Protein AF-0000000084984686 (afdb_homodimer)

InterPro domains:
  IPR001851 ABC transporter, permease [PF02653] (41-309)

Nearest PDB structures (foldseek):
  4dbl-assembly1_B  TM=5.173E-01  e=1.815E-02  Escherichia coli K-12
  7lb8-assembly1_B  TM=5.974E-01  e=1.867E-01  Escherichia coli K-12
  7n6f-assembly1_A  TM=2.061E-01  e=3.830E+00  Homo sapiens
  7ytw-assembly1_A  TM=1.596E-01  e=7.316E+00  Mus musculus
  4dbl-assembly2_F  TM=5.141E-01  e=6.352E-03  Escherichia coli K-12

Sequence (646 aa):
MSQGAKKFWRAWDKFGVFAILIVIAAVFAILNPAIIQFDQILDVLSRSALIGVAAAGMMFAICSGGFDLSVGSILSLTTCVIAVTISKNNMPVWLAIVIALVIGCLCGVINGLLITKLKIQPFVATLATQLAFLGVALVYSDGSRVTISGGAGDAIKALSTSKVGPFQIQIFLLLLVYVIVYLIYKFTPFGVKTRAVGSNEAATRTTGIKVDKTLIIIYVITGLTAACAGVIQTSRLATGSATLGNGFELDAITAVILGGTSLAGGKGNVWGTLIGAIILTFVRSGLNMLGVGEAYQKLAIAIILLFALAISGIKLITQKEGKMSQGAKKFWRAWDKFGVFAILIVIAAVFAILNPAIIQFDQILDVLSRSALIGVAAAGMMFAICSGGFDLSVGSILSLTTCVIAVTISKNNMPVWLAIVIALVIGCLCGVINGLLITKLKIQPFVATLATQLAFLGVALVYSDGSRVTISGGAGDAIKALSTSKVGPFQIQIFLLLLVYVIVYLIYKFTPFGVKTRAVGSNEAATRTTGIKVDKTLIIIYVITGLTAACAGVIQTSRLATGSATLGNGFELDAITAVILGGTSLAGGKGNVWGTLIGAIILTFVRSGLNMLGVGEAYQKLAIAIILLFALAISGIKLITQKEGK

Secondary structure (DSSP, 8-state):
--HHHHHHHHHHHHHHHHHHHHHHHHHHHHH-GGGGSHHHHHHHHHHHHHHHHHHHHHHHHHHTT---TTHHHHHHHHHHHHHHHHHTT---HHHHHHHHHHHHHHHHHHHHHHHHHS---HHHHHHHHHHHHHHHHHHHTTTS-EE--HHHHHHHHHHHH-EETTEEHHHHHHHHHHHHHHHHHHHSHHHHHHHHHHH-HHHHHTTT--HHHHHHHHHHHHHHHHHHHHHHHHHHHSEE-TTTTTTHHHHHHHHHHHTT--TTSS---HHHHHHHHHHHHHHHHHHHHTT--HHHHHHHHHHHHHHHHHHHHHHHHHHHHT-/--HHHHHHHHHHHHHHHHHHHHHHHHHHHHH-GGGGSHHHHHHHHHHHHHHHHHHHHHHHHHHTT---TTHHHHHHHHHHHHHHHHHTT---HHHHHHHHHHHHHHHHHHHHHHHHHS---HHHHHHHHHHHHHHHHHHHTTTS-EE--HHHHHHHHHHHH-EETTEEHHHHHHHHHHHHHHHHHHHSHHHHHHHHHHH-HHHHHTTT--HHHHHHHHHHHHHHHHHHHHHHHHHHHTEE-TTTTTTHHHHHHHHHHHTT--TTSS---HHHHHHHHHHHHHHHHHHHHTT--HHHHHHHHHHHHHHHHHHHHHHHHHHHHT-

Structure (mmCIF, N/CA/C/O backbone):
data_AF-0000000084984686-model_v1
#
loop_
_entity.id
_entity.type
_entity.pdbx_description
1 polymer 'Autoinducer 2 import system permease protein LsrD'
#
loop_
_atom_site.group_PDB
_atom_site.id
_atom_site.type_symbol
_atom_site.label_atom_id
_atom_site.label_alt_id
_atom_site.label_comp_id
_atom_site.label_asym_id
_atom_site.label_entity_id
_atom_site.label_seq_id
_atom_site.pdbx_PDB_ins_code
_atom_site.Cartn_x
_atom_site.Cartn_y
_atom_site.Cartn_z
_atom_site.occupancy
_atom_site.B_iso_or_equiv
_atom_site.auth_seq_id
_atom_site.auth_comp_id
_atom_site.auth_asym_id
_atom_site.auth_atom_id
_atom_site.pdbx_PDB_model_num
ATOM 1 N N . MET A 1 1 ? -25.703 -0.61 24 1 66.88 1 MET A N 1
ATOM 2 C CA . MET A 1 1 ? -24.547 0.071 24.578 1 66.88 1 MET A CA 1
ATOM 3 C C . MET A 1 1 ? -24.922 0.8 25.859 1 66.88 1 MET A C 1
ATOM 5 O O . MET A 1 1 ? -25.938 1.497 25.906 1 66.88 1 MET A O 1
ATOM 9 N N . SER A 1 2 ? -24.219 0.451 26.953 1 76.19 2 SER A N 1
ATOM 10 C CA . SER A 1 2 ? -24.5 1.092 28.234 1 76.19 2 SER A CA 1
ATOM 11 C C . SER A 1 2 ? -24.297 2.6 28.156 1 76.19 2 SER A C 1
ATOM 13 O O . SER A 1 2 ? -23.562 3.088 27.281 1 76.19 2 SER A O 1
ATOM 15 N N . GLN A 1 3 ? -24.984 3.387 28.812 1 78.5 3 GLN A N 1
ATOM 16 C CA . GLN A 1 3 ? -24.859 4.84 28.875 1 78.5 3 GLN A CA 1
ATOM 17 C C . GLN A 1 3 ? -23.406 5.258 29.125 1 78.5 3 GLN A C 1
ATOM 19 O O . GLN A 1 3 ? -22.938 6.238 28.547 1 78.5 3 GLN A O 1
ATOM 24 N N . GLY A 1 4 ? -22.781 4.516 29.938 1 78.38 4 GLY A N 1
ATOM 25 C CA . GLY A 1 4 ? -21.391 4.777 30.234 1 78.38 4 GLY A CA 1
ATOM 26 C C . GLY A 1 4 ? -20.484 4.621 29.016 1 78.38 4 GLY A C 1
ATOM 27 O O . GLY A 1 4 ? -19.594 5.445 28.797 1 78.38 4 GLY A O 1
ATOM 28 N N . ALA A 1 5 ? -20.734 3.609 28.297 1 79.12 5 ALA A N 1
ATOM 29 C CA . ALA A 1 5 ? -19.953 3.373 27.094 1 79.12 5 ALA A CA 1
ATOM 30 C C . ALA A 1 5 ? -20.188 4.488 26.062 1 79.12 5 ALA A C 1
ATOM 32 O O . ALA A 1 5 ? -19.234 4.941 25.422 1 79.12 5 ALA A O 1
ATOM 33 N N . LYS A 1 6 ? -21.422 4.957 26.062 1 82.62 6 LYS A N 1
ATOM 34 C CA . LYS A 1 6 ? -21.766 6.047 25.141 1 82.62 6 LYS A CA 1
ATOM 35 C C . LYS A 1 6 ? -21.031 7.332 25.531 1 82.62 6 LYS A C 1
ATOM 37 O O . LYS A 1 6 ? -20.516 8.047 24.672 1 82.62 6 LYS A O 1
ATOM 42 N N . LYS A 1 7 ? -20.953 7.637 26.797 1 85.56 7 LYS A N 1
ATOM 43 C CA . LYS A 1 7 ? -20.266 8.828 27.297 1 85.56 7 LYS A CA 1
ATOM 44 C C . LYS A 1 7 ? -18.766 8.734 27.047 1 85.56 7 LYS A C 1
ATOM 46 O O . LYS A 1 7 ? -18.141 9.734 26.703 1 85.56 7 LYS A O 1
ATOM 51 N N . PHE A 1 8 ? -18.25 7.602 27.203 1 87.44 8 PHE A N 1
ATOM 52 C CA . PHE A 1 8 ? -16.812 7.383 27 1 87.44 8 PHE A CA 1
ATOM 53 C C . PHE A 1 8 ? -16.422 7.633 25.547 1 87.44 8 PHE A C 1
ATOM 55 O O . PHE A 1 8 ? -15.445 8.336 25.281 1 87.44 8 PHE A O 1
ATOM 62 N N . TRP A 1 9 ? -17.156 7.086 24.656 1 86.94 9 TRP A N 1
ATOM 63 C CA . TRP A 1 9 ? -16.812 7.203 23.25 1 86.94 9 TRP A CA 1
ATOM 64 C C . TRP A 1 9 ? -17.016 8.633 22.75 1 86.94 9 TRP A C 1
ATOM 66 O O . TRP A 1 9 ? -16.281 9.102 21.875 1 86.94 9 TRP A O 1
ATOM 76 N N . ARG A 1 10 ? -17.891 9.32 23.391 1 85.5 10 ARG A N 1
ATOM 77 C CA . ARG A 1 10 ? -18.078 10.727 23.047 1 85.5 10 ARG A CA 1
ATOM 78 C C . ARG A 1 10 ? -16.891 11.562 23.484 1 85.5 10 ARG A C 1
ATOM 80 O O . ARG A 1 10 ? -16.438 12.445 22.75 1 85.5 10 ARG A O 1
ATOM 87 N N . ALA A 1 11 ? -16.469 11.266 24.656 1 88.69 11 ALA A N 1
ATOM 88 C CA . ALA A 1 11 ? -15.305 11.953 25.188 1 88.69 11 ALA A CA 1
ATOM 89 C C . ALA A 1 11 ? -14.055 11.602 24.391 1 88.69 11 ALA A C 1
ATOM 91 O O . ALA A 1 11 ? -13.211 12.461 24.125 1 88.69 11 ALA A O 1
ATOM 92 N N . TRP A 1 12 ? -13.992 10.391 23.969 1 86.69 12 TRP A N 1
ATOM 93 C CA . TRP A 1 12 ? -12.859 9.914 23.172 1 86.69 12 TRP A CA 1
ATOM 94 C C . TRP A 1 12 ? -12.828 10.609 21.812 1 86.69 12 TRP A C 1
ATOM 96 O O . TRP A 1 12 ? -11.766 10.984 21.328 1 86.69 12 TRP A O 1
ATOM 106 N N . ASP A 1 13 ? -13.914 10.773 21.312 1 84.5 13 ASP A N 1
ATOM 107 C CA . ASP A 1 13 ? -14.008 11.406 20 1 84.5 13 ASP A CA 1
ATOM 108 C C . ASP A 1 13 ? -13.586 12.867 20.078 1 84.5 13 ASP A C 1
ATOM 110 O O . ASP A 1 13 ? -12.992 13.391 19.125 1 84.5 13 ASP A O 1
ATOM 114 N N . LYS A 1 14 ? -13.836 13.453 21.25 1 84.38 14 LYS A N 1
ATOM 115 C CA . LYS A 1 14 ? -13.57 14.875 21.391 1 84.38 14 LYS A CA 1
ATOM 116 C C . LYS A 1 14 ? -12.141 15.125 21.859 1 84.38 14 LYS A C 1
ATOM 118 O O . LYS A 1 14 ? -11.477 16.062 21.406 1 84.38 14 LYS A O 1
ATOM 123 N N . PHE A 1 15 ? -11.672 14.148 22.703 1 90.44 15 PHE A N 1
ATOM 124 C CA . PHE A 1 15 ? -10.43 14.5 23.375 1 90.44 15 PHE A CA 1
ATOM 125 C C . PHE A 1 15 ? -9.398 13.391 23.25 1 90.44 15 PHE A C 1
ATOM 127 O O . PHE A 1 15 ? -8.266 13.523 23.703 1 90.44 15 PHE A O 1
ATOM 134 N N . GLY A 1 16 ? -9.75 12.359 22.609 1 91.19 16 GLY A N 1
ATOM 135 C CA . GLY A 1 16 ? -8.875 11.195 22.578 1 91.19 16 GLY A CA 1
ATOM 136 C C . GLY A 1 16 ? -7.504 11.492 22 1 91.19 16 GLY A C 1
ATOM 137 O O . GLY A 1 16 ? -6.488 11.133 22.594 1 91.19 16 GLY A O 1
ATOM 138 N N . VAL A 1 17 ? -7.535 12.172 20.906 1 93.12 17 VAL A N 1
ATOM 139 C CA . VAL A 1 17 ? -6.266 12.414 20.234 1 93.12 17 VAL A CA 1
ATOM 140 C C . VAL A 1 17 ? -5.441 13.43 21.031 1 93.12 17 VAL A C 1
ATOM 142 O O . VAL A 1 17 ? -4.211 13.336 21.062 1 93.12 17 VAL A O 1
ATOM 145 N N . PHE A 1 18 ? -6.031 14.359 21.703 1 94.12 18 PHE A N 1
ATOM 146 C CA . PHE A 1 18 ? -5.34 15.312 22.562 1 94.12 18 PHE A CA 1
ATOM 147 C C . PHE A 1 18 ? -4.73 14.609 23.766 1 94.12 18 PHE A C 1
ATOM 149 O O . PHE A 1 18 ? -3.617 14.938 24.188 1 94.12 18 PHE A O 1
ATOM 156 N N . ALA A 1 19 ? -5.453 13.672 24.266 1 94.25 19 ALA A N 1
ATOM 157 C CA . ALA A 1 19 ? -4.941 12.891 25.391 1 94.25 19 ALA A CA 1
ATOM 158 C C . ALA A 1 19 ? -3.691 12.109 24.984 1 94.25 19 ALA A C 1
ATOM 160 O O . ALA A 1 19 ? -2.723 12.047 25.75 1 94.25 19 ALA A O 1
ATOM 161 N N . ILE A 1 20 ? -3.748 11.57 23.812 1 94.25 20 ILE A N 1
ATOM 162 C CA . ILE A 1 20 ? -2.602 10.82 23.328 1 94.25 20 ILE A CA 1
ATOM 163 C C . ILE A 1 20 ? -1.397 11.742 23.172 1 94.25 20 ILE A C 1
ATOM 165 O O . ILE A 1 20 ? -0.281 11.383 23.562 1 94.25 20 ILE A O 1
ATOM 169 N N . LEU A 1 21 ? -1.657 12.93 22.641 1 95.31 21 LEU A N 1
ATOM 170 C CA . LEU A 1 21 ? -0.587 13.90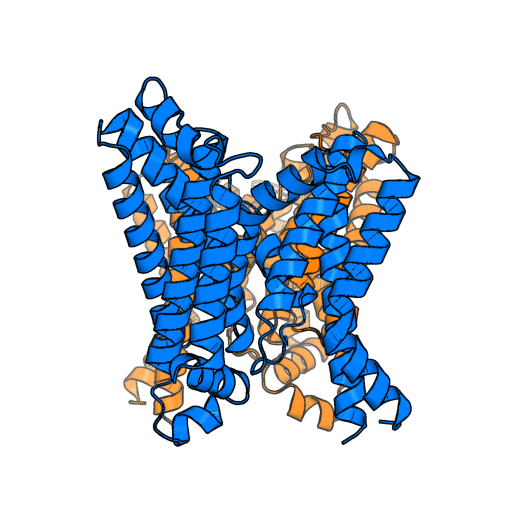6 22.469 1 95.31 21 LEU A CA 1
ATOM 171 C C . LEU A 1 21 ? 0.041 14.25 23.812 1 95.31 21 LEU A C 1
ATOM 173 O O . LEU A 1 21 ? 1.268 14.305 23.938 1 95.31 21 LEU A O 1
ATOM 177 N N . ILE A 1 22 ? -0.754 14.438 24.812 1 95 22 ILE A N 1
ATOM 178 C CA . ILE A 1 22 ? -0.285 14.805 26.141 1 95 22 ILE A CA 1
ATOM 179 C C . ILE A 1 22 ? 0.518 13.656 26.75 1 95 22 ILE A C 1
ATOM 181 O O . ILE A 1 22 ? 1.578 13.875 27.344 1 95 22 ILE A O 1
ATOM 185 N N . VAL A 1 23 ? 0.019 12.477 26.594 1 94.75 23 VAL A N 1
ATOM 186 C CA . VAL A 1 23 ? 0.698 11.305 27.141 1 94.75 23 VAL A CA 1
ATOM 187 C C . VAL A 1 23 ? 2.061 11.141 26.469 1 94.75 23 VAL A C 1
ATOM 189 O O . VAL A 1 23 ? 3.068 10.914 27.141 1 94.75 23 VAL A O 1
ATOM 192 N N . ILE A 1 24 ? 2.076 11.273 25.156 1 94.56 24 ILE A N 1
ATOM 193 C CA . ILE A 1 24 ? 3.32 11.125 24.422 1 94.56 24 ILE A CA 1
ATOM 194 C C . ILE A 1 24 ? 4.297 12.234 24.812 1 94.56 24 ILE A C 1
ATOM 196 O O . ILE A 1 24 ? 5.48 11.977 25.016 1 94.56 24 ILE A O 1
ATOM 200 N N . ALA A 1 25 ? 3.811 13.438 24.922 1 94.75 25 ALA A N 1
ATOM 201 C CA . ALA A 1 25 ? 4.645 14.562 25.344 1 94.75 25 ALA A CA 1
ATOM 202 C C . ALA A 1 25 ? 5.223 14.336 26.734 1 94.75 25 ALA A C 1
ATOM 204 O O . ALA A 1 25 ? 6.395 14.617 26.984 1 94.75 25 ALA A O 1
ATOM 205 N N . ALA A 1 26 ? 4.434 13.805 27.594 1 95.56 26 ALA A N 1
ATOM 206 C CA . ALA A 1 26 ? 4.871 13.531 28.953 1 95.56 26 ALA A CA 1
ATOM 207 C C . ALA A 1 26 ? 5.953 12.461 28.984 1 95.56 26 ALA A C 1
ATOM 209 O O . ALA A 1 26 ? 6.949 12.586 29.703 1 95.56 26 ALA A O 1
ATOM 210 N N . VAL A 1 27 ? 5.734 11.477 28.219 1 94.88 27 VAL A N 1
ATOM 211 C CA . VAL A 1 27 ? 6.703 10.383 28.172 1 94.88 27 VAL A CA 1
ATOM 212 C C . VAL A 1 27 ? 8.039 10.906 27.656 1 94.88 27 VAL A C 1
ATOM 214 O O . VAL A 1 27 ? 9.094 10.633 28.25 1 94.88 27 VAL A O 1
ATOM 217 N N . PHE A 1 28 ? 8.031 11.68 26.641 1 94.94 28 PHE A N 1
ATOM 218 C CA . PHE A 1 28 ? 9.266 12.188 26.062 1 94.94 28 PHE A CA 1
ATOM 219 C C . PHE A 1 28 ? 9.898 13.234 26.969 1 94.94 28 PHE A C 1
ATOM 221 O O . PHE A 1 28 ? 11.125 13.344 27.047 1 94.94 28 PHE A O 1
ATOM 228 N N . ALA A 1 29 ? 9.07 13.984 27.688 1 94.25 29 ALA A N 1
ATOM 229 C CA . ALA A 1 29 ? 9.586 14.953 28.641 1 94.25 29 ALA A CA 1
ATOM 230 C C . ALA A 1 29 ? 10.367 14.266 29.766 1 94.25 29 ALA A C 1
ATOM 232 O O . ALA A 1 29 ? 11.375 14.789 30.234 1 94.25 29 ALA A O 1
ATOM 233 N N . ILE A 1 30 ? 9.898 13.133 30.125 1 95.81 30 ILE A N 1
ATOM 234 C CA . ILE A 1 30 ? 10.539 12.359 31.188 1 95.81 30 ILE A CA 1
ATOM 235 C C . ILE A 1 30 ? 11.844 11.758 30.672 1 95.81 30 ILE A C 1
ATOM 237 O O . ILE A 1 30 ? 12.844 11.727 31.391 1 95.81 30 ILE A O 1
ATOM 241 N N . LEU A 1 31 ? 11.859 11.375 29.469 1 94.81 31 LEU A N 1
ATOM 242 C CA . LEU A 1 31 ? 13.031 10.727 28.891 1 94.81 31 LEU A CA 1
ATOM 243 C C . LEU A 1 31 ? 14.117 11.742 28.578 1 94.81 31 LEU A C 1
ATOM 245 O O . LEU A 1 31 ? 15.305 11.484 28.781 1 94.81 31 LEU A O 1
ATOM 249 N N . ASN A 1 32 ? 13.773 12.914 28.031 1 94.38 32 ASN A N 1
ATOM 250 C CA . ASN A 1 32 ? 14.68 14 27.672 1 94.38 32 ASN A CA 1
ATOM 251 C C . ASN A 1 32 ? 13.953 15.336 27.594 1 94.38 32 ASN A C 1
ATOM 253 O O . ASN A 1 32 ? 13.375 15.672 26.562 1 94.38 32 ASN A O 1
ATOM 257 N N . PRO A 1 33 ? 14.078 16.109 28.562 1 92.62 33 PRO A N 1
ATOM 258 C CA . PRO A 1 33 ? 13.336 17.375 28.625 1 92.62 33 PRO A CA 1
ATOM 259 C C . PRO A 1 33 ? 13.633 18.297 27.438 1 92.62 33 PRO A C 1
ATOM 261 O O . PRO A 1 33 ? 12.844 19.188 27.141 1 92.62 33 PRO A O 1
ATOM 264 N N . ALA A 1 34 ? 14.688 18.125 26.766 1 91.81 34 ALA A N 1
ATOM 265 C CA . ALA A 1 34 ? 15.047 18.938 25.609 1 91.81 34 ALA A CA 1
ATOM 266 C C . ALA A 1 34 ? 14.023 18.797 24.5 1 91.81 34 ALA A C 1
ATOM 268 O O . ALA A 1 34 ? 13.867 19.688 23.656 1 91.81 34 ALA A O 1
ATOM 269 N N . ILE A 1 35 ? 13.328 17.703 24.547 1 91.88 35 ILE A N 1
ATOM 270 C CA . ILE A 1 35 ? 12.383 17.391 23.484 1 91.88 35 ILE A CA 1
ATOM 271 C C . ILE A 1 35 ? 11.172 18.312 23.562 1 91.88 35 ILE A C 1
ATOM 273 O O . ILE A 1 35 ? 10.516 18.594 22.562 1 91.88 35 ILE A O 1
ATOM 277 N N . ILE A 1 36 ? 10.914 18.906 24.75 1 92.31 36 ILE A N 1
ATOM 278 C CA . ILE A 1 36 ? 9.703 19.703 24.906 1 92.31 36 ILE A CA 1
ATOM 279 C C . ILE A 1 36 ? 10.078 21.172 25.047 1 92.31 36 ILE A C 1
ATOM 281 O O . ILE A 1 36 ? 9.258 22 25.484 1 92.31 36 ILE A O 1
ATOM 285 N N . GLN A 1 37 ? 11.297 21.531 24.766 1 94.12 37 GLN A N 1
ATOM 286 C CA . GLN A 1 37 ? 11.695 22.938 24.781 1 94.12 37 GLN A CA 1
ATOM 287 C C . GLN A 1 37 ? 11.031 23.703 23.641 1 94.12 37 GLN A C 1
ATOM 289 O O . GLN A 1 37 ? 10.641 23.109 22.625 1 94.12 37 GLN A O 1
ATOM 294 N N . PHE A 1 38 ? 10.969 24.953 23.812 1 94 38 PHE A N 1
ATOM 295 C CA . PHE A 1 38 ? 10.227 25.812 22.906 1 94 38 PHE A CA 1
ATOM 296 C C . PHE A 1 38 ? 10.742 25.672 21.484 1 94 38 PHE A C 1
ATOM 298 O O . PHE A 1 38 ? 9.953 25.484 20.562 1 94 38 PHE A O 1
ATOM 305 N N . ASP A 1 39 ? 12.039 25.719 21.297 1 93.25 39 ASP A N 1
ATOM 306 C CA . ASP A 1 39 ? 12.641 25.641 19.969 1 93.25 39 ASP A CA 1
ATOM 307 C C . ASP A 1 39 ? 12.352 24.297 19.312 1 93.25 39 ASP A C 1
ATOM 309 O O . ASP A 1 39 ? 12.133 24.234 18.094 1 93.25 39 ASP A O 1
ATOM 313 N N . GLN A 1 40 ? 12.336 23.266 20.141 1 94.56 40 GLN A N 1
ATOM 314 C CA . GLN A 1 40 ? 12.086 21.938 19.609 1 94.56 40 GLN A CA 1
ATOM 315 C C . GLN A 1 40 ? 10.617 21.75 19.25 1 94.56 40 GLN A C 1
ATOM 317 O O . GLN A 1 40 ? 10.289 21.078 18.266 1 94.56 40 GLN A O 1
ATOM 322 N N . ILE A 1 41 ? 9.789 22.297 20 1 95.12 41 ILE A N 1
ATOM 323 C CA . ILE A 1 41 ? 8.359 22.234 19.719 1 95.12 41 ILE A CA 1
ATOM 324 C C . ILE A 1 41 ? 8.07 22.969 18.406 1 95.12 41 ILE A C 1
ATOM 326 O O . ILE A 1 41 ? 7.273 22.5 17.578 1 95.12 41 ILE A O 1
ATOM 330 N N . LEU A 1 42 ? 8.703 24.094 18.219 1 95.25 42 LEU A N 1
ATOM 331 C CA . LEU A 1 42 ? 8.523 24.828 16.969 1 95.25 42 LEU A CA 1
ATOM 332 C C . LEU A 1 42 ? 9.047 24.016 15.781 1 95.25 42 LEU A C 1
ATOM 334 O O . LEU A 1 42 ? 8.469 24.062 14.695 1 95.25 42 LEU A O 1
ATOM 338 N N . ASP A 1 43 ? 10.086 23.312 16.047 1 94.69 43 ASP A N 1
ATOM 339 C CA . ASP A 1 43 ? 10.633 22.453 15 1 94.69 43 ASP A CA 1
ATOM 340 C C . ASP A 1 43 ? 9.664 21.328 14.648 1 94.69 43 ASP A C 1
ATOM 342 O O . ASP A 1 43 ? 9.461 21.016 13.477 1 94.69 43 ASP A O 1
ATOM 346 N N . VAL A 1 44 ? 9.094 20.781 15.633 1 95.81 44 VAL A N 1
ATOM 347 C CA . VAL A 1 44 ? 8.109 19.719 15.438 1 95.81 44 VAL A CA 1
ATOM 348 C C . VAL A 1 44 ? 6.914 20.266 14.648 1 95.81 44 VAL A C 1
ATOM 350 O O . VAL A 1 44 ? 6.426 19.609 13.727 1 95.81 44 VAL A O 1
ATOM 353 N N . LEU A 1 45 ? 6.504 21.422 15.023 1 95.94 45 LEU A N 1
ATOM 354 C CA . LEU A 1 45 ? 5.371 22.031 14.336 1 95.94 45 LEU A CA 1
ATOM 355 C C . LEU A 1 45 ? 5.707 22.297 12.875 1 95.94 45 LEU A C 1
ATOM 357 O O . LEU A 1 45 ? 4.883 22.062 11.984 1 95.94 45 LEU A O 1
ATOM 361 N N . SER A 1 46 ? 6.879 22.797 12.648 1 96.38 46 SER A N 1
ATOM 362 C CA . SER A 1 46 ? 7.316 23.062 11.281 1 96.38 46 SER A CA 1
ATOM 363 C C . SER A 1 46 ? 7.387 21.781 10.469 1 96.38 46 SER A C 1
ATOM 365 O O . SER A 1 46 ? 6.914 21.734 9.328 1 96.38 46 SER A O 1
ATOM 367 N N . ARG A 1 47 ? 7.867 20.719 11.109 1 95.5 47 ARG A N 1
ATOM 368 C CA . ARG A 1 47 ? 8.047 19.453 10.414 1 95.5 47 ARG A CA 1
ATOM 369 C C . ARG A 1 47 ? 6.707 18.75 10.195 1 95.5 47 ARG A C 1
ATOM 371 O O . ARG A 1 47 ? 6.574 17.922 9.297 1 95.5 47 ARG A O 1
ATOM 378 N N . SER A 1 48 ? 5.754 19.078 10.992 1 97.69 48 SER A N 1
ATOM 379 C CA . SER A 1 48 ? 4.441 18.453 10.883 1 97.69 48 SER A CA 1
ATOM 380 C C . SER A 1 48 ? 3.695 18.938 9.641 1 97.69 48 SER A C 1
ATOM 382 O O . SER A 1 48 ? 2.705 18.344 9.227 1 97.69 48 SER A O 1
ATOM 384 N N . ALA A 1 49 ? 4.195 20.031 9.047 1 98.25 49 ALA A N 1
ATOM 385 C CA . ALA A 1 49 ? 3.539 20.578 7.863 1 98.25 49 ALA A CA 1
ATOM 386 C C . ALA A 1 49 ? 3.518 19.562 6.723 1 98.25 49 ALA A C 1
ATOM 388 O O . ALA A 1 49 ? 2.539 19.484 5.977 1 98.25 49 ALA A O 1
ATOM 389 N N . LEU A 1 50 ? 4.578 18.812 6.621 1 97.81 50 LEU A N 1
ATOM 390 C CA . LEU A 1 50 ? 4.684 17.828 5.547 1 97.81 50 LEU A CA 1
ATOM 391 C C . LEU A 1 50 ? 3.545 16.812 5.629 1 97.81 50 LEU A C 1
ATOM 393 O O . LEU A 1 50 ? 2.705 16.75 4.727 1 97.81 50 LEU A O 1
ATOM 397 N N . ILE A 1 51 ? 3.395 16.156 6.727 1 98.06 51 ILE A N 1
ATOM 398 C CA . ILE A 1 51 ? 2.365 15.141 6.906 1 98.06 51 ILE A CA 1
ATOM 399 C C . ILE A 1 51 ? 0.999 15.805 7.051 1 98.06 51 ILE A C 1
ATOM 401 O O . ILE A 1 51 ? -0.003 15.297 6.543 1 98.06 51 ILE A O 1
ATOM 405 N N . GLY A 1 52 ? 1.022 16.891 7.738 1 98.69 52 GLY A N 1
ATOM 406 C CA . GLY A 1 52 ? -0.233 17.578 8.008 1 98.69 52 GLY A CA 1
ATOM 407 C C . GLY A 1 52 ? -0.948 18.031 6.75 1 98.69 52 GLY A C 1
ATOM 408 O O . GLY A 1 52 ? -2.164 17.859 6.625 1 98.69 52 GLY A O 1
ATOM 409 N N . VAL A 1 53 ? -0.231 18.594 5.844 1 98.69 53 VAL A N 1
ATOM 410 C CA . VAL A 1 53 ? -0.841 19.094 4.621 1 98.69 53 VAL A CA 1
ATOM 411 C C . VAL A 1 53 ? -1.418 17.938 3.809 1 98.69 53 VAL A C 1
ATOM 413 O O . VAL A 1 53 ? -2.557 18 3.34 1 98.69 53 VAL A O 1
ATOM 416 N N . ALA A 1 54 ? -0.691 16.891 3.672 1 98.62 54 ALA A N 1
ATOM 417 C CA . ALA A 1 54 ? -1.179 15.727 2.943 1 98.62 54 ALA A CA 1
ATOM 418 C C . ALA A 1 54 ? -2.367 15.086 3.658 1 98.62 54 ALA A C 1
ATOM 420 O O . ALA A 1 54 ? -3.311 14.625 3.016 1 98.62 54 ALA A O 1
ATOM 421 N N . ALA A 1 55 ? -2.297 15.102 4.973 1 98.75 55 ALA A N 1
ATOM 422 C CA . ALA A 1 55 ? -3.359 14.492 5.773 1 98.75 55 ALA A CA 1
ATOM 423 C C . ALA A 1 55 ? -4.668 15.266 5.621 1 98.75 55 ALA A C 1
ATOM 425 O O . ALA A 1 55 ? -5.75 14.68 5.715 1 98.75 55 ALA A O 1
ATOM 426 N N . ALA A 1 56 ? -4.555 16.547 5.371 1 98.75 56 ALA A N 1
ATOM 427 C CA . ALA A 1 56 ? -5.754 17.344 5.172 1 98.75 56 ALA A CA 1
ATOM 428 C C . ALA A 1 56 ? -6.562 16.844 3.982 1 98.75 56 ALA A C 1
ATOM 430 O O . ALA A 1 56 ? -7.789 16.734 4.062 1 98.75 56 ALA A O 1
ATOM 431 N N . GLY A 1 57 ? -5.91 16.578 2.891 1 98.62 57 GLY A N 1
ATOM 432 C CA . GLY A 1 57 ? -6.598 16 1.748 1 98.62 57 GLY A CA 1
ATOM 433 C C . GLY A 1 57 ? -7.102 14.594 2.006 1 98.62 57 GLY A C 1
ATOM 434 O O . GLY A 1 57 ? -8.227 14.25 1.641 1 98.62 57 GLY A O 1
ATOM 435 N N . MET A 1 58 ? -6.309 13.805 2.643 1 98.25 58 MET A N 1
ATOM 436 C CA . MET A 1 58 ? -6.668 12.43 2.969 1 98.25 58 MET A CA 1
ATOM 437 C C . MET A 1 58 ? -7.918 12.383 3.844 1 98.25 58 MET A C 1
ATOM 439 O O . MET A 1 58 ? -8.719 11.453 3.74 1 98.25 58 MET A O 1
ATOM 443 N N . MET A 1 59 ? -8.086 13.391 4.688 1 98.5 59 MET A N 1
ATOM 444 C CA . MET A 1 59 ? -9.258 13.453 5.562 1 98.5 59 MET A CA 1
ATOM 445 C C . MET A 1 59 ? -10.547 13.453 4.746 1 98.5 59 MET A C 1
ATOM 447 O O . MET A 1 59 ? -11.5 12.75 5.09 1 98.5 59 MET A O 1
ATOM 451 N N . PHE A 1 60 ? -10.555 14.148 3.623 1 98.75 60 PHE A N 1
ATOM 452 C CA . PHE A 1 60 ? -11.734 14.172 2.768 1 98.75 60 PHE A CA 1
ATOM 453 C C . PHE A 1 60 ? -11.961 12.812 2.127 1 98.75 60 PHE A C 1
ATOM 455 O O . PHE A 1 60 ? -13.102 12.367 1.998 1 98.75 60 PHE A O 1
ATOM 462 N N . ALA A 1 61 ? -10.859 12.203 1.713 1 98.31 61 ALA A N 1
ATOM 463 C CA . ALA A 1 61 ? -10.984 10.891 1.084 1 98.31 61 ALA A CA 1
ATOM 464 C C . ALA A 1 61 ? -11.555 9.867 2.057 1 98.31 61 ALA A C 1
ATOM 466 O O . ALA A 1 61 ? -12.484 9.133 1.716 1 98.31 61 ALA A O 1
ATOM 467 N N . ILE A 1 62 ? -11.055 9.906 3.264 1 96.62 62 ILE A N 1
ATOM 468 C CA . ILE A 1 62 ? -11.516 8.945 4.262 1 96.62 62 ILE A CA 1
ATOM 469 C C . ILE A 1 62 ? -12.938 9.289 4.695 1 96.62 62 ILE A C 1
ATOM 471 O O . ILE A 1 62 ? -13.781 8.406 4.836 1 96.62 62 ILE A O 1
ATOM 475 N N . CYS A 1 63 ? -13.219 10.516 4.836 1 97.56 63 CYS A N 1
ATOM 476 C CA . CYS A 1 63 ? -14.555 10.969 5.207 1 97.56 63 CYS A CA 1
ATOM 477 C C . CYS A 1 63 ? -15.586 10.531 4.176 1 97.56 63 CYS A C 1
ATOM 479 O O . CYS A 1 63 ? -16.734 10.242 4.523 1 97.56 63 CYS A O 1
ATOM 481 N N . SER A 1 64 ? -15.172 10.445 2.939 1 97.75 64 SER A N 1
ATOM 482 C CA . SER A 1 64 ? -16.094 10.055 1.876 1 97.75 64 SER A CA 1
ATOM 483 C C . SER A 1 64 ? -16.188 8.539 1.744 1 97.75 64 SER A C 1
ATOM 485 O O . SER A 1 64 ? -16.938 8.031 0.914 1 97.75 64 SER A O 1
ATOM 487 N N . GLY A 1 65 ? -15.398 7.895 2.504 1 94.31 65 GLY A N 1
ATOM 488 C CA . GLY A 1 65 ? -15.469 6.441 2.508 1 94.31 65 GLY A CA 1
ATOM 489 C C . GLY A 1 65 ? -14.367 5.781 1.7 1 94.31 65 GLY A C 1
ATOM 490 O O . GLY A 1 65 ? -14.43 4.582 1.426 1 94.31 65 GLY A O 1
ATOM 491 N N . GLY A 1 66 ? -13.336 6.52 1.353 1 94 66 GLY A N 1
ATOM 492 C CA . GLY A 1 66 ? -12.25 5.988 0.549 1 94 66 GLY A CA 1
ATOM 493 C C . GLY A 1 66 ? -10.875 6.293 1.123 1 94 66 GLY A C 1
ATOM 494 O O . GLY A 1 66 ? -10.742 6.551 2.322 1 94 66 GLY A O 1
ATOM 495 N N . PHE A 1 67 ? -9.812 6.039 0.361 1 94.69 67 PHE A N 1
ATOM 496 C CA . PHE A 1 67 ? -8.406 6.324 0.637 1 94.69 67 PHE A CA 1
ATOM 497 C C . PHE A 1 67 ? -7.668 6.695 -0.643 1 94.69 67 PHE A C 1
ATOM 499 O O . PHE A 1 67 ? -8.148 6.422 -1.744 1 94.69 67 PHE A O 1
ATOM 506 N N . ASP A 1 68 ? -6.676 7.344 -0.48 1 97 68 ASP A N 1
ATOM 507 C CA . ASP A 1 68 ? -5.762 7.543 -1.602 1 97 68 ASP A CA 1
ATOM 508 C C . ASP A 1 68 ? -4.363 7.035 -1.266 1 97 68 ASP A C 1
ATOM 510 O O . ASP A 1 68 ? -3.566 7.75 -0.657 1 97 68 ASP A O 1
ATOM 514 N N . LEU A 1 69 ? -4.027 5.91 -1.765 1 94.06 69 LEU A N 1
ATOM 515 C CA . LEU A 1 69 ? -2.744 5.297 -1.445 1 94.06 69 LEU A CA 1
ATOM 516 C C . LEU A 1 69 ? -1.641 5.848 -2.342 1 94.06 69 LEU A C 1
ATOM 518 O O . LEU A 1 69 ? -0.459 5.578 -2.117 1 94.06 69 LEU A O 1
ATOM 522 N N . SER A 1 70 ? -1.995 6.629 -3.275 1 96.94 70 SER A N 1
ATOM 523 C CA . SER A 1 70 ? -1.01 7.125 -4.23 1 96.94 70 SER A CA 1
ATOM 524 C C . SER A 1 70 ? -0.368 8.414 -3.74 1 96.94 70 SER A C 1
ATOM 526 O O . SER A 1 70 ? 0.512 8.969 -4.402 1 96.94 70 SER A O 1
ATOM 528 N N . VAL A 1 71 ? -0.781 8.875 -2.57 1 97.94 71 VAL A N 1
ATOM 529 C CA . VAL A 1 71 ? -0.321 10.156 -2.055 1 97.94 71 VAL A CA 1
ATOM 530 C C . VAL A 1 71 ? 1.203 10.164 -1.958 1 97.94 71 VAL A C 1
ATOM 532 O O . VAL A 1 71 ? 1.851 11.164 -2.273 1 97.94 71 VAL A O 1
ATOM 535 N N . GLY A 1 72 ? 1.774 9.086 -1.561 1 96.81 72 GLY A N 1
ATOM 536 C CA . GLY A 1 72 ? 3.223 9 -1.47 1 96.81 72 GLY A CA 1
ATOM 537 C C . GLY A 1 72 ? 3.912 9.102 -2.818 1 96.81 72 GLY A C 1
ATOM 538 O O . GLY A 1 72 ? 4.922 9.797 -2.955 1 96.81 72 GLY A O 1
ATOM 539 N N . SER A 1 73 ? 3.387 8.398 -3.768 1 96.81 73 SER A N 1
ATOM 540 C CA . SER A 1 73 ? 3.965 8.43 -5.105 1 96.81 73 SER A CA 1
ATOM 541 C C . SER A 1 73 ? 3.758 9.789 -5.766 1 96.81 73 SER A C 1
ATOM 543 O O . SER A 1 73 ? 4.602 10.242 -6.539 1 96.81 73 SER A O 1
ATOM 545 N N . ILE A 1 74 ? 2.645 10.414 -5.445 1 98.62 74 ILE A N 1
ATOM 546 C CA . ILE A 1 74 ? 2.404 11.75 -5.973 1 98.62 74 ILE A CA 1
ATOM 547 C C . ILE A 1 74 ? 3.414 12.734 -5.379 1 98.62 74 ILE A C 1
ATOM 549 O O . ILE A 1 74 ? 3.971 13.57 -6.09 1 98.62 74 ILE A O 1
ATOM 553 N N . LEU A 1 75 ? 3.637 12.594 -4.102 1 98.69 75 LEU A N 1
ATOM 554 C CA . LEU A 1 75 ? 4.66 13.406 -3.459 1 98.69 75 LEU A CA 1
ATOM 555 C C . LEU A 1 75 ? 6.016 13.211 -4.133 1 98.69 75 LEU A C 1
ATOM 557 O O . LEU A 1 75 ? 6.676 14.18 -4.508 1 98.69 75 LEU A O 1
ATOM 561 N N . SER A 1 76 ? 6.383 11.992 -4.355 1 98.25 76 SER A N 1
ATOM 562 C CA . SER A 1 76 ? 7.664 11.672 -4.98 1 98.25 76 SER A CA 1
ATOM 563 C C . SER A 1 76 ? 7.734 12.227 -6.398 1 98.25 76 SER A C 1
ATOM 565 O O . SER A 1 76 ? 8.75 12.797 -6.797 1 98.25 76 SER A O 1
ATOM 567 N N . LEU A 1 77 ? 6.684 12.016 -7.086 1 98.31 77 LEU A N 1
ATOM 568 C CA . LEU A 1 77 ? 6.629 12.516 -8.453 1 98.31 77 LEU A CA 1
ATOM 569 C C . LEU A 1 77 ? 6.797 14.031 -8.484 1 98.31 77 LEU A C 1
ATOM 571 O O . LEU A 1 77 ? 7.523 14.562 -9.328 1 98.31 77 LEU A O 1
ATOM 575 N N . THR A 1 78 ? 6.176 14.648 -7.578 1 98.62 78 THR A N 1
ATOM 576 C CA . THR A 1 78 ? 6.254 16.094 -7.48 1 98.62 78 THR A CA 1
ATOM 577 C C . THR A 1 78 ? 7.68 16.547 -7.18 1 98.62 78 THR A C 1
ATOM 579 O O . THR A 1 78 ? 8.172 17.516 -7.77 1 98.62 78 THR A O 1
ATOM 582 N N . THR A 1 79 ? 8.359 15.836 -6.273 1 98.62 79 THR A N 1
ATOM 583 C CA . THR A 1 79 ? 9.742 16.203 -5.984 1 98.62 79 THR A CA 1
ATOM 584 C C . THR A 1 79 ? 10.617 16.031 -7.227 1 98.62 79 THR A C 1
ATOM 586 O O . THR A 1 79 ? 11.492 16.859 -7.492 1 98.62 79 THR A O 1
ATOM 589 N N . CYS A 1 80 ? 10.375 14.992 -7.977 1 98.25 80 CYS A N 1
ATOM 590 C CA . CYS A 1 80 ? 11.125 14.75 -9.203 1 98.25 80 CYS A CA 1
ATOM 591 C C . CYS A 1 80 ? 10.852 15.844 -10.234 1 98.25 80 CYS A C 1
ATOM 593 O O . CYS A 1 80 ? 11.781 16.344 -10.867 1 98.25 80 CYS A O 1
ATOM 595 N N . VAL A 1 81 ? 9.602 16.188 -10.383 1 98.25 81 VAL A N 1
ATOM 596 C CA . VAL A 1 81 ? 9.219 17.203 -11.359 1 98.25 81 VAL A CA 1
ATOM 597 C C . VAL A 1 81 ? 9.898 18.531 -11.023 1 98.25 81 VAL A C 1
ATOM 599 O O . VAL A 1 81 ? 10.477 19.172 -11.906 1 98.25 81 VAL A O 1
ATOM 602 N N . ILE A 1 82 ? 9.891 18.891 -9.789 1 98.5 82 ILE A N 1
ATOM 603 C CA . ILE A 1 82 ? 10.492 20.156 -9.367 1 98.5 82 ILE A CA 1
ATOM 604 C C . ILE A 1 82 ? 12 20.109 -9.609 1 98.5 82 ILE A C 1
ATOM 606 O O . ILE A 1 82 ? 12.547 21.016 -10.25 1 98.5 82 ILE A O 1
ATOM 610 N N . ALA A 1 83 ? 12.633 19.094 -9.164 1 98.12 83 ALA A N 1
ATOM 611 C CA . ALA A 1 83 ? 14.086 19 -9.242 1 98.12 83 ALA A CA 1
ATOM 612 C C . ALA A 1 83 ? 14.562 18.938 -10.688 1 98.12 83 ALA A C 1
ATOM 614 O O . ALA A 1 83 ? 15.508 19.641 -11.062 1 98.12 83 ALA A O 1
ATOM 615 N N . VAL A 1 84 ? 13.891 18.141 -11.477 1 97 84 VAL A N 1
ATOM 616 C CA . VAL A 1 84 ? 14.297 17.969 -12.867 1 97 84 VAL A CA 1
ATOM 617 C C . VAL A 1 84 ? 14.016 19.25 -13.648 1 97 84 VAL A C 1
ATOM 619 O O . VAL A 1 84 ? 14.844 19.703 -14.445 1 97 84 VAL A O 1
ATOM 622 N N . THR A 1 85 ? 12.836 19.859 -13.43 1 96.44 85 THR A N 1
ATOM 623 C CA . THR A 1 85 ? 12.453 21.078 -14.125 1 96.44 85 THR A CA 1
ATOM 624 C C . THR A 1 85 ? 13.438 22.203 -13.828 1 96.44 85 THR A C 1
ATOM 626 O O . THR A 1 85 ? 13.797 22.984 -14.711 1 96.44 85 THR A O 1
ATOM 629 N N . ILE A 1 86 ? 13.922 22.234 -12.641 1 96.62 86 ILE A N 1
ATOM 630 C CA . ILE A 1 86 ? 14.844 23.297 -12.242 1 96.62 86 ILE A CA 1
ATOM 631 C C . ILE A 1 86 ? 16.25 22.969 -12.727 1 96.62 86 ILE A C 1
ATOM 633 O O . ILE A 1 86 ? 16.891 23.766 -13.398 1 96.62 86 ILE A O 1
ATOM 637 N N . SER A 1 87 ? 16.734 21.797 -12.438 1 95.25 87 SER A N 1
ATOM 638 C CA . SER A 1 87 ? 18.141 21.438 -12.617 1 95.25 87 SER A CA 1
ATOM 639 C C . SER A 1 87 ? 18.438 21.109 -14.07 1 95.25 87 SER A C 1
ATOM 641 O O . SER A 1 87 ? 19.547 21.359 -14.562 1 95.25 87 SER A O 1
ATOM 643 N N . LYS A 1 88 ? 17.516 20.531 -14.734 1 91.38 88 LYS A N 1
ATOM 644 C CA . LYS A 1 88 ? 17.797 20.094 -16.094 1 91.38 88 LYS A CA 1
ATOM 645 C C . LYS A 1 88 ? 17.203 21.062 -17.125 1 91.38 88 LYS A C 1
ATOM 647 O O . LYS A 1 88 ? 17.797 21.312 -18.172 1 91.38 88 LYS A O 1
ATOM 652 N N . ASN A 1 89 ? 16.047 21.672 -16.844 1 91.12 89 ASN A N 1
ATOM 653 C CA . ASN A 1 89 ? 15.383 22.531 -17.812 1 91.12 89 ASN A CA 1
ATOM 654 C C . ASN A 1 89 ? 15.617 24.016 -17.5 1 91.12 89 ASN A C 1
ATOM 656 O O . ASN A 1 89 ? 15.156 24.891 -18.234 1 91.12 89 ASN A O 1
ATOM 660 N N . ASN A 1 90 ? 16.219 24.344 -16.422 1 91.75 90 ASN A N 1
ATOM 661 C CA . ASN A 1 90 ? 16.594 25.688 -16.016 1 91.75 90 ASN A CA 1
ATOM 662 C C . ASN A 1 90 ? 15.375 26.609 -15.875 1 91.75 90 ASN A C 1
ATOM 664 O O . ASN A 1 90 ? 15.414 27.766 -16.297 1 91.75 90 ASN A O 1
ATOM 668 N N . MET A 1 91 ? 14.352 26.062 -15.391 1 94.06 91 MET A N 1
ATOM 669 C CA . MET A 1 91 ? 13.141 26.844 -15.172 1 94.06 91 MET A CA 1
ATOM 670 C C . MET A 1 91 ? 13.156 27.469 -13.781 1 94.06 91 MET A C 1
ATOM 672 O O . MET A 1 91 ? 13.805 26.969 -12.867 1 94.06 91 MET A O 1
ATOM 676 N N . PRO A 1 92 ? 12.516 28.625 -13.727 1 95.94 92 PRO A N 1
ATOM 677 C CA . PRO A 1 92 ? 12.484 29.25 -12.398 1 95.94 92 PRO A CA 1
ATOM 678 C C . PRO A 1 92 ? 11.734 28.406 -11.367 1 95.94 92 PRO A C 1
ATOM 680 O O . PRO A 1 92 ? 10.836 27.641 -11.727 1 95.94 92 PRO A O 1
ATOM 683 N N . VAL A 1 93 ? 12.062 28.609 -10.148 1 96.94 93 VAL A N 1
ATOM 684 C CA . VAL A 1 93 ? 11.562 27.812 -9.023 1 96.94 93 VAL A CA 1
ATOM 685 C C . VAL A 1 93 ? 10.039 27.922 -8.961 1 96.94 93 VAL A C 1
ATOM 687 O O . VAL A 1 93 ? 9.344 26.906 -8.805 1 96.94 93 VAL A O 1
ATOM 690 N N . TRP A 1 94 ? 9.469 29.109 -9.156 1 96.38 94 TRP A N 1
ATOM 691 C CA . TRP A 1 94 ? 8.031 29.297 -9.008 1 96.38 94 TRP A CA 1
ATOM 692 C C . TRP A 1 94 ? 7.266 28.531 -10.086 1 96.38 94 TRP A C 1
ATOM 694 O O . TRP A 1 94 ? 6.188 28 -9.82 1 96.38 94 TRP A O 1
ATOM 704 N N . LEU A 1 95 ? 7.773 28.453 -11.266 1 97.31 95 LEU A N 1
ATOM 705 C CA . LEU A 1 95 ? 7.129 27.734 -12.344 1 97.31 95 LEU A CA 1
ATOM 706 C C . LEU A 1 95 ? 7.168 26.219 -12.094 1 97.31 95 LEU A C 1
ATOM 708 O O . LEU A 1 95 ? 6.199 25.516 -12.375 1 97.31 95 LEU A O 1
ATOM 712 N N . ALA A 1 96 ? 8.344 25.781 -11.578 1 98.12 96 ALA A N 1
ATOM 713 C CA . ALA A 1 96 ? 8.469 24.359 -11.242 1 98.12 96 ALA A CA 1
ATOM 714 C C . ALA A 1 96 ? 7.434 23.953 -10.203 1 98.12 96 ALA A C 1
ATOM 716 O O . ALA A 1 96 ? 6.848 22.875 -10.289 1 98.12 96 ALA A O 1
ATOM 717 N N . ILE A 1 97 ? 7.191 24.812 -9.281 1 98.25 97 ILE A N 1
ATOM 718 C CA . ILE A 1 97 ? 6.223 24.547 -8.219 1 98.25 97 ILE A CA 1
ATOM 719 C C . ILE A 1 97 ? 4.816 24.5 -8.812 1 98.25 97 ILE A C 1
ATOM 721 O O . ILE A 1 97 ? 4.043 23.578 -8.508 1 98.25 97 ILE A O 1
ATOM 725 N N . VAL A 1 98 ? 4.484 25.391 -9.695 1 98.56 98 VAL A N 1
ATOM 726 C CA . VAL A 1 98 ? 3.162 25.438 -10.305 1 98.56 98 VAL A CA 1
ATOM 727 C C . VAL A 1 98 ? 2.932 24.172 -11.141 1 98.56 98 VAL A C 1
ATOM 729 O O . VAL A 1 98 ? 1.866 23.562 -11.062 1 98.56 98 VAL A O 1
ATOM 732 N N . ILE A 1 99 ? 3.9 23.797 -11.898 1 98.44 99 ILE A N 1
ATOM 733 C CA . ILE A 1 99 ? 3.795 22.594 -12.719 1 98.44 99 ILE A CA 1
ATOM 734 C C . ILE A 1 99 ? 3.584 21.375 -11.828 1 98.44 99 ILE A C 1
ATOM 736 O O . ILE A 1 99 ? 2.74 20.516 -12.117 1 98.44 99 ILE A O 1
ATOM 740 N N . ALA A 1 100 ? 4.352 21.328 -10.734 1 98.44 100 ALA A N 1
ATOM 741 C CA . ALA A 1 100 ? 4.246 20.203 -9.805 1 98.44 100 ALA A CA 1
ATOM 742 C C . ALA A 1 100 ? 2.85 20.141 -9.188 1 98.44 100 ALA A C 1
ATOM 744 O O . ALA A 1 100 ? 2.287 19.047 -9.039 1 98.44 100 ALA A O 1
ATOM 745 N N . LEU A 1 101 ? 2.281 21.281 -8.852 1 98.75 101 LEU A N 1
ATOM 746 C CA . LEU A 1 101 ? 0.946 21.312 -8.266 1 98.75 101 LEU A CA 1
ATOM 747 C C . LEU A 1 101 ? -0.108 20.891 -9.281 1 98.75 101 LEU A C 1
ATOM 749 O O . LEU A 1 101 ? -1.054 20.188 -8.945 1 98.75 101 LEU A O 1
ATOM 753 N N . VAL A 1 102 ? 0.041 21.281 -10.523 1 98.81 102 VAL A N 1
ATOM 754 C CA . VAL A 1 102 ? -0.873 20.891 -11.594 1 98.81 102 VAL A CA 1
ATOM 755 C C . VAL A 1 102 ? -0.805 19.375 -11.805 1 98.81 102 VAL A C 1
ATOM 757 O O . VAL A 1 102 ? -1.834 18.734 -12 1 98.81 102 VAL A O 1
ATOM 760 N N . ILE A 1 103 ? 0.398 18.844 -11.719 1 98.69 103 ILE A N 1
ATOM 761 C CA . ILE A 1 103 ? 0.577 17.391 -11.867 1 98.69 103 ILE A CA 1
ATOM 762 C C . ILE A 1 103 ? -0.139 16.672 -10.734 1 98.69 103 ILE A C 1
ATOM 764 O O . ILE A 1 103 ? -0.771 15.633 -10.953 1 98.69 103 ILE A O 1
ATOM 768 N N . GLY A 1 104 ? 0.012 17.219 -9.5 1 98.75 104 GLY A N 1
ATOM 769 C CA . GLY A 1 104 ? -0.732 16.641 -8.391 1 98.75 104 GLY A CA 1
ATOM 770 C C . GLY A 1 104 ? -2.23 16.625 -8.625 1 98.75 104 GLY A C 1
ATOM 771 O O . GLY A 1 104 ? -2.891 15.609 -8.367 1 98.75 104 GLY A O 1
ATOM 772 N N . CYS A 1 105 ? -2.74 17.703 -9.172 1 98.81 105 CYS A N 1
ATOM 773 C CA . CYS A 1 105 ? -4.164 17.781 -9.492 1 98.81 105 CYS A CA 1
ATOM 774 C C . CYS A 1 105 ? -4.539 16.766 -10.562 1 98.81 105 CYS A C 1
ATOM 776 O O . CYS A 1 105 ? -5.574 16.109 -10.461 1 98.81 105 CYS A O 1
ATOM 778 N N . LEU A 1 106 ? -3.738 16.625 -11.547 1 98.81 106 LEU A N 1
ATOM 779 C CA . LEU A 1 106 ? -3.998 15.695 -12.641 1 98.81 106 LEU A CA 1
ATOM 780 C C . LEU A 1 106 ? -4.012 14.258 -12.133 1 98.81 106 LEU A C 1
ATOM 782 O O . LEU A 1 106 ? -4.844 13.453 -12.562 1 98.81 106 LEU A O 1
ATOM 786 N N . CYS A 1 107 ? -3.07 13.961 -11.258 1 98.75 107 CYS A N 1
ATOM 787 C CA . CYS A 1 107 ? -3.072 12.641 -10.641 1 98.75 107 CYS A CA 1
ATOM 788 C C . CYS A 1 107 ? -4.379 12.391 -9.891 1 98.75 107 CYS A C 1
ATOM 790 O O . CYS A 1 107 ? -4.926 11.289 -9.953 1 98.75 107 CYS A O 1
ATOM 792 N N . GLY A 1 108 ? -4.855 13.438 -9.227 1 98.81 108 GLY A N 1
ATOM 793 C CA . GLY A 1 108 ? -6.137 13.328 -8.547 1 98.81 108 GLY A CA 1
ATOM 794 C C . GLY A 1 108 ? -7.297 13.094 -9.492 1 98.81 108 GLY A C 1
ATOM 795 O O . GLY A 1 108 ? -8.203 12.312 -9.195 1 98.81 108 GLY A O 1
ATOM 796 N N . VAL A 1 109 ? -7.266 13.742 -10.625 1 98.75 109 VAL A N 1
ATOM 797 C CA . VAL A 1 109 ? -8.305 13.555 -11.633 1 98.75 109 VAL A CA 1
ATOM 798 C C . VAL A 1 109 ? -8.305 12.109 -12.125 1 98.75 109 VAL A C 1
ATOM 800 O O . VAL A 1 109 ? -9.359 11.5 -12.266 1 98.75 109 VAL A O 1
ATOM 803 N N . ILE A 1 110 ? -7.152 11.578 -12.328 1 98.12 110 ILE A N 1
ATOM 804 C CA . ILE A 1 110 ? -7.023 10.203 -12.797 1 98.12 110 ILE A CA 1
ATOM 805 C C . ILE A 1 110 ? -7.625 9.242 -11.773 1 98.12 110 ILE A C 1
ATOM 807 O O . ILE A 1 110 ? -8.43 8.383 -12.117 1 98.12 110 ILE A O 1
ATOM 811 N N . ASN A 1 111 ? -7.266 9.445 -10.547 1 98.25 111 ASN A N 1
ATOM 812 C CA . ASN A 1 111 ? -7.816 8.609 -9.477 1 98.25 111 ASN A CA 1
ATOM 813 C C . ASN A 1 111 ? -9.336 8.742 -9.398 1 98.25 111 ASN A C 1
ATOM 815 O O . ASN A 1 111 ? -10.047 7.738 -9.336 1 98.25 111 ASN A O 1
ATOM 819 N N . GLY A 1 112 ? -9.773 10.016 -9.422 1 98.44 112 GLY A N 1
ATOM 820 C CA . GLY A 1 112 ? -11.203 10.25 -9.359 1 98.44 112 GLY A CA 1
ATOM 821 C C . GLY A 1 112 ? -11.961 9.594 -10.5 1 98.44 112 GLY A C 1
ATOM 822 O O . GLY A 1 112 ? -13.031 9.016 -10.289 1 98.44 112 GLY A O 1
ATOM 823 N N . LEU A 1 113 ? -11.445 9.602 -11.648 1 97.56 113 LEU A N 1
ATOM 824 C CA . LEU A 1 113 ? -12.102 9.039 -12.82 1 97.56 113 LEU A CA 1
ATOM 825 C C . LEU A 1 113 ? -12.125 7.52 -12.758 1 97.56 113 LEU A C 1
ATOM 827 O O . LEU A 1 113 ? -13.125 6.891 -13.117 1 97.56 113 LEU A O 1
ATOM 831 N N . LEU A 1 114 ? -11.031 6.941 -12.344 1 95.94 114 LEU A N 1
ATOM 832 C CA . LEU A 1 114 ? -10.992 5.488 -12.219 1 95.94 114 LEU A CA 1
ATOM 833 C C . LEU A 1 114 ? -12.039 5 -11.219 1 95.94 114 LEU A C 1
ATOM 835 O O . LEU A 1 114 ? -12.711 3.998 -11.469 1 95.94 114 LEU A O 1
ATOM 839 N N . ILE A 1 115 ? -12.156 5.73 -10.156 1 96.25 115 ILE A N 1
ATOM 840 C CA . ILE A 1 115 ? -13.047 5.34 -9.07 1 96.25 115 ILE A CA 1
ATOM 841 C C . ILE A 1 115 ? -14.5 5.555 -9.484 1 96.25 115 ILE A C 1
ATOM 843 O O . ILE A 1 115 ? -15.359 4.715 -9.211 1 96.25 115 ILE A O 1
ATOM 847 N N . THR A 1 116 ? -14.773 6.625 -10.195 1 96.31 116 THR A N 1
ATOM 848 C CA . THR A 1 116 ? -16.156 7 -10.453 1 96.31 116 THR A CA 1
ATOM 849 C C . THR A 1 116 ? -16.625 6.43 -11.789 1 96.31 116 THR A C 1
ATOM 851 O O . THR A 1 116 ? -17.75 5.902 -11.883 1 96.31 116 THR A O 1
ATOM 854 N N . LYS A 1 117 ? -15.812 6.48 -12.773 1 95.06 117 LYS A N 1
ATOM 855 C CA . LYS A 1 117 ? -16.25 6.082 -14.109 1 95.06 117 LYS A CA 1
ATOM 856 C C . LYS A 1 117 ? -16.062 4.582 -14.328 1 95.06 117 LYS A C 1
ATOM 858 O O . LYS A 1 117 ? -16.859 3.939 -15.008 1 95.06 117 LYS A O 1
ATOM 863 N N . LEU A 1 118 ? -15.047 4.047 -13.695 1 92.88 118 LEU A N 1
ATOM 864 C CA . LEU A 1 118 ? -14.797 2.623 -13.883 1 92.88 118 LEU A CA 1
ATOM 865 C C . LEU A 1 118 ? -15.273 1.825 -12.672 1 92.88 118 LEU A C 1
ATOM 867 O O . LEU A 1 118 ? -15.156 0.598 -12.648 1 92.88 118 LEU A O 1
ATOM 871 N N . LYS A 1 119 ? -15.664 2.576 -11.672 1 91.31 119 LYS A N 1
ATOM 872 C CA . LYS A 1 119 ? -16.266 1.983 -10.484 1 91.31 119 LYS A CA 1
ATOM 873 C C . LYS A 1 119 ? -15.289 1.046 -9.781 1 91.31 119 LYS A C 1
ATOM 875 O O . LYS A 1 119 ? -15.672 -0.037 -9.336 1 91.31 119 LYS A O 1
ATOM 880 N N . ILE A 1 120 ? -14.062 1.458 -9.891 1 89.12 120 ILE A N 1
ATOM 881 C CA . ILE A 1 120 ? -13.047 0.716 -9.156 1 89.12 120 ILE A CA 1
ATOM 882 C C . ILE A 1 120 ? -13.008 1.186 -7.699 1 89.12 120 ILE A C 1
ATOM 884 O O . ILE A 1 120 ? -13.102 2.385 -7.426 1 89.12 120 ILE A O 1
ATOM 888 N N . GLN A 1 121 ? -12.883 0.252 -6.793 1 87.94 121 GLN A N 1
ATOM 889 C CA . GLN A 1 121 ? -12.781 0.616 -5.383 1 87.94 121 GLN A CA 1
ATOM 890 C C . GLN A 1 121 ? -11.594 1.542 -5.141 1 87.94 121 GLN A C 1
ATOM 892 O O . GLN A 1 121 ? -10.516 1.338 -5.699 1 87.94 121 GLN A O 1
ATOM 897 N N . PRO A 1 122 ? -11.766 2.525 -4.371 1 93.06 122 PRO A N 1
ATOM 898 C CA . PRO A 1 122 ? -10.742 3.557 -4.172 1 93.06 122 PRO A CA 1
ATOM 899 C C . PRO A 1 122 ? -9.383 2.975 -3.797 1 93.06 122 PRO A C 1
ATOM 901 O O . PRO A 1 122 ? -8.359 3.385 -4.348 1 93.06 122 PRO A O 1
ATOM 904 N N . PHE A 1 123 ? -9.328 2.055 -2.963 1 87.56 123 PHE A N 1
ATOM 905 C CA .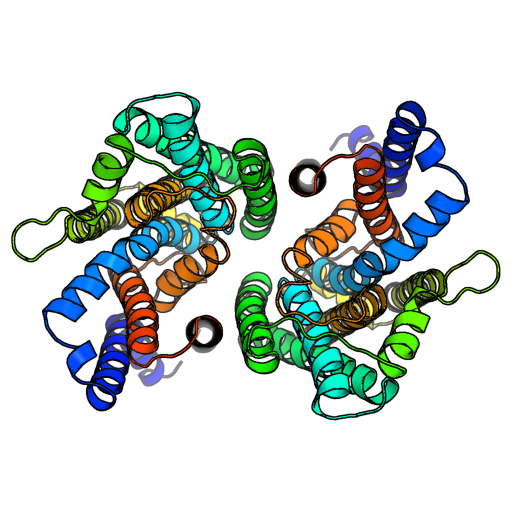 PHE A 1 123 ? -8.062 1.496 -2.49 1 87.56 123 PHE A CA 1
ATOM 906 C C . PHE A 1 123 ? -7.312 0.814 -3.629 1 87.56 123 PHE A C 1
ATOM 908 O O . PHE A 1 123 ? -6.098 0.981 -3.766 1 87.56 123 PHE A O 1
ATOM 915 N N . VAL A 1 124 ? -8.055 0.07 -4.422 1 85.44 124 VAL A N 1
ATOM 916 C CA . VAL A 1 124 ? -7.449 -0.677 -5.52 1 85.44 124 VAL A CA 1
ATOM 917 C C . VAL A 1 124 ? -6.98 0.288 -6.605 1 85.44 124 VAL A C 1
ATOM 919 O O . VAL A 1 124 ? -5.875 0.146 -7.137 1 85.44 124 VAL A O 1
ATOM 922 N N . ALA A 1 125 ? -7.832 1.229 -6.879 1 91.62 125 ALA A N 1
ATOM 923 C CA . ALA A 1 125 ? -7.508 2.211 -7.906 1 91.62 125 ALA A CA 1
ATOM 924 C C . ALA A 1 125 ? -6.25 2.994 -7.543 1 91.62 125 ALA A C 1
ATOM 926 O O . ALA A 1 125 ? -5.363 3.18 -8.383 1 91.62 125 ALA A O 1
ATOM 927 N N . THR A 1 126 ? -6.16 3.328 -6.277 1 94.75 126 THR A N 1
ATOM 928 C CA . THR A 1 126 ? -5.07 4.219 -5.898 1 94.75 126 THR A CA 1
ATOM 929 C C . THR A 1 126 ? -3.797 3.428 -5.609 1 94.75 126 THR A C 1
ATOM 931 O O . THR A 1 126 ? -2.695 3.982 -5.637 1 94.75 126 THR A O 1
ATOM 934 N N . LEU A 1 127 ? -3.939 2.215 -5.32 1 88.06 127 LEU A N 1
ATOM 935 C CA . LEU A 1 127 ? -2.762 1.356 -5.266 1 88.06 127 LEU A CA 1
ATOM 936 C C . LEU A 1 127 ? -2.141 1.198 -6.648 1 88.06 127 LEU A C 1
ATOM 938 O O . LEU A 1 127 ? -0.917 1.236 -6.789 1 88.06 127 LEU A O 1
ATOM 942 N N . ALA A 1 128 ? -2.992 0.957 -7.605 1 89.38 128 ALA A N 1
ATOM 943 C CA . ALA A 1 128 ? -2.525 0.817 -8.984 1 89.38 128 ALA A CA 1
ATOM 944 C C . ALA A 1 128 ? -1.854 2.1 -9.469 1 89.38 128 ALA A C 1
ATOM 946 O O . ALA A 1 128 ? -0.79 2.053 -10.094 1 89.38 128 ALA A O 1
ATOM 947 N N . THR A 1 129 ? -2.473 3.195 -9.148 1 95 129 THR A N 1
ATOM 948 C CA . THR A 1 129 ? -1.887 4.449 -9.609 1 95 129 THR A CA 1
ATOM 949 C C . THR A 1 129 ? -0.647 4.801 -8.797 1 95 129 THR A C 1
ATOM 951 O O . THR A 1 129 ? 0.24 5.508 -9.273 1 95 129 THR A O 1
ATOM 954 N N . GLN A 1 130 ? -0.608 4.324 -7.539 1 93.81 130 GLN A N 1
ATOM 955 C CA . GLN A 1 130 ? 0.621 4.484 -6.77 1 93.81 130 GLN A CA 1
ATOM 956 C C . GLN A 1 130 ? 1.818 3.906 -7.516 1 93.81 130 GLN A C 1
ATOM 958 O O . GLN A 1 130 ? 2.859 4.555 -7.629 1 93.81 130 GLN A O 1
ATOM 963 N N . LEU A 1 131 ? 1.62 2.725 -8.039 1 89.38 131 LEU A N 1
ATOM 964 C CA . LEU A 1 131 ? 2.684 2.076 -8.797 1 89.38 131 LEU A CA 1
ATOM 965 C C . LEU A 1 131 ? 2.965 2.828 -10.094 1 89.38 131 LEU A C 1
ATOM 967 O O . LEU A 1 131 ? 4.121 2.994 -10.484 1 89.38 131 LEU A O 1
ATOM 971 N N . ALA A 1 132 ? 1.922 3.244 -10.727 1 92.88 132 ALA A N 1
ATOM 972 C CA . ALA A 1 132 ? 2.068 3.961 -11.992 1 92.88 132 ALA A CA 1
ATOM 973 C C . ALA A 1 132 ? 2.801 5.285 -11.789 1 92.88 132 ALA A C 1
ATOM 975 O O . ALA A 1 132 ? 3.723 5.613 -12.539 1 92.88 132 ALA A O 1
ATOM 976 N N . PHE A 1 133 ? 2.379 6.039 -10.781 1 96.44 133 PHE A N 1
ATOM 977 C CA . PHE A 1 133 ? 3.008 7.328 -10.508 1 96.44 133 PHE A CA 1
ATOM 978 C C . PHE A 1 133 ? 4.457 7.141 -10.078 1 96.44 133 PHE A C 1
ATOM 980 O O . PHE A 1 133 ? 5.316 7.961 -10.406 1 96.44 133 PHE A O 1
ATOM 987 N N . LEU A 1 134 ? 4.738 6.125 -9.328 1 93.69 134 LEU A N 1
ATOM 988 C CA . LEU A 1 134 ? 6.117 5.777 -9 1 93.69 134 LEU A CA 1
ATOM 989 C C . LEU A 1 134 ? 6.922 5.504 -10.266 1 93.69 134 LEU A C 1
ATOM 991 O O . LEU A 1 134 ? 8.047 5.984 -10.406 1 93.69 134 LEU A O 1
ATOM 995 N N . GLY A 1 135 ? 6.34 4.703 -11.148 1 90.81 135 GLY A N 1
ATOM 996 C CA . GLY A 1 135 ? 7 4.422 -12.414 1 90.81 135 GLY A CA 1
ATOM 997 C C . GLY A 1 135 ? 7.309 5.676 -13.219 1 90.81 135 GLY A C 1
ATOM 998 O O . GLY A 1 135 ? 8.414 5.828 -13.742 1 90.81 135 GLY A O 1
ATOM 999 N N . VAL A 1 136 ? 6.383 6.559 -13.281 1 95.06 136 VAL A N 1
ATOM 1000 C CA . VAL A 1 136 ? 6.57 7.812 -14 1 95.06 136 VAL A CA 1
ATOM 1001 C C . VAL A 1 136 ? 7.684 8.625 -13.344 1 95.06 136 VAL A C 1
ATOM 1003 O O . VAL A 1 136 ? 8.523 9.211 -14.031 1 95.06 136 VAL A O 1
ATOM 1006 N N . ALA A 1 137 ? 7.66 8.656 -12 1 96.38 137 ALA A N 1
ATOM 1007 C CA . ALA A 1 137 ? 8.695 9.383 -11.266 1 96.38 137 ALA A CA 1
ATOM 1008 C C . ALA A 1 137 ? 10.078 8.805 -11.547 1 96.38 137 ALA A C 1
ATOM 1010 O O . ALA A 1 137 ? 11.039 9.555 -11.75 1 96.38 137 ALA A O 1
ATOM 1011 N N . LEU A 1 138 ? 10.18 7.523 -11.578 1 93.12 138 LEU A N 1
ATOM 1012 C CA . LEU A 1 138 ? 11.453 6.848 -11.82 1 93.12 138 LEU A CA 1
ATOM 1013 C C . LEU A 1 138 ? 11.953 7.129 -13.234 1 93.12 138 LEU A C 1
ATOM 1015 O O . LEU A 1 138 ? 13.133 7.422 -13.43 1 93.12 138 LEU A O 1
ATOM 1019 N N . VAL A 1 139 ? 11.047 7.031 -14.188 1 91.62 139 VAL A N 1
ATOM 1020 C CA . VAL A 1 139 ? 11.438 7.266 -15.578 1 91.62 139 VAL A CA 1
ATOM 1021 C C . VAL A 1 139 ? 11.828 8.727 -15.766 1 91.62 139 VAL A C 1
ATOM 1023 O O . VAL A 1 139 ? 12.844 9.031 -16.391 1 91.62 139 VAL A O 1
ATOM 1026 N N . TYR A 1 140 ? 11.039 9.609 -15.141 1 93.12 140 TYR A N 1
ATOM 1027 C CA . TYR A 1 140 ? 11.266 11.039 -15.312 1 93.12 140 TYR A CA 1
ATOM 1028 C C . TYR A 1 140 ? 12.57 11.469 -14.664 1 93.12 140 TYR A C 1
ATOM 1030 O O . TYR A 1 140 ? 13.25 12.375 -15.156 1 93.12 140 TYR A O 1
ATOM 1038 N N . SER A 1 141 ? 12.977 10.891 -13.578 1 93.88 141 SER A N 1
ATOM 1039 C CA . SER A 1 141 ? 14.203 11.227 -12.867 1 93.88 141 SER A CA 1
ATOM 1040 C C . SER A 1 141 ? 15.359 10.328 -13.297 1 93.88 141 SER A C 1
ATOM 1042 O O . SER A 1 141 ? 16.453 10.422 -12.758 1 93.88 141 SER A O 1
ATOM 1044 N N . ASP A 1 142 ? 15.109 9.398 -14.234 1 88.56 142 ASP A N 1
ATOM 1045 C CA . ASP A 1 142 ? 16.078 8.406 -14.672 1 88.56 142 ASP A CA 1
ATOM 1046 C C . ASP A 1 142 ? 16.531 7.531 -13.508 1 88.56 142 ASP A C 1
ATOM 1048 O O . ASP A 1 142 ? 17.719 7.18 -13.406 1 88.56 142 ASP A O 1
ATOM 1052 N N . GLY A 1 143 ? 15.617 7.43 -12.547 1 87.12 143 GLY A N 1
ATOM 1053 C CA . GLY A 1 143 ? 15.859 6.562 -11.398 1 87.12 143 GLY A CA 1
ATOM 1054 C C . GLY A 1 143 ? 16.844 7.145 -10.414 1 87.12 143 GLY A C 1
ATOM 1055 O O . GLY A 1 143 ? 17.281 6.461 -9.484 1 87.12 143 GLY A O 1
ATOM 1056 N N . SER A 1 144 ? 17.203 8.391 -10.617 1 88.88 144 SER A N 1
ATOM 1057 C CA . SER A 1 144 ? 18.25 8.984 -9.797 1 88.88 144 SER A CA 1
ATOM 1058 C C . SER A 1 144 ? 17.703 10.109 -8.922 1 88.88 144 SER A C 1
ATOM 1060 O O . SER A 1 144 ? 16.641 10.664 -9.211 1 88.88 144 SER A O 1
ATOM 1062 N N . ARG A 1 145 ? 18.406 10.336 -7.895 1 93.38 145 ARG A N 1
ATOM 1063 C CA . ARG A 1 145 ? 18.156 11.531 -7.09 1 93.38 145 ARG A CA 1
ATOM 1064 C C . ARG A 1 145 ? 18.688 12.773 -7.789 1 93.38 145 ARG A C 1
ATOM 1066 O O . ARG A 1 145 ? 19.812 12.789 -8.281 1 93.38 145 ARG A O 1
ATOM 1073 N N . VAL A 1 146 ? 17.859 13.789 -7.875 1 96.5 146 VAL A N 1
ATOM 1074 C CA . VAL A 1 146 ? 18.234 15.031 -8.539 1 96.5 146 VAL A CA 1
ATOM 1075 C C . VAL A 1 146 ? 18.359 16.141 -7.504 1 96.5 146 VAL A C 1
ATOM 1077 O O . VAL A 1 146 ? 17.422 16.438 -6.773 1 96.5 146 VAL A O 1
ATOM 1080 N N . THR A 1 147 ? 19.531 16.734 -7.469 1 96.94 147 THR A N 1
ATOM 1081 C CA . THR A 1 147 ? 19.797 17.812 -6.516 1 96.94 147 THR A CA 1
ATOM 1082 C C . THR A 1 147 ? 19.672 19.172 -7.184 1 96.94 147 THR A C 1
ATOM 1084 O O . THR A 1 147 ? 20.094 19.344 -8.328 1 96.94 147 THR A O 1
ATOM 1087 N N . ILE A 1 148 ? 19.047 20 -6.469 1 96.94 148 ILE A N 1
ATOM 1088 C CA . ILE A 1 148 ? 18.953 21.391 -6.914 1 96.94 148 ILE A CA 1
ATOM 1089 C C . ILE A 1 148 ? 20.094 22.203 -6.309 1 96.94 148 ILE A C 1
ATOM 1091 O O . ILE A 1 148 ? 20.188 22.328 -5.086 1 96.94 148 ILE A O 1
ATOM 1095 N N . SER A 1 149 ? 20.875 22.734 -7.141 1 94.56 149 SER A N 1
ATOM 1096 C CA . SER A 1 149 ? 22.062 23.438 -6.645 1 94.56 149 SER A CA 1
ATOM 1097 C C . SER A 1 149 ? 22.016 24.922 -6.996 1 94.56 149 SER A C 1
ATOM 1099 O O . SER A 1 149 ? 21.109 25.359 -7.703 1 94.56 149 SER A O 1
ATOM 1101 N N . GLY A 1 150 ? 22.922 25.609 -6.402 1 93.25 150 GLY A N 1
ATOM 1102 C CA . GLY A 1 150 ? 23.078 27.016 -6.723 1 93.25 150 GLY A CA 1
ATOM 1103 C C . GLY A 1 150 ? 21.969 27.891 -6.184 1 93.25 150 GLY A C 1
ATOM 1104 O O . GLY A 1 150 ? 21.438 27.625 -5.102 1 93.25 150 GLY A O 1
ATOM 1105 N N . GLY A 1 151 ? 21.766 28.953 -6.82 1 92.75 151 GLY A N 1
ATOM 1106 C CA . GLY A 1 151 ? 20.75 29.906 -6.41 1 92.75 151 GLY A CA 1
ATOM 1107 C C . GLY A 1 151 ? 19.359 29.312 -6.328 1 92.75 151 GLY A C 1
ATOM 1108 O O . GLY A 1 151 ? 18.578 29.656 -5.434 1 92.75 151 GLY A O 1
ATOM 1109 N N . ALA A 1 152 ? 19.125 28.438 -7.254 1 94.25 152 ALA A N 1
ATOM 1110 C CA . ALA A 1 152 ? 17.828 27.781 -7.254 1 94.25 152 ALA A CA 1
ATOM 1111 C C . ALA A 1 152 ? 17.656 26.891 -6.023 1 94.25 152 ALA A C 1
ATOM 1113 O O . ALA A 1 152 ? 16.562 26.797 -5.465 1 94.25 152 ALA A O 1
ATOM 1114 N N . GLY A 1 153 ? 18.719 26.234 -5.66 1 95.06 153 GLY A N 1
ATOM 1115 C CA . GLY A 1 153 ? 18.703 25.438 -4.441 1 95.06 153 GLY A CA 1
ATOM 1116 C C . GLY A 1 153 ? 18.406 26.266 -3.201 1 95.06 153 GLY A C 1
ATOM 1117 O O . GLY A 1 153 ? 17.594 25.859 -2.365 1 95.06 153 GLY A O 1
ATOM 1118 N N . ASP A 1 154 ? 19 27.438 -3.154 1 94.38 154 ASP A N 1
ATOM 1119 C CA . ASP A 1 154 ? 18.75 28.344 -2.031 1 94.38 154 ASP A CA 1
ATOM 1120 C C . ASP A 1 154 ? 17.312 28.859 -2.037 1 94.38 154 ASP A C 1
ATOM 1122 O O . ASP A 1 154 ? 16.688 28.969 -0.981 1 94.38 154 ASP A O 1
ATOM 1126 N N . ALA A 1 155 ? 16.906 29.156 -3.188 1 94.69 155 ALA A N 1
ATOM 1127 C CA . ALA A 1 155 ? 15.562 29.688 -3.334 1 94.69 155 ALA A CA 1
ATOM 1128 C C . ALA A 1 155 ? 14.523 28.672 -2.861 1 94.69 155 ALA A C 1
ATOM 1130 O O . ALA A 1 155 ? 13.562 29.031 -2.174 1 94.69 155 ALA A O 1
ATOM 1131 N N . ILE A 1 156 ? 14.68 27.438 -3.246 1 95.75 156 ILE A N 1
ATOM 1132 C CA . ILE A 1 156 ? 13.703 26.422 -2.861 1 95.75 156 ILE A CA 1
ATOM 1133 C C . ILE A 1 156 ? 13.828 26.125 -1.369 1 95.75 156 ILE A C 1
ATOM 1135 O O . ILE A 1 156 ? 12.828 25.859 -0.697 1 95.75 156 ILE A O 1
ATOM 1139 N N . LYS A 1 157 ? 14.992 26.156 -0.873 1 95.62 157 LYS A N 1
ATOM 1140 C CA . LYS A 1 157 ? 15.219 25.906 0.547 1 95.62 157 LYS A CA 1
ATOM 1141 C C . LYS A 1 157 ? 14.617 27.016 1.406 1 95.62 157 LYS A C 1
ATOM 1143 O O . LYS A 1 157 ? 14.227 26.781 2.553 1 95.62 157 LYS A O 1
ATOM 1148 N N . ALA A 1 158 ? 14.539 28.172 0.88 1 93.75 158 ALA A N 1
ATOM 1149 C CA . ALA A 1 158 ? 13.984 29.328 1.601 1 93.75 158 ALA A CA 1
ATOM 1150 C C . ALA A 1 158 ? 12.547 29.062 2.039 1 93.75 158 ALA A C 1
ATOM 1152 O O . ALA A 1 158 ? 12.109 29.578 3.07 1 93.75 158 ALA A O 1
ATOM 1153 N N . LEU A 1 159 ? 11.867 28.203 1.319 1 92.19 159 LEU A N 1
ATOM 1154 C CA . LEU A 1 159 ? 10.492 27.875 1.651 1 92.19 159 LEU A CA 1
ATOM 1155 C C . LEU A 1 159 ? 10.414 27.125 2.977 1 92.19 159 LEU A C 1
ATOM 1157 O O . LEU A 1 159 ? 9.391 27.172 3.666 1 92.19 159 LEU A O 1
ATOM 1161 N N . SER A 1 160 ? 11.422 26.406 3.312 1 91.06 160 SER A N 1
ATOM 1162 C CA . SER A 1 160 ? 11.406 25.625 4.543 1 91.06 160 SER A CA 1
ATOM 1163 C C . SER A 1 160 ? 12.258 26.281 5.625 1 91.06 160 SER A C 1
ATOM 1165 O O . SER A 1 160 ? 12.078 26 6.812 1 91.06 160 SER A O 1
ATOM 1167 N N . THR A 1 161 ? 13.188 27.219 5.238 1 89.94 161 THR A N 1
ATOM 1168 C CA . THR A 1 161 ? 14.133 27.766 6.211 1 89.94 161 THR A CA 1
ATOM 1169 C C . THR A 1 161 ? 13.758 29.188 6.613 1 89.94 161 THR A C 1
ATOM 1171 O O . THR A 1 161 ? 14.211 29.688 7.641 1 89.94 161 THR A O 1
ATOM 1174 N N . SER A 1 162 ? 12.977 29.828 5.805 1 92.94 162 SER A N 1
ATOM 1175 C CA . SER A 1 162 ? 12.602 31.203 6.117 1 92.94 162 SER A CA 1
ATOM 1176 C C . SER A 1 162 ? 11.742 31.266 7.379 1 92.94 162 SER A C 1
ATOM 1178 O O . SER A 1 162 ? 10.953 30.359 7.645 1 92.94 162 SER A O 1
ATOM 1180 N N . LYS A 1 163 ? 11.93 32.344 8.141 1 94.38 163 LYS A N 1
ATOM 1181 C CA . LYS A 1 163 ? 11.234 32.5 9.414 1 94.38 163 LYS A CA 1
ATOM 1182 C C . LYS A 1 163 ? 10.578 33.875 9.547 1 94.38 163 LYS A C 1
ATOM 1184 O O . LYS A 1 163 ? 11.047 34.844 8.938 1 94.38 163 LYS A O 1
ATOM 1189 N N . VAL A 1 164 ? 9.508 33.969 10.172 1 94.25 164 VAL A N 1
ATOM 1190 C CA . VAL A 1 164 ? 8.891 35.188 10.695 1 94.25 164 VAL A CA 1
ATOM 1191 C C . VAL A 1 164 ? 8.922 35.156 12.227 1 94.25 164 VAL A C 1
ATOM 1193 O O . VAL A 1 164 ? 8.117 34.469 12.859 1 94.25 164 VAL A O 1
ATOM 1196 N N . GLY A 1 165 ? 9.898 35.938 12.773 1 93.81 165 GLY A N 1
ATOM 1197 C CA . GLY A 1 165 ? 10.18 35.75 14.188 1 93.81 165 GLY A CA 1
ATOM 1198 C C . GLY A 1 165 ? 10.742 34.375 14.484 1 93.81 165 GLY A C 1
ATOM 1199 O O . GLY A 1 165 ? 11.68 33.906 13.82 1 93.81 165 GLY A O 1
ATOM 1200 N N . PRO A 1 166 ? 10.234 33.719 15.477 1 93.06 166 PRO A N 1
ATOM 1201 C CA . PRO A 1 166 ? 10.695 32.344 15.789 1 93.06 166 PRO A CA 1
ATOM 1202 C C . PRO A 1 166 ? 9.977 31.281 14.977 1 93.06 166 PRO A C 1
ATOM 1204 O O . PRO A 1 166 ? 10.32 30.094 15.062 1 93.06 166 PRO A O 1
ATOM 1207 N N . PHE A 1 167 ? 9.094 31.641 14.125 1 95.19 167 PHE A N 1
ATOM 1208 C CA . PHE A 1 167 ? 8.227 30.688 13.453 1 95.19 167 PHE A CA 1
ATOM 1209 C C . PHE A 1 167 ? 8.664 30.484 12.008 1 95.19 167 PHE A C 1
ATOM 1211 O O . PHE A 1 167 ? 8.773 31.453 11.242 1 95.19 167 PHE A O 1
ATOM 1218 N N . GLN A 1 168 ? 8.906 29.266 11.625 1 95.38 168 GLN A N 1
ATOM 1219 C CA . GLN A 1 168 ? 9.195 28.938 10.234 1 95.38 168 GLN A CA 1
ATOM 1220 C C . GLN A 1 168 ? 7.953 29.109 9.359 1 95.38 168 GLN A C 1
ATOM 1222 O O . GLN A 1 168 ? 6.832 28.875 9.812 1 95.38 168 GLN A O 1
ATOM 1227 N N . ILE A 1 169 ? 8.117 29.453 8.141 1 95.31 169 ILE A N 1
ATOM 1228 C CA . ILE A 1 169 ? 7.035 29.781 7.223 1 95.31 169 ILE A CA 1
ATOM 1229 C C . ILE A 1 169 ? 6.141 28.562 7.023 1 95.31 169 ILE A C 1
ATOM 1231 O O . ILE A 1 169 ? 4.945 28.688 6.746 1 95.31 169 ILE A O 1
ATOM 1235 N N . GLN A 1 170 ? 6.652 27.344 7.137 1 96.19 170 GLN A N 1
ATOM 1236 C CA . GLN A 1 170 ? 5.898 26.109 6.945 1 96.19 170 GLN A CA 1
ATOM 1237 C C . GLN A 1 170 ? 4.766 26 7.965 1 96.19 170 GLN A C 1
ATOM 1239 O O . GLN A 1 170 ? 3.736 25.375 7.691 1 96.19 170 GLN A O 1
ATOM 1244 N N . ILE A 1 171 ? 4.973 26.578 9.148 1 97.12 171 ILE A N 1
ATOM 1245 C CA . ILE A 1 171 ? 3.939 26.562 10.18 1 97.12 171 ILE A CA 1
ATOM 1246 C C . ILE A 1 171 ? 2.715 27.328 9.703 1 97.12 171 ILE A C 1
ATOM 1248 O O . ILE A 1 171 ? 1.58 26.891 9.883 1 97.12 171 ILE A O 1
ATOM 1252 N N . PHE A 1 172 ? 2.957 28.438 9.07 1 96.38 172 PHE A N 1
ATOM 1253 C CA . PHE A 1 172 ? 1.866 29.25 8.562 1 96.38 172 PHE A CA 1
ATOM 1254 C C . PHE A 1 172 ? 1.141 28.547 7.426 1 96.38 172 PHE A C 1
ATOM 1256 O O . PHE A 1 172 ? -0.083 28.641 7.309 1 96.38 172 PHE A O 1
ATOM 1263 N N . LEU A 1 173 ? 1.914 27.844 6.629 1 96.06 173 LEU A N 1
ATOM 1264 C CA . LEU A 1 173 ? 1.301 27.062 5.559 1 96.06 173 LEU A CA 1
ATOM 1265 C C . LEU A 1 173 ? 0.396 25.984 6.133 1 96.06 173 LEU A C 1
ATOM 1267 O O . LEU A 1 173 ? -0.71 25.766 5.633 1 96.06 173 LEU A O 1
ATOM 1271 N N . LEU A 1 174 ? 0.903 25.297 7.125 1 97.75 174 LEU A N 1
ATOM 1272 C CA . LEU A 1 174 ? 0.129 24.266 7.801 1 97.75 174 LEU A CA 1
ATOM 1273 C C . LEU A 1 174 ? -1.181 24.828 8.344 1 97.75 174 LEU A C 1
ATOM 1275 O O . LEU A 1 174 ? -2.254 24.281 8.07 1 97.75 174 LEU A O 1
ATOM 1279 N N . LEU A 1 175 ? -1.1 25.922 9.062 1 97.69 175 LEU A N 1
ATOM 1280 C CA . LEU A 1 175 ? -2.275 26.547 9.672 1 97.69 175 LEU A CA 1
ATOM 1281 C C . LEU A 1 175 ? -3.234 27.062 8.602 1 97.69 175 LEU A C 1
ATOM 1283 O O . LEU A 1 175 ? -4.453 26.922 8.734 1 97.69 175 LEU A O 1
ATOM 1287 N N . LEU A 1 176 ? -2.664 27.625 7.578 1 97.88 176 LEU A N 1
ATOM 1288 C CA . LEU A 1 176 ? -3.484 28.125 6.484 1 97.88 176 LEU A CA 1
ATOM 1289 C C . LEU A 1 176 ? -4.289 27 5.844 1 97.88 176 LEU A C 1
ATOM 1291 O O . LEU A 1 176 ? -5.488 27.141 5.605 1 97.88 176 LEU A O 1
ATOM 1295 N N . VAL A 1 177 ? -3.643 25.891 5.578 1 98.25 177 VAL A N 1
ATOM 1296 C CA . VAL A 1 177 ? -4.305 24.75 4.957 1 98.25 177 VAL A CA 1
ATOM 1297 C C . VAL A 1 177 ? -5.438 24.25 5.852 1 98.25 177 VAL A C 1
ATOM 1299 O O . VAL A 1 177 ? -6.543 23.984 5.375 1 98.25 177 VAL A O 1
ATOM 1302 N N . TYR A 1 178 ? -5.238 24.188 7.105 1 98.62 178 TYR A N 1
ATOM 1303 C CA . TYR A 1 178 ? -6.238 23.625 8 1 98.62 178 TYR A CA 1
ATOM 1304 C C . TYR A 1 178 ? -7.379 24.609 8.234 1 98.62 178 TYR A C 1
ATOM 1306 O O . TYR A 1 178 ? -8.523 24.203 8.461 1 98.62 178 TYR A O 1
ATOM 1314 N N . VAL A 1 179 ? -7.074 25.906 8.18 1 98.38 179 VAL A N 1
ATOM 1315 C CA . VAL A 1 179 ? -8.148 26.891 8.227 1 98.38 179 VAL A CA 1
ATOM 1316 C C . VAL A 1 179 ? -9.023 26.75 6.98 1 98.38 179 VAL A C 1
ATOM 1318 O O . VAL A 1 179 ? -10.258 26.734 7.078 1 98.38 179 VAL A O 1
ATOM 1321 N N . ILE A 1 180 ? -8.406 26.594 5.855 1 98.31 180 ILE A N 1
ATOM 1322 C CA . ILE A 1 180 ? -9.133 26.453 4.602 1 98.31 180 ILE A CA 1
ATOM 1323 C C . ILE A 1 180 ? -9.953 25.172 4.625 1 98.31 180 ILE A C 1
ATOM 1325 O O . ILE A 1 180 ? -11.133 25.172 4.289 1 98.31 180 ILE A O 1
ATOM 1329 N N . VAL A 1 181 ? -9.32 24.109 5.035 1 98.44 181 VAL A N 1
ATOM 1330 C CA . VAL A 1 181 ? -9.977 22.812 5.078 1 98.44 181 VAL A CA 1
ATOM 1331 C C . VAL A 1 181 ? -11.156 22.859 6.051 1 98.44 181 VAL A C 1
ATOM 1333 O O . VAL A 1 181 ? -12.219 22.297 5.777 1 98.44 181 VAL A O 1
ATOM 1336 N N . TYR A 1 182 ? -10.906 23.531 7.184 1 98 182 TYR A N 1
ATOM 1337 C CA . TYR A 1 182 ? -11.969 23.656 8.172 1 98 182 TYR A CA 1
ATOM 1338 C C . TYR A 1 182 ? -13.156 24.422 7.605 1 98 182 TYR A C 1
ATOM 1340 O O . TYR A 1 182 ? -14.305 24.016 7.773 1 98 182 TYR A O 1
ATOM 1348 N N . LEU A 1 183 ? -12.898 25.5 6.906 1 98.31 183 LEU A N 1
ATOM 1349 C CA . LEU A 1 183 ? -13.945 26.328 6.316 1 98.31 183 LEU A CA 1
ATOM 1350 C C . LEU A 1 183 ? -14.703 25.578 5.234 1 98.31 183 LEU A C 1
ATOM 1352 O O . LEU A 1 183 ? -15.93 25.641 5.16 1 98.31 183 LEU A O 1
ATOM 1356 N N . ILE A 1 184 ? -13.984 24.812 4.449 1 98.12 184 ILE A N 1
ATOM 1357 C CA . ILE A 1 184 ? -14.609 24.031 3.381 1 98.12 184 ILE A CA 1
ATOM 1358 C C . ILE A 1 184 ? -15.469 22.922 3.982 1 98.12 184 ILE A C 1
AT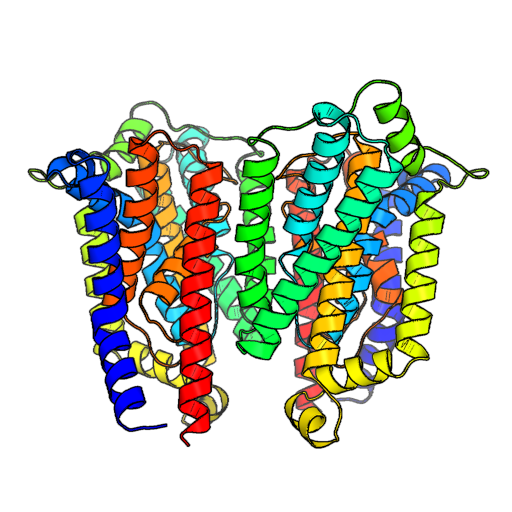OM 1360 O O . ILE A 1 184 ? -16.625 22.734 3.584 1 98.12 184 ILE A O 1
ATOM 1364 N N . TYR A 1 185 ? -14.953 22.266 4.969 1 98 185 TYR A N 1
ATOM 1365 C CA . TYR A 1 185 ? -15.609 21.109 5.559 1 98 185 TYR A CA 1
ATOM 1366 C C . TYR A 1 185 ? -16.859 21.516 6.32 1 98 185 TYR A C 1
ATOM 1368 O O . TYR A 1 185 ? -17.891 20.844 6.246 1 98 185 TYR A O 1
ATOM 1376 N N . LYS A 1 186 ? -16.75 22.688 6.992 1 97.12 186 LYS A N 1
ATOM 1377 C CA . LYS A 1 186 ? -17.828 23.078 7.914 1 97.12 186 LYS A CA 1
ATOM 1378 C C . LYS A 1 186 ? -18.859 23.969 7.219 1 97.12 186 LYS A C 1
ATOM 1380 O O . LYS A 1 186 ? -20.047 23.859 7.488 1 97.12 186 LYS A O 1
ATOM 1385 N N . PHE A 1 187 ? -18.422 24.75 6.207 1 97.81 187 PHE A N 1
ATOM 1386 C CA . PHE A 1 187 ? -19.312 25.844 5.828 1 97.81 187 PHE A CA 1
ATOM 1387 C C . PHE A 1 187 ? -19.672 25.766 4.352 1 97.81 187 PHE A C 1
ATOM 1389 O O . PHE A 1 187 ? -20.422 26.594 3.844 1 97.81 187 PHE A O 1
ATOM 1396 N N . THR A 1 188 ? -19.219 24.797 3.627 1 98.06 188 THR A N 1
ATOM 1397 C CA . THR A 1 188 ? -19.547 24.734 2.205 1 98.06 188 THR A CA 1
ATOM 1398 C C . THR A 1 188 ? -20.375 23.5 1.885 1 98.06 188 THR A C 1
ATOM 1400 O O . THR A 1 188 ? -20.359 22.531 2.641 1 98.06 188 THR A O 1
ATOM 1403 N N . PRO A 1 189 ? -21.109 23.547 0.743 1 97.88 189 PRO A N 1
ATOM 1404 C CA . PRO A 1 189 ? -21.859 22.375 0.298 1 97.88 189 PRO A CA 1
ATOM 1405 C C . PRO A 1 189 ? -20.953 21.172 0.039 1 97.88 189 PRO A C 1
ATOM 1407 O O . PRO A 1 189 ? -21.375 20.016 0.222 1 97.88 189 PRO A O 1
ATOM 1410 N N . PHE A 1 190 ? -19.781 21.484 -0.277 1 98.31 190 PHE A N 1
ATOM 1411 C CA . PHE A 1 190 ? -18.844 20.406 -0.549 1 98.31 190 PHE A CA 1
ATOM 1412 C C . PHE A 1 190 ? -18.625 19.547 0.699 1 98.31 190 PHE A C 1
ATOM 1414 O O . PHE A 1 190 ? -18.562 18.328 0.621 1 98.31 190 PHE A O 1
ATOM 1421 N N . GLY A 1 191 ? -18.422 20.234 1.803 1 98.19 191 GLY A N 1
ATOM 1422 C CA . GLY A 1 191 ? -18.297 19.516 3.057 1 98.19 191 GLY A CA 1
ATOM 1423 C C . GLY A 1 191 ? -19.5 18.641 3.359 1 98.19 191 GLY A C 1
ATOM 1424 O O . GLY A 1 191 ? -19.344 17.5 3.795 1 98.19 191 GLY A O 1
ATOM 1425 N N . VAL A 1 192 ? -20.688 19.141 3.07 1 97.94 192 VAL A N 1
ATOM 1426 C CA . VAL A 1 192 ? -21.922 18.406 3.301 1 97.94 192 VAL A CA 1
ATOM 1427 C C . VAL A 1 192 ? -22 17.203 2.361 1 97.94 192 VAL A C 1
ATOM 1429 O O . VAL A 1 192 ? -22.344 16.094 2.785 1 97.94 192 VAL A O 1
ATOM 1432 N N . LYS A 1 193 ? -21.672 17.5 1.132 1 98.44 193 LYS A N 1
ATOM 1433 C CA . LYS A 1 193 ? -21.719 16.422 0.143 1 98.44 193 LYS A CA 1
ATOM 1434 C C . LYS A 1 193 ? -20.734 15.312 0.492 1 98.44 193 LYS A C 1
ATOM 1436 O O . LYS A 1 193 ? -21.031 14.133 0.316 1 98.44 193 LYS A O 1
ATOM 1441 N N . THR A 1 194 ? -19.547 15.695 0.995 1 98.38 194 THR A N 1
ATOM 1442 C CA . THR A 1 194 ? -18.531 14.727 1.371 1 98.38 194 THR A CA 1
ATOM 1443 C C . THR A 1 194 ? -19.031 13.82 2.494 1 98.38 194 THR A C 1
ATOM 1445 O O . THR A 1 194 ? -18.906 12.602 2.422 1 98.38 194 THR A O 1
ATOM 1448 N N . ARG A 1 195 ? -19.641 14.414 3.496 1 98.12 195 ARG A N 1
ATOM 1449 C CA . ARG A 1 195 ? -20.156 13.656 4.629 1 98.12 195 ARG A CA 1
ATOM 1450 C C . ARG A 1 195 ? -21.312 12.766 4.203 1 98.12 195 ARG A C 1
ATOM 1452 O O . ARG A 1 195 ? -21.438 11.633 4.668 1 98.12 195 ARG A O 1
ATOM 1459 N N . ALA A 1 196 ? -22.125 13.227 3.311 1 98 196 ALA A N 1
ATOM 1460 C CA . ALA A 1 196 ? -23.266 12.453 2.826 1 98 196 ALA A CA 1
ATOM 1461 C C . ALA A 1 196 ? -22.797 11.219 2.053 1 98 196 ALA A C 1
ATOM 1463 O O . ALA A 1 196 ? -23.297 10.117 2.283 1 98 196 ALA A O 1
ATOM 1464 N N . VAL A 1 197 ? -21.828 11.461 1.211 1 97.88 197 VAL A N 1
ATOM 1465 C CA . VAL A 1 197 ? -21.297 10.352 0.428 1 97.88 197 VAL A CA 1
ATOM 1466 C C . VAL A 1 197 ? -20.688 9.312 1.362 1 97.88 197 VAL A C 1
ATOM 1468 O O . VAL A 1 197 ? -20.875 8.109 1.174 1 97.88 197 VAL A O 1
ATOM 1471 N N . GLY A 1 198 ? -19.984 9.797 2.35 1 96.94 198 GLY A N 1
ATOM 1472 C CA . GLY A 1 198 ? -19.328 8.906 3.293 1 96.94 198 GLY A CA 1
ATOM 1473 C C . GLY A 1 198 ? -20.312 8.133 4.16 1 96.94 198 GLY A C 1
ATOM 1474 O O . GLY A 1 198 ? -20.047 7 4.559 1 96.94 198 GLY A O 1
ATOM 1475 N N . SER A 1 199 ? -21.422 8.734 4.441 1 95.88 199 SER A N 1
ATOM 1476 C CA . SER A 1 199 ? -22.422 8.078 5.277 1 95.88 199 SER A CA 1
ATOM 1477 C C . SER A 1 199 ? -23.125 6.961 4.52 1 95.88 199 SER A C 1
ATOM 1479 O O . SER A 1 199 ? -23.297 5.859 5.051 1 95.88 199 SER A O 1
ATOM 1481 N N . ASN A 1 200 ? -23.578 7.32 3.35 1 95.44 200 ASN A N 1
ATOM 1482 C CA . ASN A 1 200 ? -24.25 6.34 2.498 1 95.44 200 ASN A CA 1
ATOM 1483 C C . ASN A 1 200 ? -24.219 6.762 1.031 1 95.44 200 ASN A C 1
ATOM 1485 O O . ASN A 1 200 ? -25.109 7.488 0.575 1 95.44 200 ASN A O 1
ATOM 1489 N N . GLU A 1 201 ? -23.312 6.195 0.352 1 95 201 GLU A N 1
ATOM 1490 C CA . GLU A 1 201 ? -23.125 6.613 -1.033 1 95 201 GLU A CA 1
ATOM 1491 C C . GLU A 1 201 ? -24.359 6.316 -1.877 1 95 201 GLU A C 1
ATOM 1493 O O . GLU A 1 201 ? -24.797 7.156 -2.666 1 95 201 GLU A O 1
ATOM 1498 N N . ALA A 1 202 ? -24.906 5.125 -1.723 1 92.06 202 ALA A N 1
ATOM 1499 C CA . ALA A 1 202 ? -26.062 4.699 -2.508 1 92.06 202 ALA A CA 1
ATOM 1500 C C . ALA A 1 202 ? -27.266 5.613 -2.26 1 92.06 202 ALA A C 1
ATOM 1502 O O . ALA A 1 202 ? -27.922 6.051 -3.203 1 92.06 202 ALA A O 1
ATOM 1503 N N . ALA A 1 203 ? -27.484 5.879 -1.014 1 94.5 203 ALA A N 1
ATOM 1504 C CA . ALA A 1 203 ? -28.578 6.766 -0.656 1 94.5 203 ALA A CA 1
ATOM 1505 C C . ALA A 1 203 ? -28.344 8.18 -1.183 1 94.5 203 ALA A C 1
ATOM 1507 O O . ALA A 1 203 ? -29.281 8.844 -1.631 1 94.5 203 ALA A O 1
ATOM 1508 N N . THR A 1 204 ? -27.141 8.578 -1.154 1 96.56 204 THR A N 1
ATOM 1509 C CA . THR A 1 204 ? -26.797 9.922 -1.593 1 96.56 204 THR A CA 1
ATOM 1510 C C . THR A 1 204 ? -27.047 10.086 -3.09 1 96.56 204 THR A C 1
ATOM 1512 O O . THR A 1 204 ? -27.484 11.148 -3.541 1 96.56 204 THR A O 1
ATOM 1515 N N . ARG A 1 205 ? -26.812 9.07 -3.844 1 94.56 205 ARG A N 1
ATOM 1516 C CA . ARG A 1 205 ? -27 9.125 -5.289 1 94.56 205 ARG A CA 1
ATOM 1517 C C . ARG A 1 205 ? -28.469 9.344 -5.641 1 94.56 205 ARG A C 1
ATOM 1519 O O . ARG A 1 205 ? -28.781 9.875 -6.707 1 94.56 205 ARG A O 1
ATOM 1526 N N . THR A 1 206 ? -29.328 9.039 -4.766 1 94.44 206 THR A N 1
ATOM 1527 C CA . THR A 1 206 ? -30.75 9.156 -5.031 1 94.44 206 THR A CA 1
ATOM 1528 C C . THR A 1 206 ? -31.266 10.547 -4.645 1 94.44 206 THR A C 1
ATOM 1530 O O . THR A 1 206 ? -32.406 10.891 -4.926 1 94.44 206 THR A O 1
ATOM 1533 N N . THR A 1 207 ? -30.5 11.383 -4.027 1 95.31 207 THR A N 1
ATOM 1534 C CA . THR A 1 207 ? -30.953 12.68 -3.521 1 95.31 207 THR A CA 1
ATOM 1535 C C . THR A 1 207 ? -30.609 13.789 -4.512 1 95.31 207 THR A C 1
ATOM 1537 O O . THR A 1 207 ? -30.828 14.969 -4.23 1 95.31 207 THR A O 1
ATOM 1540 N N . GLY A 1 208 ? -30.016 13.477 -5.707 1 92.56 208 GLY A N 1
ATOM 1541 C CA . GLY A 1 208 ? -29.672 14.477 -6.703 1 92.56 208 GLY A CA 1
ATOM 1542 C C . GLY A 1 208 ? -28.234 14.961 -6.609 1 92.56 208 GLY A C 1
ATOM 1543 O O . GLY A 1 208 ? -27.766 15.688 -7.48 1 92.56 208 GLY A O 1
ATOM 1544 N N . ILE A 1 209 ? -27.594 14.672 -5.566 1 95.94 209 ILE A N 1
ATOM 1545 C CA . ILE A 1 209 ? -26.188 15.031 -5.426 1 95.94 209 ILE A CA 1
ATOM 1546 C C . ILE A 1 209 ? -25.359 14.289 -6.473 1 95.94 209 ILE A C 1
ATOM 1548 O O . ILE A 1 209 ? -25.547 13.086 -6.676 1 95.94 209 ILE A O 1
ATOM 1552 N N . LYS A 1 210 ? -24.5 15.062 -7.141 1 97.88 210 LYS A N 1
ATOM 1553 C CA . LYS A 1 210 ? -23.594 14.453 -8.102 1 97.88 210 LYS A CA 1
ATOM 1554 C C . LYS A 1 210 ? -22.406 13.805 -7.391 1 97.88 210 LYS A C 1
ATOM 1556 O O . LYS A 1 210 ? -21.328 14.383 -7.316 1 97.88 210 LYS A O 1
ATOM 1561 N N . VAL A 1 211 ? -22.578 12.648 -7.035 1 98.06 211 VAL A N 1
ATOM 1562 C CA . VAL A 1 211 ? -21.625 11.914 -6.219 1 98.06 211 VAL A CA 1
ATOM 1563 C C . VAL A 1 211 ? -20.297 11.789 -6.969 1 98.06 211 VAL A C 1
ATOM 1565 O O . VAL A 1 211 ? -19.219 11.984 -6.387 1 98.06 211 VAL A O 1
ATOM 1568 N N . ASP A 1 212 ? -20.328 11.523 -8.289 1 97.94 212 ASP A N 1
ATOM 1569 C CA . ASP A 1 212 ? -19.125 11.352 -9.07 1 97.94 212 ASP A CA 1
ATOM 1570 C C . ASP A 1 212 ? -18.266 12.625 -9.062 1 97.94 212 ASP A C 1
ATOM 1572 O O . ASP A 1 212 ? -17.047 12.562 -8.891 1 97.94 212 ASP A O 1
ATOM 1576 N N . LYS A 1 213 ? -18.906 13.703 -9.258 1 98.44 213 LYS A N 1
ATOM 1577 C CA . LYS A 1 213 ? -18.203 14.969 -9.242 1 98.44 213 LYS A CA 1
ATOM 1578 C C . LYS A 1 213 ? -17.562 15.234 -7.879 1 98.44 213 LYS A C 1
ATOM 1580 O O . LYS A 1 213 ? -16.422 15.688 -7.793 1 98.44 213 LYS A O 1
ATOM 1585 N N . THR A 1 214 ? -18.312 14.961 -6.848 1 98.62 214 THR A N 1
ATOM 1586 C CA . THR A 1 214 ? -17.812 15.156 -5.492 1 98.62 214 THR A CA 1
ATOM 1587 C C . THR A 1 214 ? -16.578 14.297 -5.246 1 98.62 214 THR A C 1
ATOM 1589 O O . THR A 1 214 ? -15.578 14.789 -4.719 1 98.62 214 THR A O 1
ATOM 1592 N N . LEU A 1 215 ? -16.625 13.062 -5.668 1 98.62 215 LEU A N 1
ATOM 1593 C CA . LEU A 1 215 ? -15.5 12.148 -5.477 1 98.62 215 LEU A CA 1
ATOM 1594 C C . LEU A 1 215 ? -14.289 12.594 -6.297 1 98.62 215 LEU A C 1
ATOM 1596 O O . LEU A 1 215 ? -13.164 12.57 -5.805 1 98.62 215 LEU A O 1
ATOM 1600 N N . ILE A 1 216 ? -14.57 13 -7.488 1 98.75 216 ILE A N 1
ATOM 1601 C CA . ILE A 1 216 ? -13.469 13.453 -8.32 1 98.75 216 ILE A CA 1
ATOM 1602 C C . ILE A 1 216 ? -12.773 14.648 -7.664 1 98.75 216 ILE A C 1
ATOM 1604 O O . ILE A 1 216 ? -11.547 14.688 -7.578 1 98.75 216 ILE A O 1
ATOM 1608 N N . ILE A 1 217 ? -13.539 15.57 -7.172 1 98.81 217 ILE A N 1
ATOM 1609 C CA . ILE A 1 217 ? -12.984 16.75 -6.523 1 98.81 217 ILE A CA 1
ATOM 1610 C C . ILE A 1 217 ? -12.195 16.344 -5.281 1 98.81 217 ILE A C 1
ATOM 1612 O O . ILE A 1 217 ? -11.125 16.891 -5.004 1 98.81 217 ILE A O 1
ATOM 1616 N N . ILE A 1 218 ? -12.68 15.383 -4.555 1 98.81 218 ILE A N 1
ATOM 1617 C CA . ILE A 1 218 ? -12.008 14.898 -3.354 1 98.81 218 ILE A CA 1
ATOM 1618 C C . ILE A 1 218 ? -10.625 14.367 -3.715 1 98.81 218 ILE A C 1
ATOM 1620 O O . ILE A 1 218 ? -9.633 14.711 -3.064 1 98.81 218 ILE A O 1
ATOM 1624 N N . TYR A 1 219 ? -10.523 13.633 -4.762 1 98.81 219 TYR A N 1
ATOM 1625 C CA . TYR A 1 219 ? -9.242 13.047 -5.129 1 98.81 219 TYR A CA 1
ATOM 1626 C C . TYR A 1 219 ? -8.336 14.078 -5.789 1 98.81 219 TYR A C 1
ATOM 1628 O O . TYR A 1 219 ? -7.109 13.984 -5.703 1 98.81 219 TYR A O 1
ATOM 1636 N N . VAL A 1 220 ? -8.922 15.078 -6.387 1 98.88 220 VAL A N 1
ATOM 1637 C CA . VAL A 1 220 ? -8.125 16.203 -6.852 1 98.88 220 VAL A CA 1
ATOM 1638 C C . VAL A 1 220 ? -7.52 16.938 -5.66 1 98.88 220 VAL A C 1
ATOM 1640 O O . VAL A 1 220 ? -6.34 17.297 -5.68 1 98.88 220 VAL A O 1
ATOM 1643 N N . ILE A 1 221 ? -8.297 17.109 -4.609 1 98.75 221 ILE A N 1
ATOM 1644 C CA . ILE A 1 221 ? -7.828 17.766 -3.395 1 98.75 221 ILE A CA 1
ATOM 1645 C C . ILE A 1 221 ? -6.715 16.938 -2.76 1 98.75 221 ILE A C 1
ATOM 1647 O O . ILE A 1 221 ? -5.695 17.484 -2.334 1 98.75 221 ILE A O 1
ATOM 1651 N N . THR A 1 222 ? -6.879 15.609 -2.754 1 98.75 222 THR A N 1
ATOM 1652 C CA . THR A 1 222 ? -5.852 14.742 -2.195 1 98.75 222 THR A CA 1
ATOM 1653 C C . THR A 1 222 ? -4.566 14.828 -3.014 1 98.75 222 THR A C 1
ATOM 1655 O O . THR A 1 222 ? -3.469 14.859 -2.453 1 98.75 222 THR A O 1
ATOM 1658 N N . GLY A 1 223 ? -4.734 14.883 -4.336 1 98.81 223 GLY A N 1
ATOM 1659 C CA . GLY A 1 223 ? -3.578 15.039 -5.203 1 98.81 223 GLY A CA 1
ATOM 1660 C C . GLY A 1 223 ? -2.867 16.359 -5.02 1 98.81 223 GLY A C 1
ATOM 1661 O O . GLY A 1 223 ? -1.637 16.422 -4.988 1 98.81 223 GLY A O 1
ATOM 1662 N N . LEU A 1 224 ? -3.641 17.391 -4.855 1 98.75 224 LEU A N 1
ATOM 1663 C CA . LEU A 1 224 ? -3.082 18.719 -4.676 1 98.75 224 LEU A CA 1
ATOM 1664 C C . LEU A 1 224 ? -2.322 18.828 -3.357 1 98.75 224 LEU A C 1
ATOM 1666 O O . LEU A 1 224 ? -1.213 19.359 -3.314 1 98.75 224 LEU A O 1
ATOM 1670 N N . THR A 1 225 ? -2.9 18.344 -2.303 1 98.75 225 THR A N 1
ATOM 1671 C CA . THR A 1 225 ? -2.242 18.422 -1.002 1 98.75 225 THR A CA 1
ATOM 1672 C C . THR A 1 225 ? -1.005 17.516 -0.97 1 98.75 225 THR A C 1
ATOM 1674 O O . THR A 1 225 ? -0.013 17.844 -0.315 1 98.75 225 THR A O 1
ATOM 1677 N N . ALA A 1 226 ? -1.056 16.391 -1.655 1 98.81 226 ALA A N 1
ATOM 1678 C CA . ALA A 1 226 ? 0.13 15.547 -1.781 1 98.81 226 ALA A CA 1
ATOM 1679 C C . ALA A 1 226 ? 1.248 16.281 -2.52 1 98.81 226 ALA A C 1
ATOM 1681 O O . ALA A 1 226 ? 2.418 16.172 -2.139 1 98.81 226 ALA A O 1
ATOM 1682 N N . ALA A 1 227 ? 0.836 16.969 -3.545 1 98.81 227 ALA A N 1
ATOM 1683 C CA . ALA A 1 227 ? 1.813 17.75 -4.301 1 98.81 227 ALA A CA 1
ATOM 1684 C C . ALA A 1 227 ? 2.393 18.875 -3.449 1 98.81 227 ALA A C 1
ATOM 1686 O O . ALA A 1 227 ? 3.588 19.172 -3.527 1 98.81 227 ALA A O 1
ATOM 1687 N N . CYS A 1 228 ? 1.554 19.516 -2.65 1 98.5 228 CYS A N 1
ATOM 1688 C CA . CYS A 1 228 ? 2.031 20.531 -1.727 1 98.5 228 CYS A CA 1
ATOM 1689 C C . CYS A 1 228 ? 3.045 19.953 -0.748 1 98.5 228 CYS A C 1
ATOM 1691 O O . CYS A 1 228 ? 4.07 20.578 -0.468 1 98.5 228 CYS A O 1
ATOM 1693 N N . ALA A 1 229 ? 2.744 18.781 -0.274 1 98.5 229 ALA A N 1
ATOM 1694 C CA . ALA A 1 229 ? 3.701 18.094 0.587 1 98.5 229 ALA A CA 1
ATOM 1695 C C . ALA A 1 229 ? 5.008 17.828 -0.151 1 98.5 229 ALA A C 1
ATOM 1697 O O . ALA A 1 229 ? 6.09 17.891 0.441 1 98.5 229 ALA A O 1
ATOM 1698 N N . GLY A 1 230 ? 4.875 17.5 -1.44 1 98.5 230 GLY A N 1
ATOM 1699 C CA . GLY A 1 230 ? 6.066 17.312 -2.256 1 98.5 230 GLY A CA 1
ATOM 1700 C C . GLY A 1 230 ? 6.91 18.578 -2.361 1 98.5 230 GLY A C 1
ATOM 1701 O O . GLY A 1 230 ? 8.141 18.5 -2.334 1 98.5 230 GLY A O 1
ATOM 1702 N N . VAL A 1 231 ? 6.266 19.688 -2.471 1 98.25 231 VAL A N 1
ATOM 1703 C CA . VAL A 1 231 ? 6.973 20.953 -2.51 1 98.25 231 VAL A CA 1
ATOM 1704 C C . VAL A 1 231 ? 7.719 21.172 -1.195 1 98.25 231 VAL A C 1
ATOM 1706 O O . VAL A 1 231 ? 8.891 21.562 -1.196 1 98.25 231 VAL A O 1
ATOM 1709 N N . ILE A 1 232 ? 7.031 20.906 -0.117 1 97.94 232 ILE A N 1
ATOM 1710 C CA . ILE A 1 232 ? 7.637 21.047 1.201 1 97.94 232 ILE A CA 1
ATOM 1711 C C . ILE A 1 232 ? 8.836 20.109 1.327 1 97.94 232 ILE A C 1
ATOM 1713 O O . ILE A 1 232 ? 9.906 20.516 1.774 1 97.94 232 ILE A O 1
ATOM 1717 N N . GLN A 1 233 ? 8.633 18.906 0.896 1 97.62 233 GLN A N 1
ATOM 1718 C CA . GLN A 1 233 ? 9.703 17.922 0.958 1 97.62 233 GLN A CA 1
ATOM 1719 C C . GLN A 1 233 ? 10.906 18.359 0.135 1 97.62 233 GLN A C 1
ATOM 1721 O O . GLN A 1 233 ? 12.055 18.219 0.577 1 97.62 233 GLN A O 1
ATOM 1726 N N . THR A 1 234 ? 10.68 18.844 -1.026 1 98 234 THR A N 1
ATOM 1727 C CA . THR A 1 234 ? 11.758 19.312 -1.891 1 98 234 THR A CA 1
ATOM 1728 C C . THR A 1 234 ? 12.492 20.5 -1.251 1 98 234 THR A C 1
ATOM 1730 O O . THR A 1 234 ? 13.711 20.609 -1.359 1 98 234 THR A O 1
ATOM 1733 N N . SER A 1 235 ? 11.766 21.328 -0.628 1 96.94 235 SER A N 1
ATOM 1734 C CA . SER A 1 235 ? 12.352 22.531 -0.036 1 96.94 235 SER A CA 1
ATOM 1735 C C . SER A 1 235 ? 13.266 22.188 1.132 1 96.94 235 SER A C 1
ATOM 1737 O O . SER A 1 235 ? 14.211 22.922 1.426 1 96.94 235 SER A O 1
ATOM 1739 N N . ARG A 1 236 ? 12.977 21.109 1.746 1 94.75 236 ARG A N 1
ATOM 1740 C CA . ARG A 1 236 ? 13.766 20.719 2.906 1 94.75 236 ARG A CA 1
A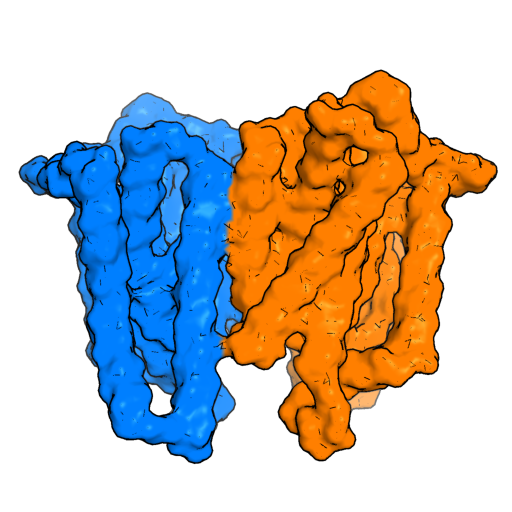TOM 1741 C C . ARG A 1 236 ? 15.125 20.156 2.482 1 94.75 236 ARG A C 1
ATOM 1743 O O . ARG A 1 236 ? 16.141 20.422 3.135 1 94.75 236 ARG A O 1
ATOM 1750 N N . LEU A 1 237 ? 15.172 19.469 1.415 1 93.62 237 LEU A N 1
ATOM 1751 C CA . LEU A 1 237 ? 16.375 18.75 1.038 1 93.62 237 LEU A CA 1
ATOM 1752 C C . LEU A 1 237 ? 16.969 19.297 -0.256 1 93.62 237 LEU A C 1
ATOM 1754 O O . LEU A 1 237 ? 18.094 18.969 -0.628 1 93.62 237 LEU A O 1
ATOM 1758 N N . ALA A 1 238 ? 16.297 20.078 -0.902 1 97.06 238 ALA A N 1
ATOM 1759 C CA . ALA A 1 238 ? 16.656 20.594 -2.223 1 97.06 238 ALA A CA 1
ATOM 1760 C C . ALA A 1 238 ? 16.984 19.438 -3.174 1 97.06 238 ALA A C 1
ATOM 1762 O O . ALA A 1 238 ? 18 19.484 -3.887 1 97.06 238 ALA A O 1
ATOM 1763 N N . THR A 1 239 ? 16.25 18.422 -3.078 1 96.88 239 THR A N 1
ATOM 1764 C CA . THR A 1 239 ? 16.422 17.25 -3.939 1 96.88 239 THR A CA 1
ATOM 1765 C C . THR A 1 239 ? 15.078 16.625 -4.293 1 96.88 239 THR A C 1
ATOM 1767 O O . THR A 1 239 ? 14.078 16.891 -3.627 1 96.88 239 THR A O 1
ATOM 1770 N N . GLY A 1 240 ? 15.047 16.016 -5.422 1 97.5 240 GLY A N 1
ATOM 1771 C CA . GLY A 1 240 ? 13.922 15.195 -5.832 1 97.5 240 GLY A CA 1
ATOM 1772 C C . GLY A 1 240 ? 14.305 13.75 -6.113 1 97.5 240 GLY A C 1
ATOM 1773 O O . GLY A 1 240 ? 15.375 13.484 -6.652 1 97.5 240 GLY A O 1
ATOM 1774 N N . SER A 1 241 ? 13.492 12.891 -5.605 1 96.94 241 SER A N 1
ATOM 1775 C CA . SER A 1 241 ? 13.695 11.469 -5.859 1 96.94 241 SER A CA 1
ATOM 1776 C C . SER A 1 241 ? 12.367 10.719 -5.867 1 96.94 241 SER A C 1
ATOM 1778 O O . SER A 1 241 ? 11.414 11.117 -5.188 1 96.94 241 SER A O 1
ATOM 1780 N N . ALA A 1 242 ? 12.344 9.602 -6.59 1 94.88 242 ALA A N 1
ATOM 1781 C CA . ALA A 1 242 ? 11.125 8.805 -6.742 1 94.88 242 ALA A CA 1
ATOM 1782 C C . ALA A 1 242 ? 10.82 8.023 -5.469 1 94.88 242 ALA A C 1
ATOM 1784 O O . ALA A 1 242 ? 9.758 7.41 -5.352 1 94.88 242 ALA A O 1
ATOM 1785 N N . THR A 1 243 ? 11.68 8.094 -4.438 1 90.12 243 THR A N 1
ATOM 1786 C CA . THR A 1 243 ? 11.5 7.238 -3.27 1 90.12 243 THR A CA 1
ATOM 1787 C C . THR A 1 243 ? 11.25 8.078 -2.016 1 90.12 243 THR A C 1
ATOM 1789 O O . THR A 1 243 ? 11.102 7.531 -0.92 1 90.12 243 THR A O 1
ATOM 1792 N N . LEU A 1 244 ? 11.211 9.359 -2.172 1 93.5 244 LEU A N 1
ATOM 1793 C CA . LEU A 1 244 ? 11.117 10.234 -1.008 1 93.5 244 LEU A CA 1
ATOM 1794 C C . LEU A 1 244 ? 9.766 10.078 -0.316 1 93.5 244 LEU A C 1
ATOM 1796 O O . LEU A 1 244 ? 9.648 10.328 0.886 1 93.5 244 LEU A O 1
ATOM 1800 N N . GLY A 1 245 ? 8.781 9.656 -1.073 1 94.12 245 GLY A N 1
ATOM 1801 C CA . GLY A 1 245 ? 7.441 9.555 -0.516 1 94.12 245 GLY A CA 1
ATOM 1802 C C . GLY A 1 245 ? 7.043 8.125 -0.177 1 94.12 245 GLY A C 1
ATOM 1803 O O . GLY A 1 245 ? 5.863 7.84 0.028 1 94.12 245 GLY A O 1
ATOM 1804 N N . ASN A 1 246 ? 8.023 7.195 -0.107 1 87.44 246 ASN A N 1
ATOM 1805 C CA . ASN A 1 246 ? 7.715 5.801 0.192 1 87.44 246 ASN A CA 1
ATOM 1806 C C . ASN A 1 246 ? 7.133 5.641 1.593 1 87.44 246 ASN A C 1
ATOM 1808 O O . ASN A 1 246 ? 7.781 5.984 2.582 1 87.44 246 ASN A O 1
ATOM 1812 N N . GLY A 1 247 ? 5.941 5.148 1.658 1 84.94 247 GLY A N 1
ATOM 1813 C CA . GLY A 1 247 ? 5.305 4.914 2.943 1 84.94 247 GLY A CA 1
ATOM 1814 C C . GLY A 1 247 ? 4.566 6.129 3.475 1 84.94 247 GLY A C 1
ATOM 1815 O O . GLY A 1 247 ? 3.854 6.043 4.477 1 84.94 247 GLY A O 1
ATOM 1816 N N . PHE A 1 248 ? 4.641 7.207 2.686 1 93.12 248 PHE A N 1
ATOM 1817 C CA . PHE A 1 248 ? 4.086 8.484 3.123 1 93.12 248 PHE A CA 1
ATOM 1818 C C . PHE A 1 248 ? 2.566 8.414 3.211 1 93.12 248 PHE A C 1
ATOM 1820 O O . PHE A 1 248 ? 1.953 9.102 4.031 1 93.12 248 PHE A O 1
ATOM 1827 N N . GLU A 1 249 ? 1.92 7.629 2.377 1 93.38 249 GLU A N 1
ATOM 1828 C CA . GLU A 1 249 ? 0.47 7.469 2.424 1 93.38 249 GLU A CA 1
ATOM 1829 C C . GLU A 1 249 ? 0.018 6.918 3.773 1 93.38 249 GLU A C 1
ATOM 1831 O O . GLU A 1 249 ? -1.049 7.281 4.273 1 93.38 249 GLU A O 1
ATOM 1836 N N . LEU A 1 250 ? 0.833 6.082 4.402 1 90.56 250 LEU A N 1
ATOM 1837 C CA . LEU A 1 250 ? 0.484 5.492 5.691 1 90.56 250 LEU A CA 1
ATOM 1838 C C . LEU A 1 250 ? 0.594 6.523 6.809 1 90.56 250 LEU A C 1
ATOM 1840 O O . LEU A 1 250 ? -0.174 6.484 7.77 1 90.56 250 LEU A O 1
ATOM 1844 N N . ASP A 1 251 ? 1.569 7.406 6.645 1 94.56 251 ASP A N 1
ATOM 1845 C CA . ASP A 1 251 ? 1.672 8.5 7.602 1 94.56 251 ASP A CA 1
ATOM 1846 C C . ASP A 1 251 ? 0.424 9.383 7.566 1 94.56 251 ASP A C 1
ATOM 1848 O O . ASP A 1 251 ? -0.135 9.719 8.609 1 94.56 251 ASP A O 1
ATOM 1852 N N . ALA A 1 252 ? 0.047 9.703 6.352 1 96.81 252 ALA A N 1
ATOM 1853 C CA . ALA A 1 252 ? -1.133 10.555 6.191 1 96.81 252 ALA A CA 1
ATOM 1854 C C . ALA A 1 252 ? -2.383 9.859 6.723 1 96.81 252 ALA A C 1
ATOM 1856 O O . ALA A 1 252 ? -3.191 10.469 7.426 1 96.81 252 ALA A O 1
ATOM 1857 N N . ILE A 1 253 ? -2.531 8.625 6.414 1 94.75 253 ILE A N 1
ATOM 1858 C CA . ILE A 1 253 ? -3.684 7.848 6.859 1 94.75 253 ILE A CA 1
ATOM 1859 C C . ILE A 1 253 ? -3.684 7.746 8.383 1 94.75 253 ILE A C 1
ATOM 1861 O O . ILE A 1 253 ? -4.711 7.965 9.023 1 94.75 253 ILE A O 1
ATOM 1865 N N . THR A 1 254 ? -2.504 7.465 8.93 1 94.75 254 THR A N 1
ATOM 1866 C CA . THR A 1 254 ? -2.383 7.324 10.375 1 94.75 254 THR A CA 1
ATOM 1867 C C . THR A 1 254 ? -2.789 8.609 11.078 1 94.75 254 THR A C 1
ATOM 1869 O O . THR A 1 254 ? -3.514 8.578 12.078 1 94.75 254 THR A O 1
ATOM 1872 N N . ALA A 1 255 ? -2.338 9.719 10.531 1 97.31 255 ALA A N 1
ATOM 1873 C CA . ALA A 1 255 ? -2.676 11.008 11.133 1 97.31 255 ALA A CA 1
ATOM 1874 C C . ALA A 1 255 ? -4.184 11.227 11.141 1 97.31 255 ALA A C 1
ATOM 1876 O O . ALA A 1 255 ? -4.742 11.688 12.141 1 97.31 255 ALA A O 1
ATOM 1877 N N . VAL A 1 256 ? -4.844 10.867 10.086 1 97.31 256 VAL A N 1
ATOM 1878 C CA . VAL A 1 256 ? -6.27 11.125 9.922 1 97.31 256 VAL A CA 1
ATOM 1879 C C . VAL A 1 256 ? -7.07 10.195 10.836 1 97.31 256 VAL A C 1
ATOM 1881 O O . VAL A 1 256 ? -7.984 10.641 11.531 1 97.31 256 VAL A O 1
ATOM 1884 N N . ILE A 1 257 ? -6.688 8.93 10.867 1 94.06 257 ILE A N 1
ATOM 1885 C CA . ILE A 1 257 ? -7.434 7.957 11.656 1 94.06 257 ILE A CA 1
ATOM 1886 C C . ILE A 1 257 ? -7.184 8.195 13.148 1 94.06 257 ILE A C 1
ATOM 1888 O O . ILE A 1 257 ? -8.117 8.172 13.953 1 94.06 257 ILE A O 1
ATOM 1892 N N . LEU A 1 258 ? -5.969 8.438 13.422 1 94.69 258 LEU A N 1
ATOM 1893 C CA . LEU A 1 258 ? -5.637 8.773 14.797 1 94.69 258 LEU A CA 1
ATOM 1894 C C . LEU A 1 258 ? -6.367 10.039 15.234 1 94.69 258 LEU A C 1
ATOM 1896 O O . LEU A 1 258 ? -6.762 10.164 16.406 1 94.69 258 LEU A O 1
ATOM 1900 N N . GLY A 1 259 ? -6.535 10.891 14.32 1 96.12 259 GLY A N 1
ATOM 1901 C CA . GLY A 1 259 ? -7.203 12.156 14.57 1 96.12 259 GLY A CA 1
ATOM 1902 C C . GLY A 1 259 ? -8.695 12.008 14.812 1 96.12 259 GLY A C 1
ATOM 1903 O O . GLY A 1 259 ? -9.359 12.961 15.219 1 96.12 259 GLY A O 1
ATOM 1904 N N . GLY A 1 260 ? -9.234 10.883 14.477 1 93.94 260 GLY A N 1
ATOM 1905 C CA . GLY A 1 260 ? -10.617 10.641 14.859 1 93.94 260 GLY A CA 1
ATOM 1906 C C . GLY A 1 260 ? -11.57 10.617 13.68 1 93.94 260 GLY A C 1
ATOM 1907 O O . GLY A 1 260 ? -12.781 10.484 13.852 1 93.94 260 GLY A O 1
ATOM 1908 N N . THR A 1 261 ? -11.039 10.812 12.5 1 94.44 261 THR A N 1
ATOM 1909 C CA . THR A 1 261 ? -11.898 10.656 11.336 1 94.44 261 THR A CA 1
ATOM 1910 C C . THR A 1 261 ? -12.406 9.219 11.227 1 94.44 261 THR A C 1
ATOM 1912 O O . THR A 1 261 ? -11.656 8.273 11.445 1 94.44 261 THR A O 1
ATOM 1915 N N . SER A 1 262 ? -13.672 9.094 10.93 1 91.38 262 SER A N 1
ATOM 1916 C CA . SER A 1 262 ? -14.312 7.781 10.953 1 91.38 262 SER A CA 1
ATOM 1917 C C . SER A 1 262 ? -13.906 6.938 9.75 1 91.38 262 SER A C 1
ATOM 1919 O O . SER A 1 262 ? -14.039 7.379 8.609 1 91.38 262 SER A O 1
ATOM 1921 N N . LEU A 1 263 ? -13.578 5.785 10.094 1 87.56 263 LEU A N 1
ATOM 1922 C CA . LEU A 1 263 ? -13.234 4.844 9.031 1 87.56 263 LEU A CA 1
ATOM 1923 C C . LEU A 1 263 ? -14.484 4.418 8.266 1 87.56 263 LEU A C 1
ATOM 1925 O O . LEU A 1 263 ? -14.391 3.977 7.113 1 87.56 263 LEU A O 1
ATOM 1929 N N . ALA A 1 264 ? -15.602 4.559 8.875 1 87.25 264 ALA A N 1
ATOM 1930 C CA . ALA A 1 264 ? -16.875 4.184 8.258 1 87.25 264 ALA A CA 1
ATOM 1931 C C . ALA A 1 264 ? -17.359 5.273 7.301 1 87.25 264 ALA A C 1
ATOM 1933 O O . ALA A 1 264 ? -18.312 5.059 6.543 1 87.25 264 ALA A O 1
ATOM 1934 N N . GLY A 1 265 ? -16.656 6.379 7.301 1 91.81 265 GLY A N 1
ATOM 1935 C CA . GLY A 1 265 ? -17.062 7.492 6.461 1 91.81 265 GLY A CA 1
ATOM 1936 C C . GLY A 1 265 ? -18.109 8.383 7.117 1 91.81 265 GLY A C 1
ATOM 1937 O O . GLY A 1 265 ? -18.625 8.047 8.18 1 91.81 265 GLY A O 1
ATOM 1938 N N . GLY A 1 266 ? -18.25 9.516 6.586 1 96 266 GLY A N 1
ATOM 1939 C CA . GLY A 1 266 ? -19.359 10.383 6.953 1 96 266 GLY A CA 1
ATOM 1940 C C . GLY A 1 266 ? -19 11.391 8.031 1 96 266 GLY A C 1
ATOM 1941 O O . GLY A 1 266 ? -19.75 12.344 8.281 1 96 266 GLY A O 1
ATOM 1942 N N . LYS A 1 267 ? -17.906 11.148 8.664 1 95.5 267 LYS A N 1
ATOM 1943 C CA . LYS A 1 267 ? -17.516 12.07 9.727 1 95.5 267 LYS A CA 1
ATOM 1944 C C . LYS A 1 267 ? -16.016 12.352 9.695 1 95.5 267 LYS A C 1
ATOM 1946 O O . LYS A 1 267 ? -15.211 11.461 9.969 1 95.5 267 LYS A O 1
ATOM 1951 N N . GLY A 1 268 ? -15.664 13.516 9.445 1 96.06 268 GLY A N 1
ATOM 1952 C CA . GLY A 1 268 ? -14.273 13.945 9.484 1 96.06 268 GLY A CA 1
ATOM 1953 C C . GLY A 1 268 ? -13.945 14.797 10.688 1 96.06 268 GLY A C 1
ATOM 1954 O O . GLY A 1 268 ? -14.836 15.352 11.328 1 96.06 268 GLY A O 1
ATOM 1955 N N . ASN A 1 269 ? -12.695 14.797 11.07 1 97.12 269 ASN A N 1
ATOM 1956 C CA . ASN A 1 269 ? -12.211 15.641 12.156 1 97.12 269 ASN A CA 1
ATOM 1957 C C . ASN A 1 269 ? -10.992 16.453 11.742 1 97.12 269 ASN A C 1
ATOM 1959 O O . ASN A 1 269 ? -9.859 15.977 11.828 1 97.12 269 ASN A O 1
ATOM 1963 N N . VAL A 1 270 ? -11.258 17.688 11.383 1 97.81 270 VAL A N 1
ATOM 1964 C CA . VAL A 1 270 ? -10.219 18.531 10.812 1 97.81 270 VAL A CA 1
ATOM 1965 C C . VAL A 1 270 ? -9.133 18.797 11.859 1 97.81 270 VAL A C 1
ATOM 1967 O O . VAL A 1 270 ? -7.953 18.516 11.617 1 97.81 270 VAL A O 1
ATOM 1970 N N . TRP A 1 271 ? -9.477 19.141 13.008 1 95.94 271 TRP A N 1
ATOM 1971 C CA . TRP A 1 271 ? -8.508 19.5 14.039 1 95.94 271 TRP A CA 1
ATOM 1972 C C . TRP A 1 271 ? -7.82 18.266 14.594 1 95.94 271 TRP A C 1
ATOM 1974 O O . TRP A 1 271 ? -6.633 18.297 14.93 1 95.94 271 TRP A O 1
ATOM 1984 N N . GLY A 1 272 ? -8.602 17.188 14.711 1 97.19 272 GLY A N 1
ATOM 1985 C CA . GLY A 1 272 ? -7.992 15.93 15.109 1 97.19 272 GLY A CA 1
ATOM 1986 C C . GLY A 1 272 ? -6.906 15.469 14.156 1 97.19 272 GLY A C 1
ATOM 1987 O O . GLY A 1 272 ? -5.875 14.945 14.594 1 97.19 272 GLY A O 1
ATOM 1988 N N . THR A 1 273 ? -7.176 15.664 12.898 1 98 273 THR A N 1
ATOM 1989 C CA . THR A 1 273 ? -6.203 15.297 11.875 1 98 273 THR A CA 1
ATOM 1990 C C . THR A 1 273 ? -4.914 16.094 12.031 1 98 273 THR A C 1
ATOM 1992 O O . THR A 1 273 ? -3.818 15.547 11.922 1 98 273 THR A O 1
ATOM 1995 N N . LEU A 1 274 ? -5.066 17.359 12.305 1 98.19 274 LEU A N 1
ATOM 1996 C CA . LEU A 1 274 ? -3.906 18.219 12.555 1 98.19 274 LEU A CA 1
ATOM 1997 C C . LEU A 1 274 ? -3.107 17.703 13.75 1 98.19 274 LEU A C 1
ATOM 1999 O O . LEU A 1 274 ? -1.885 17.562 13.672 1 98.19 274 LEU A O 1
ATOM 2003 N N . ILE A 1 275 ? -3.771 17.391 14.812 1 97.88 275 ILE A N 1
ATOM 2004 C CA . ILE A 1 275 ? -3.117 16.906 16.016 1 97.88 275 ILE A CA 1
ATOM 2005 C C . ILE A 1 275 ? -2.467 15.555 15.742 1 97.88 275 ILE A C 1
ATOM 2007 O O . ILE A 1 275 ? -1.368 15.273 16.234 1 97.88 275 ILE A O 1
ATOM 2011 N N . GLY A 1 276 ? -3.162 14.719 14.977 1 97.81 276 GLY A N 1
ATOM 2012 C CA . GLY A 1 276 ? -2.576 13.445 14.57 1 97.81 276 GLY A CA 1
ATOM 2013 C C . GLY A 1 276 ? -1.252 13.609 13.852 1 97.81 276 GLY A C 1
ATOM 2014 O O . GLY A 1 276 ? -0.296 12.875 14.125 1 97.81 276 GLY A O 1
ATOM 2015 N N . ALA A 1 277 ? -1.221 14.539 12.938 1 98.25 277 ALA A N 1
ATOM 2016 C CA . ALA A 1 277 ? 0.012 14.805 12.195 1 98.25 277 ALA A CA 1
ATOM 2017 C C . ALA A 1 277 ? 1.123 15.266 13.133 1 98.25 277 ALA A C 1
ATOM 2019 O O . ALA A 1 277 ? 2.277 14.859 12.984 1 98.25 277 ALA A O 1
ATOM 2020 N N . ILE A 1 278 ? 0.782 16.078 14.062 1 97.75 278 ILE A N 1
ATOM 2021 C CA . ILE A 1 278 ? 1.749 16.594 15.023 1 97.75 278 ILE A CA 1
ATOM 2022 C C . ILE A 1 278 ? 2.268 15.461 15.898 1 97.75 278 ILE A C 1
ATOM 2024 O O . ILE A 1 278 ? 3.465 15.391 16.188 1 97.75 278 ILE A O 1
ATOM 2028 N N . ILE A 1 279 ? 1.382 14.539 16.25 1 97.56 279 ILE A N 1
ATOM 2029 C CA . ILE A 1 279 ? 1.765 13.406 17.078 1 97.56 279 ILE A CA 1
ATOM 2030 C C . ILE A 1 279 ? 2.799 12.555 16.359 1 97.56 279 ILE A C 1
ATOM 2032 O O . ILE A 1 279 ? 3.834 12.195 16.922 1 97.56 279 ILE A O 1
ATOM 2036 N N . LEU A 1 280 ? 2.539 12.273 15.148 1 96.94 280 LEU A N 1
ATOM 2037 C CA . LEU A 1 280 ? 3.459 11.438 14.391 1 96.94 280 LEU A CA 1
ATOM 2038 C C . LEU A 1 280 ? 4.824 12.109 14.266 1 96.94 280 LEU A C 1
ATOM 2040 O O . LEU A 1 280 ? 5.855 11.453 14.422 1 96.94 280 LEU A O 1
ATOM 2044 N N . THR A 1 281 ? 4.773 13.383 14 1 96.88 281 THR A N 1
ATOM 2045 C CA . THR A 1 281 ? 6.016 14.125 13.867 1 96.88 281 THR A CA 1
ATOM 2046 C C . THR A 1 281 ? 6.754 14.203 15.195 1 96.88 281 THR A C 1
ATOM 2048 O O . THR A 1 281 ? 7.98 14.094 15.242 1 96.88 281 THR A O 1
ATOM 2051 N N . PHE A 1 282 ? 5.973 14.391 16.188 1 96.94 282 PHE A N 1
ATOM 2052 C CA . PHE A 1 282 ? 6.539 14.461 17.531 1 96.94 282 PHE A CA 1
ATOM 2053 C C . PHE A 1 282 ? 7.234 13.156 17.906 1 96.94 282 PHE A C 1
ATOM 2055 O O . PHE A 1 282 ? 8.336 13.164 18.453 1 96.94 282 PHE A O 1
ATOM 2062 N N . VAL A 1 283 ? 6.641 12.07 17.594 1 96.38 283 VAL A N 1
ATOM 2063 C CA . VAL A 1 283 ? 7.191 10.758 17.906 1 96.38 283 VAL A CA 1
ATOM 2064 C C . VAL A 1 283 ? 8.484 10.539 17.109 1 96.38 283 VAL A C 1
ATOM 2066 O O . VAL A 1 283 ? 9.492 10.109 17.672 1 96.38 283 VAL A O 1
ATOM 2069 N N . ARG A 1 284 ? 8.438 10.859 15.867 1 95.12 284 ARG A N 1
ATOM 2070 C CA . ARG A 1 284 ? 9.633 10.703 15.039 1 95.12 284 ARG A CA 1
ATOM 2071 C C . ARG A 1 284 ? 10.766 11.594 15.539 1 95.12 284 ARG A C 1
ATOM 2073 O O . ARG A 1 284 ? 11.906 11.141 15.664 1 95.12 284 ARG A O 1
ATOM 2080 N N . SER A 1 285 ? 10.445 12.852 15.828 1 94.25 285 SER A N 1
ATOM 2081 C CA . SER A 1 285 ? 11.445 13.805 16.297 1 94.25 285 SER A CA 1
ATOM 2082 C C . SER A 1 285 ? 11.992 13.398 17.656 1 94.25 285 SER A C 1
ATOM 2084 O O . SER A 1 285 ? 13.203 13.484 17.906 1 94.25 285 SER A O 1
ATOM 2086 N N . GLY A 1 286 ? 11.133 13.023 18.516 1 95.06 286 GLY A N 1
ATOM 2087 C CA . GLY A 1 286 ? 11.555 12.586 19.828 1 95.06 286 GLY A CA 1
ATOM 2088 C C . GLY A 1 286 ? 12.461 11.367 19.797 1 95.06 286 GLY A C 1
ATOM 2089 O O . GLY A 1 286 ? 13.492 11.336 20.469 1 95.06 286 GLY A O 1
ATOM 2090 N N . LEU A 1 287 ? 12.102 10.406 19.031 1 95.25 287 LEU A N 1
ATOM 2091 C CA . LEU A 1 287 ? 12.914 9.203 18.906 1 95.25 287 LEU A CA 1
ATOM 2092 C C . LEU A 1 287 ? 14.266 9.523 18.266 1 95.25 287 LEU A C 1
ATOM 2094 O O . LEU A 1 287 ? 15.289 8.961 18.656 1 95.25 287 LEU A O 1
ATOM 2098 N N . ASN A 1 288 ? 14.172 10.414 17.312 1 93.62 288 ASN A N 1
ATOM 2099 C CA . ASN A 1 288 ? 15.414 10.844 16.703 1 93.62 288 ASN A CA 1
ATOM 2100 C C . ASN A 1 288 ? 16.359 11.484 17.719 1 93.62 288 ASN A C 1
ATOM 2102 O O . ASN A 1 288 ? 17.547 11.195 17.734 1 93.62 288 ASN A O 1
ATOM 2106 N N . MET A 1 289 ? 15.867 12.289 18.531 1 93.75 289 MET A N 1
ATOM 2107 C CA . MET A 1 289 ? 16.656 12.969 19.547 1 93.75 289 MET A CA 1
ATOM 2108 C C . MET A 1 289 ? 17.219 11.969 20.562 1 93.75 289 MET A C 1
ATOM 2110 O O . MET A 1 289 ? 18.266 12.211 21.172 1 93.75 289 MET A O 1
ATOM 2114 N N . LEU A 1 290 ? 16.547 10.891 20.703 1 94.94 290 LEU A N 1
ATOM 2115 C CA . LEU A 1 290 ? 16.984 9.852 21.625 1 94.94 290 LEU A CA 1
ATOM 2116 C C . LEU A 1 290 ? 17.984 8.906 20.938 1 94.94 290 LEU A C 1
ATOM 2118 O O . LEU A 1 290 ? 18.422 7.93 21.547 1 94.94 290 LEU A O 1
ATOM 2122 N N . GLY A 1 291 ? 18.25 9.102 19.594 1 93.5 291 GLY A N 1
ATOM 2123 C CA . GLY A 1 291 ? 19.219 8.305 18.859 1 93.5 291 GLY A CA 1
ATOM 2124 C C . GLY A 1 291 ? 18.641 7.016 18.312 1 93.5 291 GLY A C 1
ATOM 2125 O O . GLY A 1 291 ? 19.375 6.082 17.984 1 93.5 291 GLY A O 1
ATOM 2126 N N . VAL A 1 292 ? 17.375 6.988 18.266 1 91.88 292 VAL A N 1
ATOM 2127 C CA . VAL A 1 292 ? 16.703 5.793 17.766 1 91.88 292 VAL A CA 1
ATOM 2128 C C . VAL A 1 292 ? 16.734 5.797 16.234 1 91.88 292 VAL A C 1
ATOM 2130 O O . VAL A 1 292 ? 16.391 6.797 15.602 1 91.88 292 VAL A O 1
ATOM 2133 N N . GLY A 1 293 ? 17.156 4.68 15.609 1 88.56 293 GLY A N 1
ATOM 2134 C CA . GLY A 1 293 ? 17.281 4.57 14.164 1 88.56 293 GLY A CA 1
ATOM 2135 C C . GLY A 1 293 ? 15.953 4.586 13.438 1 88.56 293 GLY A C 1
ATOM 2136 O O . GLY A 1 293 ? 14.898 4.48 14.07 1 88.56 293 GLY A O 1
ATOM 2137 N N . GLU A 1 294 ? 15.977 4.781 12.18 1 83.12 294 GLU A N 1
ATOM 2138 C CA . GLU A 1 294 ? 14.805 4.945 11.32 1 83.12 294 GLU A CA 1
ATOM 2139 C C . GLU A 1 294 ? 13.914 3.705 11.359 1 83.12 294 GLU A C 1
ATOM 2141 O O . GLU A 1 294 ? 12.688 3.812 11.328 1 83.12 294 GLU A O 1
ATOM 2146 N N . ALA A 1 295 ? 14.539 2.549 11.469 1 84.12 295 ALA A N 1
ATOM 2147 C CA . ALA A 1 295 ? 13.789 1.295 11.477 1 84.12 295 ALA A CA 1
ATOM 2148 C C . ALA A 1 295 ? 12.844 1.228 12.672 1 84.12 295 ALA A C 1
ATOM 2150 O O . ALA A 1 295 ? 11.68 0.868 12.523 1 84.12 295 ALA A O 1
ATOM 2151 N N . TYR A 1 296 ? 13.305 1.641 13.758 1 89.56 296 TYR A N 1
ATOM 2152 C CA . TYR A 1 296 ? 12.508 1.613 14.977 1 89.56 296 TYR A CA 1
ATOM 2153 C C . TYR A 1 296 ? 11.422 2.686 14.945 1 89.56 296 TYR A C 1
ATOM 2155 O O . TYR A 1 296 ? 10.352 2.512 15.531 1 89.56 296 TYR A O 1
ATOM 2163 N N . GLN A 1 297 ? 11.719 3.766 14.266 1 90 297 GLN A N 1
ATOM 2164 C CA . GLN A 1 297 ? 10.719 4.816 14.133 1 90 297 GLN A CA 1
ATOM 2165 C C . GLN A 1 297 ? 9.547 4.355 13.266 1 90 297 GLN A C 1
ATOM 2167 O O . GLN A 1 297 ? 8.383 4.598 13.602 1 90 297 GLN A O 1
ATOM 2172 N N . LYS A 1 298 ? 9.875 3.619 12.203 1 86.19 298 LYS A N 1
ATOM 2173 C CA . LYS A 1 298 ? 8.828 3.066 11.352 1 86.19 298 LYS A CA 1
ATOM 2174 C C . LYS A 1 298 ? 7.961 2.07 12.125 1 86.19 298 LYS A C 1
ATOM 2176 O O . LYS A 1 298 ? 6.742 2.043 11.953 1 86.19 298 LYS A O 1
ATOM 2181 N N . LEU A 1 299 ? 8.602 1.316 12.906 1 88.56 299 LEU A N 1
ATOM 2182 C CA . LEU A 1 299 ? 7.863 0.36 13.727 1 88.56 299 LEU A CA 1
ATOM 2183 C C . LEU A 1 299 ? 6.953 1.079 14.711 1 88.56 299 LEU A C 1
ATOM 2185 O O . LEU A 1 299 ? 5.809 0.667 14.922 1 88.56 299 LEU A O 1
ATOM 2189 N N . ALA A 1 300 ? 7.457 2.145 15.312 1 91.94 300 ALA A N 1
ATOM 2190 C CA . ALA A 1 300 ? 6.656 2.912 16.266 1 91.94 300 ALA A CA 1
ATOM 2191 C C . ALA A 1 300 ? 5.41 3.48 15.594 1 91.94 300 ALA A C 1
ATOM 2193 O O . ALA A 1 300 ? 4.309 3.404 16.141 1 91.94 300 ALA A O 1
ATOM 2194 N N . ILE A 1 301 ? 5.547 3.99 14.406 1 90.56 301 ILE A N 1
ATOM 2195 C CA . ILE A 1 301 ? 4.426 4.562 13.672 1 90.56 301 ILE A CA 1
ATOM 2196 C C . ILE A 1 301 ? 3.426 3.467 13.312 1 90.56 301 ILE A C 1
ATOM 2198 O O . ILE A 1 301 ? 2.213 3.678 13.375 1 90.56 301 ILE A O 1
ATOM 2202 N N . ALA A 1 302 ? 3.932 2.346 13 1 89.12 302 ALA A N 1
ATOM 2203 C CA . ALA A 1 302 ? 3.061 1.218 12.68 1 89.12 302 ALA A CA 1
ATOM 2204 C C . ALA A 1 302 ? 2.221 0.817 13.891 1 89.12 302 ALA A C 1
ATOM 2206 O O . ALA A 1 302 ? 1.033 0.51 13.758 1 89.12 302 ALA A O 1
ATOM 2207 N N . ILE A 1 303 ? 2.84 0.826 14.984 1 92.06 303 ILE A N 1
ATOM 2208 C CA . ILE A 1 303 ? 2.137 0.484 16.219 1 92.06 303 ILE A CA 1
ATOM 2209 C C . ILE A 1 303 ? 1.049 1.518 16.5 1 92.06 303 ILE A C 1
ATOM 2211 O O . ILE A 1 303 ? -0.062 1.165 16.906 1 92.06 303 ILE A O 1
ATOM 2215 N N . ILE A 1 304 ? 1.378 2.756 16.25 1 92.56 304 ILE A N 1
ATOM 2216 C CA . ILE A 1 304 ? 0.403 3.824 16.438 1 92.56 304 ILE A CA 1
ATOM 2217 C C . ILE A 1 304 ? -0.768 3.631 15.484 1 92.56 304 ILE A C 1
ATOM 2219 O O . ILE A 1 304 ? -1.93 3.77 15.875 1 92.56 304 ILE A O 1
ATOM 2223 N N . LEU A 1 305 ? -0.463 3.293 14.25 1 91.19 305 LEU A N 1
ATOM 2224 C CA . LEU A 1 305 ? -1.51 3.057 13.258 1 91.19 305 LEU A CA 1
ATOM 2225 C C . LEU A 1 305 ? -2.398 1.89 13.68 1 91.19 305 LEU A C 1
ATOM 2227 O O . LEU A 1 305 ? -3.627 1.987 13.625 1 91.19 305 LEU A O 1
ATOM 2231 N N . LEU A 1 306 ? -1.793 0.812 14.125 1 91.62 306 LEU A N 1
ATOM 2232 C CA . LEU A 1 306 ? -2.549 -0.359 14.555 1 91.62 306 LEU A CA 1
ATOM 2233 C C . LEU A 1 306 ? -3.42 -0.031 15.766 1 91.62 306 LEU A C 1
ATOM 2235 O O . LEU A 1 306 ? -4.555 -0.503 15.859 1 91.62 306 LEU A O 1
ATOM 2239 N N . PHE A 1 307 ? -2.875 0.755 16.625 1 92.81 307 PHE A N 1
ATOM 2240 C CA . PHE A 1 307 ? -3.639 1.205 17.797 1 92.81 307 PHE A CA 1
ATOM 2241 C C . PHE A 1 307 ? -4.848 2.025 17.359 1 92.81 307 PHE A C 1
ATOM 2243 O O . PHE A 1 307 ? -5.965 1.793 17.828 1 92.81 307 PHE A O 1
ATOM 2250 N N . ALA A 1 308 ? -4.59 2.936 16.453 1 91.5 308 ALA A N 1
ATOM 2251 C CA . ALA A 1 308 ? -5.66 3.791 15.961 1 91.5 308 ALA A CA 1
ATOM 2252 C C . ALA A 1 308 ? -6.75 2.965 15.281 1 91.5 308 ALA A C 1
ATOM 2254 O O . ALA A 1 308 ? -7.941 3.215 15.484 1 91.5 308 ALA A O 1
ATOM 2255 N N . LEU A 1 309 ? -6.359 2.033 14.562 1 89.75 309 LEU A N 1
ATOM 2256 C CA . LEU A 1 309 ? -7.301 1.172 13.859 1 89.75 309 LEU A CA 1
ATOM 2257 C C . LEU A 1 309 ? -8.07 0.288 14.836 1 89.75 309 LEU A C 1
ATOM 2259 O O . LEU A 1 309 ? -9.266 0.062 14.664 1 89.75 309 LEU A O 1
ATOM 2263 N N . ALA A 1 310 ? -7.391 -0.211 15.812 1 90.94 310 ALA A N 1
ATOM 2264 C CA . ALA A 1 310 ? -8.016 -1.073 16.812 1 90.94 310 ALA A CA 1
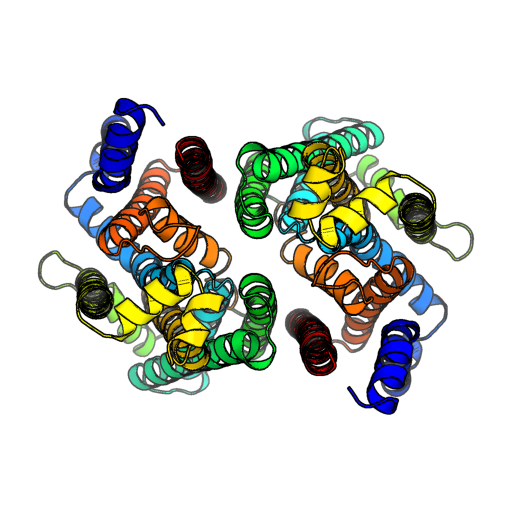ATOM 2265 C C . ALA A 1 310 ? -9.102 -0.323 17.578 1 90.94 310 ALA A C 1
ATOM 2267 O O . ALA A 1 310 ? -10.195 -0.851 17.797 1 90.94 310 ALA A O 1
ATOM 2268 N N . ILE A 1 311 ? -8.805 0.856 17.922 1 90.31 311 ILE A N 1
ATOM 2269 C CA . ILE A 1 311 ? -9.781 1.655 18.656 1 90.31 311 ILE A CA 1
ATOM 2270 C C . ILE A 1 311 ? -10.992 1.933 17.781 1 90.31 311 ILE A C 1
ATOM 2272 O O . ILE A 1 311 ? -12.133 1.884 18.234 1 90.31 311 ILE A O 1
ATOM 2276 N N . SER A 1 312 ? -10.703 2.248 16.547 1 86.44 312 SER A N 1
ATOM 2277 C CA . SER A 1 312 ? -11.781 2.498 15.602 1 86.44 312 SER A CA 1
ATOM 2278 C C . SER A 1 312 ? -12.672 1.27 15.438 1 86.44 312 SER A C 1
ATOM 2280 O O . SER A 1 312 ? -13.898 1.388 15.367 1 86.44 312 SER A O 1
ATOM 2282 N N . GLY A 1 313 ? -12.055 0.145 15.398 1 86.38 313 GLY A N 1
ATOM 2283 C CA . GLY A 1 313 ? -12.805 -1.095 15.266 1 86.38 313 GLY A CA 1
ATOM 2284 C C . GLY A 1 313 ? -13.641 -1.415 16.484 1 86.38 313 GLY A C 1
ATOM 2285 O O . GLY A 1 313 ? -14.805 -1.802 16.359 1 86.38 313 GLY A O 1
ATOM 2286 N N . ILE A 1 314 ? -13.109 -1.242 17.625 1 89.94 314 ILE A N 1
ATOM 2287 C CA . ILE A 1 314 ? -13.805 -1.523 18.875 1 89.94 314 ILE A CA 1
ATOM 2288 C C . ILE A 1 314 ? -15.008 -0.587 19.016 1 89.94 314 ILE A C 1
ATOM 2290 O O . ILE A 1 314 ? -16.078 -1.009 19.453 1 89.94 314 ILE A O 1
ATOM 2294 N N . LYS A 1 315 ? -14.742 0.584 18.625 1 87.31 315 LYS A N 1
ATOM 2295 C CA . LYS A 1 315 ? -15.82 1.563 18.703 1 87.31 315 LYS A CA 1
ATOM 2296 C C . LYS A 1 315 ? -16.984 1.165 17.797 1 87.31 315 LYS A C 1
ATOM 2298 O O . LYS A 1 315 ? -18.141 1.27 18.188 1 87.31 315 LYS A O 1
ATOM 2303 N N . LEU A 1 316 ? -16.719 0.726 16.656 1 82.94 316 LEU A N 1
ATOM 2304 C CA . LEU A 1 316 ? -17.75 0.334 15.688 1 82.94 316 LEU A CA 1
ATOM 2305 C C . LEU A 1 316 ? -18.547 -0.859 16.203 1 82.94 316 LEU A C 1
ATOM 2307 O O . LEU A 1 316 ? -19.766 -0.914 16.031 1 82.94 316 LEU A O 1
ATOM 2311 N N . ILE A 1 317 ? -17.891 -1.771 16.844 1 86.25 317 ILE A N 1
ATOM 2312 C CA . ILE A 1 317 ? -18.531 -2.982 17.344 1 86.25 317 ILE A CA 1
ATOM 2313 C C . ILE A 1 317 ? -19.438 -2.639 18.531 1 86.25 317 ILE A C 1
ATOM 2315 O O . ILE A 1 317 ? -20.547 -3.146 18.625 1 86.25 317 ILE A O 1
ATOM 2319 N N . THR A 1 318 ? -18.906 -1.807 19.391 1 84.69 318 THR A N 1
ATOM 2320 C CA . THR A 1 318 ? -19.641 -1.487 20.594 1 84.69 318 THR A CA 1
ATOM 2321 C C . THR A 1 318 ? -20.859 -0.618 20.281 1 84.69 318 THR A C 1
ATOM 2323 O O . THR A 1 318 ? -21.875 -0.694 20.969 1 84.69 318 THR A O 1
ATOM 2326 N N . GLN A 1 319 ? -20.766 0.148 19.234 1 80.75 319 GLN A N 1
ATOM 2327 C CA . GLN A 1 319 ? -21.891 1.013 18.875 1 80.75 319 GLN A CA 1
ATOM 2328 C C . GLN A 1 319 ? -22.953 0.237 18.109 1 80.75 319 GLN A C 1
ATOM 2330 O O . GLN A 1 319 ? -24.141 0.594 18.141 1 80.75 319 GLN A O 1
ATOM 2335 N N . LYS A 1 320 ? -22.609 -0.681 17.328 1 71.75 320 LYS A N 1
ATOM 2336 C CA . LYS A 1 320 ? -23.578 -1.503 16.609 1 71.75 320 LYS A CA 1
ATOM 2337 C C . LYS A 1 320 ? -24.344 -2.412 17.562 1 71.75 320 LYS A C 1
ATOM 2339 O O . LYS A 1 320 ? -25.531 -2.693 17.344 1 71.75 320 LYS A O 1
ATOM 2344 N N . GLU A 1 321 ? -23.688 -2.949 18.516 1 61.25 321 GLU A N 1
ATOM 2345 C CA . GLU A 1 321 ? -24.359 -3.809 19.484 1 61.25 321 GLU A CA 1
ATOM 2346 C C . GLU A 1 321 ? -25.359 -3.021 20.312 1 61.25 321 GLU A C 1
ATOM 2348 O O . GLU A 1 321 ? -26.344 -3.584 20.812 1 61.25 321 GLU A O 1
ATOM 2353 N N . GLY A 1 322 ? -25.188 -1.818 20.391 1 51.03 322 GLY A N 1
ATOM 2354 C CA . GLY A 1 322 ? -26.094 -1.005 21.203 1 51.03 322 GLY A CA 1
ATOM 2355 C C . GLY A 1 322 ? -27.312 -0.541 20.438 1 51.03 322 GLY A C 1
ATOM 2356 O O . GLY A 1 322 ? -28.234 0.038 21.031 1 51.03 322 GLY A O 1
ATOM 2357 N N . LYS A 1 323 ? -27.359 -0.804 19.172 1 46.72 323 LYS A N 1
ATOM 2358 C CA . LYS A 1 323 ? -28.609 -0.554 18.469 1 46.72 323 LYS A CA 1
ATOM 2359 C C . LYS A 1 3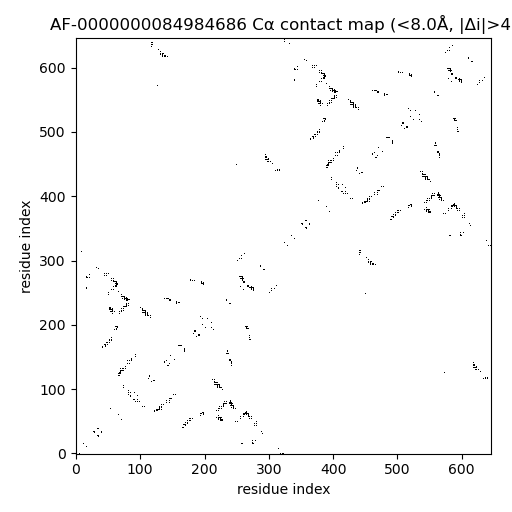23 ? -29.453 -1.823 18.375 1 46.72 323 LYS A C 1
ATOM 2361 O O . LYS A 1 323 ? -28.938 -2.893 18.031 1 46.72 323 LYS A O 1
ATOM 2366 N N . MET B 1 1 ? -27.75 -6 -21.172 1 66.75 1 MET B N 1
ATOM 2367 C CA . MET B 1 1 ? -26.531 -6.41 -21.891 1 66.75 1 MET B CA 1
ATOM 2368 C C . MET B 1 1 ? -26.891 -7.223 -23.125 1 66.75 1 MET B C 1
ATOM 2370 O O . MET B 1 1 ? -27.703 -8.133 -23.062 1 66.75 1 MET B O 1
ATOM 2374 N N . SER B 1 2 ? -26.422 -6.738 -24.297 1 75.94 2 SER B N 1
ATOM 2375 C CA . SER B 1 2 ? -26.703 -7.445 -25.531 1 75.94 2 SER B CA 1
ATOM 2376 C C . SER B 1 2 ? -26.125 -8.859 -25.516 1 75.94 2 SER B C 1
ATOM 2378 O O . SER B 1 2 ? -25.219 -9.148 -24.734 1 75.94 2 SER B O 1
ATOM 2380 N N . GLN B 1 3 ? -26.672 -9.805 -26.109 1 78.25 3 GLN B N 1
ATOM 2381 C CA . GLN B 1 3 ? -26.219 -11.188 -26.203 1 78.25 3 GLN B CA 1
ATOM 2382 C C . GLN B 1 3 ? -24.75 -11.258 -26.625 1 78.25 3 GLN B C 1
ATOM 2384 O O . GLN B 1 3 ? -24 -12.086 -26.125 1 78.25 3 GLN B O 1
ATOM 2389 N N . GLY B 1 4 ? -24.406 -10.398 -27.5 1 78.19 4 GLY B N 1
ATOM 2390 C CA . GLY B 1 4 ? -23.031 -10.32 -27.953 1 78.19 4 GLY B CA 1
ATOM 2391 C C . GLY B 1 4 ? -22.062 -9.945 -26.844 1 78.19 4 GLY B C 1
ATOM 2392 O O . GLY B 1 4 ? -20.984 -10.531 -26.734 1 78.19 4 GLY B O 1
ATOM 2393 N N . ALA B 1 5 ? -22.453 -8.992 -26.109 1 78.5 5 ALA B N 1
ATOM 2394 C CA . ALA B 1 5 ? -21.609 -8.555 -24.984 1 78.5 5 ALA B CA 1
ATOM 2395 C C . ALA B 1 5 ? -21.453 -9.68 -23.969 1 78.5 5 ALA B C 1
ATOM 2397 O O . ALA B 1 5 ? -20.359 -9.883 -23.438 1 78.5 5 ALA B O 1
ATOM 2398 N N . LYS B 1 6 ? -22.547 -10.445 -23.812 1 82.19 6 LYS B N 1
ATOM 2399 C CA . LYS B 1 6 ? -22.5 -11.57 -22.875 1 82.19 6 LYS B CA 1
ATOM 2400 C C . LYS B 1 6 ? -21.547 -12.648 -23.375 1 82.19 6 LYS B C 1
ATOM 2402 O O . LYS B 1 6 ? -20.781 -13.211 -22.578 1 82.19 6 LYS B O 1
ATOM 2407 N N . LYS B 1 7 ? -21.547 -12.945 -24.641 1 85.38 7 LYS B N 1
ATOM 2408 C CA . LYS B 1 7 ? -20.672 -13.945 -25.234 1 85.38 7 LYS B CA 1
ATOM 2409 C C . LYS B 1 7 ? -19.203 -13.5 -25.172 1 85.38 7 LYS B C 1
ATOM 2411 O O . LYS B 1 7 ? -18.312 -14.312 -24.906 1 85.38 7 LYS B O 1
ATOM 2416 N N . PHE B 1 8 ? -18.984 -12.273 -25.344 1 87.38 8 PHE B N 1
ATOM 2417 C CA . PHE B 1 8 ? -17.641 -11.719 -25.312 1 87.38 8 PHE B CA 1
ATOM 2418 C C . PHE B 1 8 ? -17.031 -11.852 -23.922 1 87.38 8 PHE B C 1
ATOM 2420 O O . PHE B 1 8 ? -15.891 -12.305 -23.781 1 87.38 8 PHE B O 1
ATOM 2427 N N . TRP B 1 9 ? -17.766 -11.484 -22.953 1 86.69 9 TRP B N 1
ATOM 2428 C CA . TRP B 1 9 ? -17.234 -11.492 -21.594 1 86.69 9 TRP B CA 1
ATOM 2429 C C . TRP B 1 9 ? -17.031 -12.922 -21.094 1 86.69 9 TRP B C 1
ATOM 2431 O O . TRP B 1 9 ? -16.109 -13.188 -20.312 1 86.69 9 TRP B O 1
ATOM 2441 N N . ARG B 1 10 ? -17.797 -13.812 -21.625 1 85.31 10 ARG B N 1
ATOM 2442 C CA . ARG B 1 10 ? -17.609 -15.219 -21.281 1 85.31 10 ARG B CA 1
ATOM 2443 C C . ARG B 1 10 ? -16.312 -15.758 -21.875 1 85.31 10 ARG B C 1
ATOM 2445 O O . ARG B 1 10 ? -15.57 -16.484 -21.219 1 85.31 10 ARG B O 1
ATOM 2452 N N . ALA B 1 11 ? -16.125 -15.367 -23.094 1 88.56 11 ALA B N 1
ATOM 2453 C CA . ALA B 1 11 ? -14.883 -15.766 -23.766 1 88.56 11 ALA B CA 1
ATOM 2454 C C . ALA B 1 11 ? -13.672 -15.109 -23.109 1 88.56 11 ALA B C 1
ATOM 2456 O O . ALA B 1 11 ? -12.617 -15.75 -22.953 1 88.56 11 ALA B O 1
ATOM 2457 N N . TRP B 1 12 ? -13.852 -13.914 -22.672 1 86.56 12 TRP B N 1
ATOM 2458 C CA . TRP B 1 12 ? -12.781 -13.172 -22.016 1 86.56 12 TRP B CA 1
ATOM 2459 C C . TRP B 1 12 ? -12.43 -13.82 -20.672 1 86.56 12 TRP B C 1
ATOM 2461 O O . TRP B 1 12 ? -11.25 -13.922 -20.312 1 86.56 12 TRP B O 1
ATOM 2471 N N . ASP B 1 13 ? -13.375 -14.227 -20.062 1 84.38 13 ASP B N 1
ATOM 2472 C CA . ASP B 1 13 ? -13.164 -14.852 -18.75 1 84.38 13 ASP B CA 1
ATOM 2473 C C . ASP B 1 13 ? -12.406 -16.172 -18.891 1 84.38 13 ASP B C 1
ATOM 2475 O O . ASP B 1 13 ? -11.594 -16.516 -18.031 1 84.38 13 ASP B O 1
ATOM 2479 N N . LYS B 1 14 ? -12.664 -16.812 -20.047 1 84.06 14 LYS B N 1
ATOM 2480 C CA . LYS B 1 14 ? -12.078 -18.141 -20.234 1 84.06 14 LYS B CA 1
ATOM 2481 C C . LYS B 1 14 ? -10.695 -18.047 -20.859 1 84.06 14 LYS B C 1
ATOM 2483 O O . LYS B 1 14 ? -9.781 -18.781 -20.5 1 84.06 14 LYS B O 1
ATOM 2488 N N . PHE B 1 15 ? -10.562 -16.984 -21.734 1 90.25 15 PHE B N 1
ATOM 2489 C CA . PHE B 1 15 ? -9.359 -17.047 -22.562 1 90.25 15 PHE B CA 1
ATOM 2490 C C . PHE B 1 15 ? -8.617 -15.719 -22.531 1 90.25 15 PHE B C 1
ATOM 2492 O O . PHE B 1 15 ? -7.543 -15.594 -23.125 1 90.25 15 PHE B O 1
ATOM 2499 N N . GLY B 1 16 ? -9.125 -14.797 -21.844 1 91.06 16 GLY B N 1
ATOM 2500 C CA . GLY B 1 16 ? -8.57 -13.453 -21.906 1 91.06 16 GLY B CA 1
ATOM 2501 C C . GLY B 1 16 ? -7.105 -13.398 -21.5 1 91.06 16 GLY B C 1
ATOM 2502 O O . GLY B 1 16 ? -6.281 -12.812 -22.219 1 91.06 16 GLY B O 1
ATOM 2503 N N . VAL B 1 17 ? -6.836 -14.055 -20.422 1 93.12 17 VAL B N 1
ATOM 2504 C CA . VAL B 1 17 ? -5.477 -13.969 -19.906 1 93.12 17 VAL B CA 1
ATOM 2505 C C . VAL B 1 17 ? -4.531 -14.773 -20.797 1 93.12 17 VAL B C 1
ATOM 2507 O O . VAL B 1 17 ? -3.377 -14.391 -20.984 1 93.12 17 VAL B O 1
ATOM 2510 N N . PHE B 1 18 ? -4.965 -15.836 -21.406 1 94.06 18 PHE B N 1
ATOM 2511 C CA . PHE B 1 18 ? -4.172 -16.609 -22.344 1 94.06 18 PHE B CA 1
ATOM 2512 C C . PHE B 1 18 ? -3.891 -15.805 -23.609 1 94.06 18 PHE B C 1
ATOM 2514 O O . PHE B 1 18 ? -2.789 -15.867 -24.156 1 94.06 18 PHE B O 1
ATOM 2521 N N . ALA B 1 19 ? -4.879 -15.078 -24.016 1 94.12 19 ALA B N 1
ATOM 2522 C CA . ALA B 1 19 ? -4.707 -14.219 -25.172 1 94.12 19 ALA B CA 1
ATOM 2523 C C . ALA B 1 19 ? -3.637 -13.156 -24.922 1 94.12 19 ALA B C 1
ATOM 2525 O O . ALA B 1 19 ? -2.809 -12.883 -25.797 1 94.12 19 ALA B O 1
ATOM 2526 N N . ILE B 1 20 ? -3.678 -12.617 -23.75 1 94.12 20 ILE B N 1
ATOM 2527 C CA . ILE B 1 20 ? -2.695 -11.609 -23.391 1 94.12 20 ILE B CA 1
ATOM 2528 C C . ILE B 1 20 ? -1.296 -12.219 -23.406 1 94.12 20 ILE B C 1
ATOM 2530 O O . ILE B 1 20 ? -0.35 -11.609 -23.906 1 94.12 20 ILE B O 1
ATOM 2534 N N . LEU B 1 21 ? -1.196 -13.422 -22.844 1 95.25 21 LEU B N 1
ATOM 2535 C CA . LEU B 1 21 ? 0.088 -14.117 -22.812 1 95.25 21 LEU B CA 1
ATOM 2536 C C . LEU B 1 21 ? 0.619 -14.328 -24.234 1 95.25 21 LEU B C 1
ATOM 2538 O O . LEU B 1 21 ? 1.799 -14.094 -24.5 1 95.25 21 LEU B O 1
ATOM 2542 N N . ILE B 1 22 ? -0.219 -14.711 -25.141 1 94.94 22 ILE B N 1
ATOM 2543 C CA . ILE B 1 22 ? 0.166 -14.984 -26.516 1 94.94 22 ILE B CA 1
ATOM 2544 C C . ILE B 1 22 ? 0.594 -13.688 -27.203 1 94.94 22 ILE B C 1
ATOM 2546 O O . ILE B 1 22 ? 1.599 -13.656 -27.906 1 94.94 22 ILE B O 1
ATOM 2550 N N . VAL B 1 23 ? -0.147 -12.656 -26.953 1 94.75 23 VAL B N 1
ATOM 2551 C CA . VAL B 1 23 ? 0.165 -11.367 -27.562 1 94.75 23 VAL B CA 1
ATOM 2552 C C . VAL B 1 23 ? 1.517 -10.875 -27.062 1 94.75 23 VAL B C 1
ATOM 2554 O O . VAL B 1 23 ? 2.355 -10.422 -27.844 1 94.75 23 VAL B O 1
ATOM 2557 N N . ILE B 1 24 ? 1.719 -10.969 -25.766 1 94.5 24 ILE B N 1
ATOM 2558 C CA . ILE B 1 24 ? 2.971 -10.516 -25.172 1 94.5 24 ILE B CA 1
ATOM 2559 C C . ILE B 1 24 ? 4.129 -11.367 -25.703 1 94.5 24 ILE B C 1
ATOM 2561 O O . ILE B 1 24 ? 5.184 -10.836 -26.047 1 94.5 24 ILE B O 1
ATOM 2565 N N . ALA B 1 25 ? 3.938 -12.656 -25.766 1 94.75 25 ALA B N 1
ATOM 2566 C CA . ALA B 1 25 ? 4.961 -13.555 -26.297 1 94.75 25 ALA B CA 1
ATOM 2567 C C . ALA B 1 25 ? 5.297 -13.211 -27.75 1 94.75 25 ALA B C 1
ATOM 2569 O O . ALA B 1 25 ? 6.469 -13.211 -28.125 1 94.75 25 ALA B O 1
ATOM 2570 N N . ALA B 1 26 ? 4.305 -12.898 -28.5 1 95.5 26 ALA B N 1
ATOM 2571 C CA . ALA B 1 26 ? 4.5 -12.555 -29.906 1 95.5 26 ALA B CA 1
ATOM 2572 C C . ALA B 1 26 ? 5.285 -11.25 -30.047 1 95.5 26 ALA B C 1
ATOM 2574 O O . ALA B 1 26 ? 6.188 -11.148 -30.875 1 95.5 26 ALA B O 1
ATOM 2575 N N . VAL B 1 27 ? 4.934 -10.336 -29.25 1 94.88 27 VAL B N 1
ATOM 2576 C CA . VAL B 1 27 ? 5.613 -9.047 -29.297 1 94.88 27 VAL B CA 1
ATOM 2577 C C . VAL B 1 27 ? 7.09 -9.227 -28.953 1 94.88 27 VAL B C 1
ATOM 2579 O O . VAL B 1 27 ? 7.965 -8.719 -29.656 1 94.88 27 VAL B O 1
ATOM 2582 N N . PHE B 1 28 ? 7.383 -9.969 -27.969 1 94.94 28 PHE B N 1
ATOM 2583 C CA . PHE B 1 28 ? 8.766 -10.164 -27.547 1 94.94 28 PHE B CA 1
ATOM 2584 C C . PHE B 1 28 ? 9.516 -11.039 -28.531 1 94.94 28 PHE B C 1
ATOM 2586 O O . PHE B 1 28 ? 10.719 -10.852 -28.75 1 94.94 28 PHE B O 1
ATOM 2593 N N . ALA B 1 29 ? 8.812 -11.969 -29.156 1 94.25 29 ALA B N 1
ATOM 2594 C CA . ALA B 1 29 ? 9.43 -12.797 -30.188 1 94.25 29 ALA B CA 1
ATOM 2595 C C . ALA B 1 29 ? 9.883 -11.953 -31.375 1 94.25 29 ALA B C 1
ATOM 2597 O O . ALA B 1 29 ? 10.922 -12.227 -31.984 1 94.25 29 ALA B O 1
ATOM 2598 N N . ILE B 1 30 ? 9.117 -10.969 -31.656 1 95.81 30 ILE B N 1
ATOM 2599 C CA . ILE B 1 30 ? 9.422 -10.078 -32.781 1 95.81 30 ILE B CA 1
ATOM 2600 C C . ILE B 1 30 ? 10.594 -9.172 -32.406 1 95.81 30 ILE B C 1
ATOM 2602 O O . ILE B 1 30 ? 11.469 -8.914 -33.219 1 95.81 30 ILE B O 1
ATOM 2606 N N . LEU B 1 31 ? 10.656 -8.781 -31.203 1 94.81 31 LEU B N 1
ATOM 2607 C CA . LEU B 1 31 ? 11.695 -7.859 -30.766 1 94.81 31 LEU B CA 1
ATOM 2608 C C . LEU B 1 31 ? 13.023 -8.586 -30.594 1 94.81 31 LEU B C 1
ATOM 2610 O O . LEU B 1 31 ? 14.078 -8.047 -30.922 1 94.81 31 LEU B O 1
ATOM 2614 N N . ASN B 1 32 ? 13.031 -9.789 -30.016 1 94.25 32 ASN B N 1
ATOM 2615 C CA . ASN B 1 32 ? 14.211 -10.617 -29.781 1 94.25 32 ASN B CA 1
ATOM 2616 C C . ASN B 1 32 ? 13.844 -12.094 -29.641 1 94.25 32 ASN B C 1
ATOM 2618 O O . ASN B 1 32 ? 13.484 -12.539 -28.547 1 94.25 32 ASN B O 1
ATOM 2622 N N . PRO B 1 33 ? 14.047 -12.828 -30.609 1 92.62 33 PRO B N 1
ATOM 2623 C CA . PRO B 1 33 ? 13.625 -14.234 -30.594 1 92.62 33 PRO B CA 1
ATOM 2624 C C . PRO B 1 33 ? 14.273 -15.039 -29.469 1 92.62 33 PRO B C 1
ATOM 2626 O O . PRO B 1 33 ? 13.766 -16.094 -29.094 1 92.62 33 PRO B O 1
ATOM 2629 N N . ALA B 1 34 ? 15.328 -14.609 -28.938 1 91.88 34 ALA B N 1
ATOM 2630 C CA . ALA B 1 34 ? 16 -15.297 -27.844 1 91.88 34 ALA B CA 1
ATOM 2631 C C . ALA B 1 34 ? 15.109 -15.375 -26.609 1 91.88 34 ALA B C 1
ATOM 2633 O O . ALA B 1 34 ? 15.266 -16.266 -25.766 1 91.88 34 ALA B O 1
ATOM 2634 N N . ILE B 1 35 ? 14.172 -14.492 -26.562 1 91.94 35 ILE B N 1
ATOM 2635 C CA . ILE B 1 35 ? 13.312 -14.383 -25.391 1 91.94 35 ILE B CA 1
ATOM 2636 C C . ILE B 1 35 ? 12.359 -15.578 -25.344 1 91.94 35 ILE B C 1
ATOM 2638 O O . ILE B 1 35 ? 11.906 -15.977 -24.266 1 91.94 35 ILE B O 1
ATOM 2642 N N . ILE B 1 36 ? 12.109 -16.219 -26.5 1 92.31 36 ILE B N 1
ATOM 2643 C CA . ILE B 1 36 ? 11.117 -17.297 -26.516 1 92.31 36 ILE B CA 1
ATOM 2644 C C . ILE B 1 36 ? 11.812 -18.641 -26.719 1 92.31 36 ILE B C 1
ATOM 2646 O O . ILE B 1 36 ? 11.164 -19.625 -27.062 1 92.31 36 ILE B O 1
ATOM 2650 N N . GLN B 1 37 ? 13.109 -18.688 -26.594 1 94.12 37 GLN B N 1
ATOM 2651 C CA . GLN B 1 37 ? 13.82 -19.953 -26.672 1 94.12 37 GLN B CA 1
ATOM 2652 C C . GLN B 1 37 ? 13.492 -20.844 -25.469 1 94.12 37 GLN B C 1
ATOM 2654 O O . GLN B 1 37 ? 13.094 -20.344 -24.422 1 94.12 37 GLN B O 1
ATOM 2659 N N . PHE B 1 38 ? 13.711 -22.078 -25.656 1 94 38 PHE B N 1
ATOM 2660 C CA . PHE B 1 38 ? 13.305 -23.078 -24.688 1 94 38 PHE B CA 1
ATOM 2661 C C . PHE B 1 38 ? 13.93 -22.797 -23.328 1 94 38 PHE B C 1
ATOM 2663 O O . PHE B 1 38 ? 13.234 -22.781 -22.312 1 94 38 PHE B O 1
ATOM 2670 N N . ASP B 1 39 ? 15.211 -22.531 -23.297 1 93.25 39 ASP B N 1
ATOM 2671 C CA . ASP B 1 39 ? 15.93 -22.297 -22.047 1 93.25 39 ASP B CA 1
ATOM 2672 C C . ASP B 1 39 ? 15.398 -21.047 -21.344 1 93.25 39 ASP B C 1
ATOM 2674 O O . ASP B 1 39 ? 15.312 -21.016 -20.109 1 93.25 39 ASP B O 1
ATOM 2678 N N . GLN B 1 40 ? 15.047 -20.062 -22.141 1 94.56 40 GLN B N 1
ATOM 2679 C CA . GLN B 1 40 ? 14.547 -18.812 -21.578 1 94.56 40 GLN B CA 1
ATOM 2680 C C . GLN B 1 40 ? 13.133 -19 -21.031 1 94.56 40 GLN B C 1
ATOM 2682 O O . GLN B 1 40 ? 12.773 -18.406 -20.016 1 94.56 40 GLN B O 1
ATOM 2687 N N . ILE B 1 41 ? 12.367 -19.734 -21.703 1 95.12 41 ILE B N 1
ATOM 2688 C CA . ILE B 1 41 ? 11.016 -20.016 -21.25 1 95.12 41 ILE B CA 1
ATOM 2689 C C . ILE B 1 41 ? 11.062 -20.766 -19.922 1 95.12 41 ILE B C 1
ATOM 2691 O O . ILE B 1 41 ? 10.281 -20.484 -19 1 95.12 41 ILE B O 1
ATOM 2695 N N . LEU B 1 42 ? 11.969 -21.703 -19.828 1 95.25 42 LEU B N 1
ATOM 2696 C CA . LEU B 1 42 ? 12.117 -22.438 -18.578 1 95.25 42 LEU B CA 1
ATOM 2697 C C . LEU B 1 42 ? 12.562 -21.516 -17.453 1 95.25 42 LEU B C 1
ATOM 2699 O O . LEU B 1 42 ? 12.141 -21.672 -16.297 1 95.25 42 LEU B O 1
ATOM 2703 N N . ASP B 1 43 ? 13.375 -20.594 -17.812 1 94.69 43 ASP B N 1
ATOM 2704 C CA . ASP B 1 43 ? 13.82 -19.609 -16.828 1 94.69 43 ASP B CA 1
ATOM 2705 C C . ASP B 1 43 ? 12.656 -18.75 -16.359 1 94.69 43 ASP B C 1
ATOM 2707 O O . ASP B 1 43 ? 12.531 -18.469 -15.164 1 94.69 43 ASP B O 1
ATOM 2711 N N . VAL B 1 44 ? 11.852 -18.359 -17.266 1 95.81 44 VAL B N 1
ATOM 2712 C CA . VAL B 1 44 ? 10.672 -17.562 -16.938 1 95.81 44 VAL B CA 1
ATOM 2713 C C . VAL B 1 44 ? 9.742 -18.359 -16.031 1 95.81 44 VAL B C 1
ATOM 2715 O O . VAL B 1 44 ? 9.227 -17.828 -15.039 1 95.81 44 VAL B O 1
ATOM 2718 N N . LEU B 1 45 ? 9.586 -19.594 -16.359 1 96 45 LEU B N 1
ATOM 2719 C CA . LEU B 1 45 ? 8.727 -20.453 -15.555 1 96 45 LEU B CA 1
ATOM 2720 C C . LEU B 1 45 ? 9.281 -20.609 -14.148 1 96 45 LEU B C 1
ATOM 2722 O O . LEU B 1 45 ? 8.539 -20.547 -13.164 1 96 45 LEU B O 1
ATOM 2726 N N . SER B 1 46 ? 10.555 -20.797 -14.07 1 96.44 46 SER B N 1
ATOM 2727 C CA . SER B 1 46 ? 11.195 -20.938 -12.766 1 96.44 46 SER B CA 1
ATOM 2728 C C . SER B 1 46 ? 11.055 -19.656 -11.945 1 96.44 46 SER B C 1
ATOM 2730 O O . SER B 1 46 ? 10.719 -19.703 -10.758 1 96.44 46 SER B O 1
ATOM 2732 N N . ARG B 1 47 ? 11.195 -18.531 -12.617 1 95.5 47 ARG B N 1
ATOM 2733 C CA . ARG B 1 47 ? 11.141 -17.234 -11.93 1 95.5 47 ARG B CA 1
ATOM 2734 C C . ARG B 1 47 ? 9.711 -16.875 -11.547 1 95.5 47 ARG B C 1
ATOM 2736 O O . ARG B 1 47 ? 9.484 -16.094 -10.625 1 95.5 47 ARG B O 1
ATOM 2743 N N . SER B 1 48 ? 8.781 -17.438 -12.234 1 97.75 48 SER B N 1
ATOM 2744 C CA . SER B 1 48 ? 7.375 -17.156 -11.961 1 97.75 48 SER B CA 1
ATOM 2745 C C . SER B 1 48 ? 6.922 -17.781 -10.648 1 97.75 48 SER B C 1
ATOM 2747 O O . SER B 1 48 ? 5.871 -17.438 -10.117 1 97.75 48 SER B O 1
ATOM 2749 N N . ALA B 1 49 ? 7.738 -18.719 -10.125 1 98.25 49 ALA B N 1
ATOM 2750 C CA . ALA B 1 49 ? 7.379 -19.391 -8.883 1 98.25 49 ALA B CA 1
ATOM 2751 C C . ALA B 1 49 ? 7.25 -18.391 -7.738 1 98.25 49 ALA B C 1
ATOM 2753 O O . ALA B 1 49 ? 6.375 -18.531 -6.879 1 98.25 49 ALA B O 1
ATOM 2754 N N . LEU B 1 50 ? 8.102 -17.391 -7.75 1 97.81 50 LEU B N 1
ATOM 2755 C CA . LEU B 1 50 ? 8.094 -16.406 -6.684 1 97.81 50 LEU B CA 1
ATOM 2756 C C . LEU B 1 50 ? 6.746 -15.688 -6.617 1 97.81 50 LEU B C 1
ATOM 2758 O O . LEU B 1 50 ? 6.02 -15.812 -5.629 1 97.81 50 LEU B O 1
ATOM 2762 N N . ILE B 1 51 ? 6.316 -15.102 -7.684 1 98.06 51 ILE B N 1
ATOM 2763 C CA . ILE B 1 51 ? 5.062 -14.359 -7.73 1 98.06 51 ILE B CA 1
ATOM 2764 C C . ILE B 1 51 ? 3.885 -15.336 -7.719 1 98.06 51 ILE B C 1
ATOM 2766 O O . ILE B 1 51 ? 2.857 -15.07 -7.09 1 98.06 51 ILE B O 1
ATOM 2770 N N . GLY B 1 52 ? 4.09 -16.406 -8.414 1 98.75 52 GLY B N 1
ATOM 2771 C CA . GLY B 1 52 ? 3.014 -17.375 -8.547 1 98.75 52 GLY B CA 1
ATOM 2772 C C . GLY B 1 52 ? 2.578 -17.953 -7.219 1 98.75 52 GLY B C 1
ATOM 2773 O O . GLY B 1 52 ? 1.382 -18.078 -6.945 1 98.75 52 GLY B O 1
ATOM 2774 N N . VAL B 1 53 ? 3.51 -18.312 -6.406 1 98.69 53 VAL B N 1
ATOM 2775 C CA . VAL B 1 53 ? 3.186 -18.938 -5.125 1 98.69 53 VAL B CA 1
ATOM 2776 C C . VAL B 1 53 ? 2.449 -17.938 -4.234 1 98.69 53 VAL B C 1
ATOM 2778 O O . VAL B 1 53 ? 1.424 -18.266 -3.637 1 98.69 53 VAL B O 1
ATOM 2781 N N . ALA B 1 54 ? 2.92 -16.75 -4.18 1 98.62 54 ALA B N 1
ATOM 2782 C CA . ALA B 1 54 ? 2.258 -15.719 -3.381 1 98.62 54 ALA B CA 1
ATOM 2783 C C . ALA B 1 54 ? 0.876 -15.398 -3.941 1 98.62 54 ALA B C 1
ATOM 2785 O O . ALA B 1 54 ? -0.068 -15.164 -3.184 1 98.62 54 ALA B O 1
ATOM 2786 N N . ALA B 1 55 ? 0.786 -15.406 -5.254 1 98.75 55 ALA B N 1
ATOM 2787 C CA . ALA B 1 55 ? -0.478 -15.086 -5.91 1 98.75 55 ALA B CA 1
ATOM 2788 C C . ALA B 1 55 ? -1.536 -16.141 -5.613 1 98.75 55 ALA B C 1
ATOM 2790 O O . ALA B 1 55 ? -2.73 -15.836 -5.57 1 98.75 55 ALA B O 1
ATOM 2791 N N . ALA B 1 56 ? -1.087 -17.359 -5.402 1 98.75 56 ALA B N 1
ATOM 2792 C CA . ALA B 1 56 ? -2.025 -18.422 -5.074 1 98.75 56 ALA B CA 1
ATOM 2793 C C . ALA B 1 56 ? -2.785 -18.109 -3.789 1 98.75 56 ALA B C 1
ATOM 2795 O O . ALA B 1 56 ? -4.004 -18.297 -3.719 1 98.75 56 ALA B O 1
ATOM 2796 N N . GLY B 1 57 ? -2.092 -17.672 -2.777 1 98.62 57 GLY B N 1
ATOM 2797 C CA . GLY B 1 57 ? -2.758 -17.266 -1.551 1 98.62 57 GLY B CA 1
ATOM 2798 C C . GLY B 1 57 ? -3.607 -16.016 -1.725 1 98.62 57 GLY B C 1
ATOM 2799 O O . GLY B 1 57 ? -4.73 -15.953 -1.222 1 98.62 57 GLY B O 1
ATOM 2800 N N . MET B 1 58 ? -3.105 -15.07 -2.439 1 98.25 58 MET B N 1
ATOM 2801 C CA . MET B 1 58 ? -3.816 -13.828 -2.701 1 98.25 58 MET B CA 1
ATOM 2802 C C . MET B 1 58 ? -5.137 -14.094 -3.418 1 98.25 58 MET B C 1
ATOM 2804 O O . MET B 1 58 ? -6.117 -13.375 -3.205 1 98.25 58 MET B O 1
ATOM 2808 N N . MET B 1 59 ? -5.168 -15.125 -4.246 1 98.5 59 MET B N 1
ATOM 2809 C CA . MET B 1 59 ? -6.383 -15.477 -4.977 1 98.5 59 MET B CA 1
ATOM 2810 C C . MET B 1 59 ? -7.531 -15.773 -4.02 1 98.5 59 MET B C 1
ATOM 2812 O O . MET B 1 59 ? -8.656 -15.32 -4.238 1 98.5 59 MET B O 1
ATOM 2816 N N . PHE B 1 60 ? -7.234 -16.438 -2.912 1 98.75 60 PHE B N 1
ATOM 2817 C CA . PHE B 1 60 ? -8.266 -16.719 -1.923 1 98.75 60 PHE B CA 1
ATOM 2818 C C . PHE B 1 60 ? -8.734 -15.445 -1.239 1 98.75 60 PHE B C 1
ATOM 2820 O O . PHE B 1 60 ? -9.93 -15.289 -0.97 1 98.75 60 PHE B O 1
ATOM 2827 N N . ALA B 1 61 ? -7.773 -14.586 -0.949 1 98.31 61 ALA B N 1
ATOM 2828 C CA . ALA B 1 61 ? -8.125 -13.336 -0.292 1 98.31 61 ALA B CA 1
ATOM 2829 C C . ALA B 1 61 ? -9.047 -12.492 -1.174 1 98.31 61 ALA B C 1
ATOM 2831 O O . ALA B 1 61 ? -10.078 -12 -0.715 1 98.31 61 ALA B O 1
ATOM 2832 N N . ILE B 1 62 ? -8.688 -12.422 -2.436 1 96.62 62 ILE B N 1
ATOM 2833 C CA . ILE B 1 62 ? -9.484 -11.617 -3.357 1 96.62 62 ILE B CA 1
ATOM 2834 C C . ILE B 1 62 ? -10.82 -12.305 -3.621 1 96.62 62 ILE B C 1
ATOM 2836 O O . ILE B 1 62 ? -11.867 -11.648 -3.65 1 96.62 62 ILE B O 1
ATOM 2840 N N . CYS B 1 63 ? -10.812 -13.555 -3.754 1 97.56 63 CYS B N 1
ATOM 2841 C CA . CYS B 1 63 ? -12.031 -14.32 -3.969 1 97.56 63 CYS B CA 1
ATOM 2842 C C . CYS B 1 63 ? -13.008 -14.133 -2.816 1 97.56 63 CYS B C 1
ATOM 2844 O O . CYS B 1 63 ? -14.227 -14.133 -3.02 1 97.56 63 CYS B O 1
ATOM 2846 N N . SER B 1 64 ? -12.492 -13.93 -1.634 1 97.75 64 SER B N 1
ATOM 2847 C CA . SER B 1 64 ? -13.344 -13.766 -0.462 1 97.75 64 SER B CA 1
ATOM 2848 C C . SER B 1 64 ? -13.781 -12.312 -0.296 1 97.75 64 SER B C 1
ATOM 2850 O O . SER B 1 64 ? -14.531 -11.984 0.626 1 97.75 64 SER B O 1
ATOM 2852 N N . GLY B 1 65 ? -13.266 -11.508 -1.133 1 94.38 65 GLY B N 1
ATOM 2853 C CA . GLY B 1 65 ? -13.688 -10.117 -1.105 1 94.38 65 GLY B CA 1
ATOM 2854 C C . GLY B 1 65 ? -12.688 -9.203 -0.423 1 94.38 65 GLY B C 1
ATOM 2855 O O . GLY B 1 65 ? -13 -8.047 -0.124 1 94.38 65 GLY B O 1
ATOM 2856 N N . GLY B 1 66 ? -11.477 -9.656 -0.207 1 94.06 66 GLY B N 1
ATOM 2857 C CA . GLY B 1 66 ? -10.453 -8.867 0.47 1 94.06 66 GLY B CA 1
ATOM 2858 C C . GLY B 1 66 ? -9.133 -8.844 -0.268 1 94.06 66 GLY B C 1
ATOM 2859 O O . GLY B 1 66 ? -9.078 -9.094 -1.475 1 94.06 66 GLY B O 1
ATOM 2860 N N . PHE B 1 67 ? -8.078 -8.328 0.356 1 94.62 67 PHE B N 1
ATOM 2861 C CA . PHE B 1 67 ? -6.691 -8.273 -0.088 1 94.62 67 PHE B CA 1
ATOM 2862 C C . PHE B 1 67 ? -5.738 -8.438 1.09 1 94.62 67 PHE B C 1
ATOM 2864 O O . PHE B 1 67 ? -6.133 -8.266 2.244 1 94.62 67 PHE B O 1
ATOM 2871 N N . ASP B 1 68 ? -4.648 -8.844 0.805 1 97.06 68 ASP B N 1
ATOM 2872 C CA . ASP B 1 68 ? -3.584 -8.805 1.806 1 97.06 68 ASP B CA 1
ATOM 2873 C C . ASP B 1 68 ? -2.396 -7.977 1.315 1 97.06 68 ASP B C 1
ATOM 2875 O O . ASP B 1 68 ? -1.527 -8.492 0.609 1 97.06 68 ASP B O 1
ATOM 2879 N N . LEU B 1 69 ? -2.285 -6.801 1.784 1 94.06 69 LEU B N 1
ATOM 2880 C CA . LEU B 1 69 ? -1.233 -5.898 1.324 1 94.06 69 LEU B CA 1
ATOM 2881 C C . LEU B 1 69 ? 0.069 -6.156 2.072 1 94.06 69 LEU B C 1
ATOM 2883 O O . LEU B 1 69 ? 1.117 -5.621 1.709 1 94.06 69 LEU B O 1
ATOM 2887 N N . SER B 1 70 ? 0.024 -6.984 3.029 1 96.94 70 SER B N 1
ATOM 2888 C CA . SER B 1 70 ? 1.208 -7.215 3.852 1 96.94 70 SER B CA 1
ATOM 2889 C C . SER B 1 70 ? 2.076 -8.328 3.27 1 96.94 70 SER B C 1
ATOM 2891 O O . SER B 1 70 ? 3.135 -8.648 3.816 1 96.94 70 SER B O 1
ATOM 2893 N N . VAL B 1 71 ? 1.65 -8.883 2.15 1 97.94 71 VAL B N 1
ATOM 2894 C CA . VAL B 1 71 ? 2.342 -10.031 1.568 1 97.94 71 VAL B CA 1
ATOM 2895 C C . VAL B 1 71 ? 3.799 -9.672 1.291 1 97.94 71 VAL B C 1
ATOM 2897 O O . VAL B 1 71 ? 4.699 -10.484 1.514 1 97.94 71 VAL B O 1
ATOM 2900 N N . GLY B 1 72 ? 4.043 -8.492 0.84 1 96.81 72 GLY B N 1
ATOM 2901 C CA . GLY B 1 72 ? 5.41 -8.07 0.581 1 96.81 72 GLY B CA 1
ATOM 2902 C C . GLY B 1 72 ? 6.258 -7.98 1.836 1 96.81 72 GLY B C 1
ATOM 2903 O O . GLY B 1 72 ? 7.41 -8.414 1.842 1 96.81 72 GLY B O 1
ATOM 2904 N N . SER B 1 73 ? 5.695 -7.398 2.852 1 96.88 73 SER B N 1
ATOM 2905 C CA . SER B 1 73 ? 6.422 -7.277 4.109 1 96.88 73 SER B CA 1
ATOM 2906 C C . SER B 1 73 ? 6.625 -8.641 4.77 1 96.88 73 SER B C 1
ATOM 2908 O O . SER B 1 73 ? 7.641 -8.867 5.43 1 96.88 73 SER B O 1
ATOM 2910 N N . ILE B 1 74 ? 5.66 -9.523 4.574 1 98.69 74 ILE B N 1
ATOM 2911 C CA . ILE B 1 74 ? 5.809 -10.875 5.105 1 98.69 74 ILE B CA 1
ATOM 2912 C C . ILE B 1 74 ? 6.945 -11.594 4.383 1 98.69 74 ILE B C 1
ATOM 2914 O O . ILE B 1 74 ? 7.766 -12.266 5.012 1 98.69 74 ILE B O 1
ATOM 2918 N N . LEU B 1 75 ? 6.98 -11.422 3.09 1 98.69 75 LEU B N 1
ATOM 2919 C CA . LEU B 1 75 ? 8.086 -11.977 2.316 1 98.69 75 LEU B CA 1
ATOM 2920 C C . LEU B 1 75 ? 9.422 -11.453 2.832 1 98.69 75 LEU B C 1
ATOM 2922 O O . LEU B 1 75 ? 10.336 -12.234 3.111 1 98.69 75 LEU B O 1
ATOM 2926 N N . SER B 1 76 ? 9.508 -10.164 3.025 1 98.31 76 SER B N 1
ATOM 2927 C CA . SER B 1 76 ? 10.742 -9.547 3.502 1 98.31 76 SER B CA 1
ATOM 2928 C C . SER B 1 76 ? 11.109 -10.047 4.895 1 98.31 76 SER B C 1
ATOM 2930 O O . SER B 1 76 ? 12.281 -10.352 5.16 1 98.31 76 SER B O 1
ATOM 2932 N N . LEU B 1 77 ? 10.133 -10.086 5.699 1 98.31 77 LEU B N 1
ATOM 2933 C CA . LEU B 1 77 ? 10.359 -10.57 7.055 1 98.31 77 LEU B CA 1
ATOM 2934 C C . LEU B 1 77 ? 10.883 -12 7.047 1 98.31 77 LEU B C 1
ATOM 2936 O O . LEU B 1 77 ? 11.812 -12.328 7.793 1 98.31 77 LEU B O 1
ATOM 2940 N N . THR B 1 78 ? 10.32 -12.758 6.211 1 98.69 78 THR B N 1
ATOM 2941 C CA . THR B 1 78 ? 10.734 -14.156 6.078 1 98.69 78 THR B CA 1
ATOM 2942 C C . THR B 1 78 ? 12.18 -14.25 5.609 1 98.69 78 THR B C 1
ATOM 2944 O O . THR B 1 78 ? 12.953 -15.055 6.129 1 98.69 78 THR B O 1
ATOM 2947 N N . THR B 1 79 ? 12.562 -13.414 4.637 1 98.62 79 THR B N 1
ATOM 2948 C CA . THR B 1 79 ? 13.945 -13.438 4.184 1 98.62 79 THR B CA 1
ATOM 2949 C C . THR B 1 79 ? 14.891 -13.055 5.316 1 98.62 79 THR B C 1
ATOM 2951 O O . THR B 1 79 ? 15.969 -13.641 5.465 1 98.62 79 THR B O 1
ATOM 2954 N N . CYS B 1 80 ? 14.5 -12.078 6.109 1 98.31 80 CYS B N 1
ATOM 2955 C CA . CYS B 1 80 ? 15.312 -11.648 7.242 1 98.31 80 CYS B CA 1
ATOM 2956 C C . CYS B 1 80 ? 15.43 -12.758 8.281 1 98.31 80 CYS B C 1
ATOM 2958 O O . CYS B 1 80 ? 16.516 -13.016 8.797 1 98.31 80 CYS B O 1
ATOM 2960 N N . VAL B 1 81 ? 14.32 -13.391 8.578 1 98.31 81 VAL B N 1
ATOM 2961 C CA . VAL B 1 81 ? 14.305 -14.453 9.57 1 98.31 81 VAL B CA 1
ATOM 2962 C C . VAL B 1 81 ? 15.234 -15.586 9.141 1 98.31 81 VAL B C 1
ATOM 2964 O O . VAL B 1 81 ? 16.047 -16.062 9.93 1 98.31 81 VAL B O 1
ATOM 2967 N N . ILE B 1 82 ? 15.18 -15.945 7.906 1 98.5 82 ILE B N 1
ATOM 2968 C CA . ILE B 1 82 ? 16 -17.047 7.406 1 98.5 82 ILE B CA 1
ATOM 2969 C C . ILE B 1 82 ? 17.484 -16.641 7.469 1 98.5 82 ILE B C 1
ATOM 2971 O O . ILE B 1 82 ? 18.297 -17.375 8.023 1 98.5 82 ILE B O 1
ATOM 2975 N N . ALA B 1 83 ? 17.797 -15.5 6.953 1 98.19 83 ALA B N 1
ATOM 2976 C CA . ALA B 1 83 ? 19.188 -15.062 6.855 1 98.19 83 ALA B CA 1
ATOM 2977 C C . ALA B 1 83 ? 19.797 -14.875 8.242 1 98.19 83 ALA B C 1
ATOM 2979 O O . ALA B 1 83 ? 20.922 -15.32 8.492 1 98.19 83 ALA B O 1
ATOM 2980 N N . VAL B 1 84 ? 19.047 -14.25 9.109 1 97.06 84 VAL B N 1
ATOM 2981 C CA . VAL B 1 84 ? 19.578 -13.969 10.445 1 97.06 84 VAL B CA 1
ATOM 2982 C C . VAL B 1 84 ? 19.703 -15.273 11.234 1 97.06 84 VAL B C 1
ATOM 2984 O O . VAL B 1 84 ? 20.703 -15.5 11.922 1 97.06 84 VAL B O 1
ATOM 2987 N N . THR B 1 85 ? 18.688 -16.141 11.156 1 96.44 85 THR B N 1
ATOM 2988 C CA . THR B 1 85 ? 18.688 -17.406 11.875 1 96.44 85 THR B CA 1
ATOM 2989 C C . THR B 1 85 ? 19.859 -18.281 11.445 1 96.44 85 THR B C 1
ATOM 2991 O O . THR B 1 85 ? 20.5 -18.922 12.273 1 96.44 85 THR B O 1
ATOM 2994 N N . ILE B 1 86 ? 20.203 -18.203 10.203 1 96.69 86 ILE B N 1
ATOM 2995 C CA . ILE B 1 86 ? 21.297 -19.016 9.688 1 96.69 86 ILE B CA 1
ATOM 2996 C C . ILE B 1 86 ? 22.641 -18.344 10.008 1 96.69 86 ILE B C 1
ATOM 2998 O O . ILE B 1 86 ? 23.531 -18.969 10.586 1 96.69 86 ILE B O 1
ATOM 3002 N N . SER B 1 87 ? 22.781 -17.094 9.672 1 95.31 87 SER B N 1
ATOM 3003 C CA . SER B 1 87 ? 24.062 -16.422 9.688 1 95.31 87 SER B CA 1
ATOM 3004 C C . SER B 1 87 ? 24.453 -15.992 11.102 1 95.31 87 SER B C 1
ATOM 3006 O O . SER B 1 87 ? 25.641 -15.977 11.453 1 95.31 87 SER B O 1
ATOM 3008 N N . LYS B 1 88 ? 23.5 -15.648 11.883 1 91.38 88 LYS B N 1
ATOM 3009 C CA . LYS B 1 88 ? 23.828 -15.141 13.211 1 91.38 88 LYS B CA 1
ATOM 3010 C C . LYS B 1 88 ? 23.625 -16.219 14.273 1 91.38 88 LYS B C 1
ATOM 3012 O O . LYS B 1 88 ? 24.375 -16.297 15.234 1 91.38 88 LYS B O 1
ATOM 3017 N N . ASN B 1 89 ? 22.625 -17.078 14.125 1 91.06 89 ASN B N 1
ATOM 3018 C CA . ASN B 1 89 ? 22.297 -18.062 15.148 1 91.06 89 ASN B CA 1
ATOM 3019 C C . ASN B 1 89 ? 22.844 -19.453 14.789 1 91.06 89 ASN B C 1
ATOM 3021 O O . ASN B 1 89 ? 22.703 -20.406 15.562 1 91.06 89 ASN B O 1
ATOM 3025 N N . ASN B 1 90 ? 23.359 -19.656 13.656 1 91.81 90 ASN B N 1
ATOM 3026 C CA . ASN B 1 90 ? 24 -20.875 13.18 1 91.81 90 ASN B CA 1
ATOM 3027 C C . ASN B 1 90 ? 23.031 -22.047 13.18 1 91.81 90 ASN B C 1
ATOM 3029 O O . ASN B 1 90 ? 23.406 -23.156 13.586 1 91.81 90 ASN B O 1
ATOM 3033 N N . MET B 1 91 ? 21.859 -21.766 12.836 1 94 91 MET B N 1
ATOM 3034 C CA . MET B 1 91 ? 20.859 -22.828 12.742 1 94 91 MET B CA 1
ATOM 3035 C C . MET B 1 91 ? 20.844 -23.453 11.352 1 94 91 MET B C 1
ATOM 3037 O O . MET B 1 91 ? 21.25 -22.812 10.375 1 94 91 MET B O 1
ATOM 3041 N N . PRO B 1 92 ? 20.5 -24.734 11.359 1 95.94 92 PRO B N 1
ATOM 3042 C CA . PRO B 1 92 ? 20.469 -25.359 10.039 1 95.94 92 PRO B CA 1
ATOM 3043 C C . PRO B 1 92 ? 19.422 -24.734 9.117 1 95.94 92 PRO B C 1
ATOM 3045 O O . PRO B 1 92 ? 18.406 -24.203 9.594 1 95.94 92 PRO B O 1
ATOM 3048 N N . VAL B 1 93 ? 19.641 -24.875 7.859 1 96.94 93 VAL B N 1
ATOM 3049 C CA . VAL B 1 93 ? 18.828 -24.234 6.816 1 96.94 93 VAL B CA 1
ATOM 3050 C C . VAL B 1 93 ? 17.391 -24.703 6.926 1 96.94 93 VAL B C 1
ATOM 3052 O O . VAL B 1 93 ? 16.453 -23.891 6.871 1 96.94 93 VAL B O 1
ATOM 3055 N N . TRP B 1 94 ? 17.141 -25.984 7.168 1 96.44 94 TRP B N 1
ATOM 3056 C CA . TRP B 1 94 ? 15.781 -26.516 7.191 1 96.44 94 TRP B CA 1
ATOM 3057 C C . TRP B 1 94 ? 14.992 -25.938 8.359 1 96.44 94 TRP B C 1
ATOM 3059 O O . TRP B 1 94 ? 13.789 -25.672 8.234 1 96.44 94 TRP B O 1
ATOM 3069 N N . LEU B 1 95 ? 15.602 -25.734 9.469 1 97.31 95 LEU B N 1
ATOM 3070 C CA . LEU B 1 95 ? 14.93 -25.172 10.633 1 97.31 95 LEU B CA 1
ATOM 3071 C C . LEU B 1 95 ? 14.586 -23.703 10.398 1 97.31 95 LEU B C 1
ATOM 3073 O O . LEU B 1 95 ? 13.516 -23.25 10.805 1 97.31 95 LEU B O 1
ATOM 3077 N N . ALA B 1 96 ? 15.547 -22.984 9.766 1 98.06 96 ALA B N 1
ATOM 3078 C CA . ALA B 1 96 ? 15.289 -21.594 9.438 1 98.06 96 ALA B CA 1
ATOM 3079 C C . ALA B 1 96 ? 14.07 -21.453 8.531 1 98.06 96 ALA B C 1
ATOM 3081 O O . ALA B 1 96 ? 13.266 -20.531 8.703 1 98.06 96 ALA B O 1
ATOM 3082 N N . ILE B 1 97 ? 13.938 -22.359 7.637 1 98.31 97 ILE B N 1
ATOM 3083 C CA . ILE B 1 97 ? 12.812 -22.344 6.703 1 98.31 97 ILE B CA 1
ATOM 3084 C C . ILE B 1 97 ? 11.516 -22.625 7.457 1 98.31 97 ILE B C 1
ATOM 3086 O O . ILE B 1 97 ? 10.516 -21.922 7.262 1 98.31 97 ILE B O 1
ATOM 3090 N N . VAL B 1 98 ? 11.523 -23.562 8.359 1 98.56 98 VAL B N 1
ATOM 3091 C CA . VAL B 1 98 ? 10.328 -23.906 9.125 1 98.56 98 VAL B CA 1
ATOM 3092 C C . VAL B 1 98 ? 9.906 -22.734 10 1 98.56 98 VAL B C 1
ATOM 3094 O O . VAL B 1 98 ? 8.719 -22.391 10.055 1 98.56 98 VAL B O 1
ATOM 3097 N N . ILE B 1 99 ? 10.836 -22.125 10.641 1 98.44 99 ILE B N 1
ATOM 3098 C CA . ILE B 1 99 ? 10.547 -20.969 11.492 1 98.44 99 ILE B CA 1
ATOM 3099 C C . ILE B 1 99 ? 9.938 -19.859 10.648 1 98.44 99 ILE B C 1
ATOM 3101 O O . ILE B 1 99 ? 8.953 -19.234 11.047 1 98.44 99 ILE B O 1
ATOM 3105 N N . ALA B 1 100 ? 10.547 -19.641 9.469 1 98.5 100 ALA B N 1
ATOM 3106 C CA . ALA B 1 100 ? 10.062 -18.578 8.57 1 98.5 100 ALA B CA 1
ATOM 3107 C C . ALA B 1 100 ? 8.625 -18.859 8.125 1 98.5 100 ALA B C 1
ATOM 3109 O O . ALA B 1 100 ? 7.805 -17.938 8.062 1 98.5 100 ALA B O 1
ATOM 3110 N N . LEU B 1 101 ? 8.32 -20.109 7.852 1 98.75 101 LEU B N 1
ATOM 3111 C CA . LEU B 1 101 ? 6.973 -20.469 7.422 1 98.75 101 LEU B CA 1
ATOM 3112 C C . LEU B 1 101 ? 5.973 -20.297 8.562 1 98.75 101 LEU B C 1
ATOM 3114 O O . LEU B 1 101 ? 4.852 -19.844 8.344 1 98.75 101 LEU B O 1
ATOM 3118 N N . VAL B 1 102 ? 6.352 -20.625 9.766 1 98.81 102 VAL B N 1
ATOM 3119 C CA . VAL B 1 102 ? 5.504 -20.453 10.938 1 98.81 102 VAL B CA 1
ATOM 3120 C C . VAL B 1 102 ? 5.23 -18.969 11.164 1 98.81 102 VAL B C 1
ATOM 3122 O O . VAL B 1 102 ? 4.109 -18.578 11.484 1 98.81 102 VAL B O 1
ATOM 3125 N N . ILE B 1 103 ? 6.25 -18.156 10.953 1 98.69 103 ILE B N 1
ATOM 3126 C CA . ILE B 1 103 ? 6.098 -16.703 11.102 1 98.69 103 ILE B CA 1
ATOM 3127 C C . ILE B 1 103 ? 5.102 -16.188 10.07 1 98.69 103 ILE B C 1
ATOM 3129 O O . ILE B 1 103 ? 4.27 -15.328 10.375 1 98.69 103 ILE B O 1
ATOM 3133 N N . GLY B 1 104 ? 5.238 -16.703 8.812 1 98.75 104 GLY B N 1
ATOM 3134 C CA . GLY B 1 104 ? 4.254 -16.344 7.805 1 98.75 104 GLY B CA 1
ATOM 3135 C C . GLY B 1 104 ? 2.832 -16.672 8.211 1 98.75 104 GLY B C 1
ATOM 3136 O O . GLY B 1 104 ? 1.925 -15.852 8.047 1 98.75 104 GLY B O 1
ATOM 3137 N N . CYS B 1 105 ? 2.662 -17.828 8.805 1 98.81 105 CYS B N 1
ATOM 3138 C CA . CYS B 1 105 ? 1.348 -18.234 9.281 1 98.81 105 CYS B CA 1
ATOM 3139 C C . CYS B 1 105 ? 0.868 -17.328 10.406 1 98.81 105 CYS B C 1
ATOM 3141 O O . CYS B 1 105 ? -0.3 -16.938 10.438 1 98.81 105 CYS B O 1
ATOM 3143 N N . LEU B 1 106 ? 1.724 -17 11.289 1 98.81 106 LEU B N 1
ATOM 3144 C CA . LEU B 1 106 ? 1.38 -16.141 12.422 1 98.81 106 LEU B CA 1
ATOM 3145 C C . LEU B 1 106 ? 0.962 -14.75 11.938 1 98.81 106 LEU B C 1
ATOM 3147 O O . LEU B 1 106 ? 0.024 -14.164 12.477 1 98.81 106 LEU B O 1
ATOM 3151 N N . CYS B 1 107 ? 1.697 -14.25 10.961 1 98.75 107 CYS B N 1
ATOM 3152 C CA . CYS B 1 107 ? 1.306 -12.977 10.367 1 98.75 107 CYS B CA 1
ATOM 3153 C C . CYS B 1 107 ? -0.102 -13.055 9.789 1 98.75 107 CYS B C 1
ATOM 3155 O O . CYS B 1 107 ? -0.888 -12.117 9.93 1 98.75 107 CYS B O 1
ATOM 3157 N N . GLY B 1 108 ? -0.383 -14.203 9.172 1 98.81 108 GLY B N 1
ATOM 3158 C CA . GLY B 1 108 ? -1.724 -14.414 8.648 1 98.81 108 GLY B CA 1
ATOM 3159 C C . GLY B 1 108 ? -2.785 -14.453 9.734 1 98.81 108 GLY B C 1
ATOM 3160 O O . GLY B 1 108 ? -3.881 -13.914 9.555 1 98.81 108 GLY B O 1
ATOM 3161 N N . VAL B 1 109 ? -2.471 -15.055 10.836 1 98.75 109 VAL B N 1
ATOM 3162 C CA . VAL B 1 109 ? -3.393 -15.109 11.969 1 98.75 109 VAL B CA 1
ATOM 3163 C C . VAL B 1 109 ? -3.678 -13.703 12.477 1 98.75 109 VAL B C 1
ATOM 3165 O O . VAL B 1 109 ? -4.828 -13.359 12.758 1 98.75 109 VAL B O 1
ATOM 3168 N N . ILE B 1 110 ? -2.672 -12.906 12.555 1 98.19 110 ILE B N 1
ATOM 3169 C CA . ILE B 1 110 ? -2.82 -11.531 13.031 1 98.19 110 ILE B CA 1
ATOM 3170 C C . ILE B 1 110 ? -3.752 -10.766 12.094 1 98.19 110 ILE B C 1
ATOM 3172 O O . ILE B 1 110 ? -4.695 -10.117 12.547 1 98.19 110 ILE B O 1
ATOM 3176 N N . ASN B 1 111 ? -3.508 -10.883 10.828 1 98.25 111 ASN B N 1
ATOM 3177 C CA . ASN B 1 111 ? -4.363 -10.219 9.852 1 98.25 111 ASN B CA 1
ATOM 3178 C C . ASN B 1 111 ? -5.805 -10.711 9.945 1 98.25 111 ASN B C 1
ATOM 3180 O O . ASN B 1 111 ? -6.738 -9.914 9.984 1 98.25 111 ASN B O 1
ATOM 3184 N N . GLY B 1 112 ? -5.914 -12.055 10 1 98.44 112 GLY B N 1
ATOM 3185 C CA . GLY B 1 112 ? -7.246 -12.625 10.109 1 98.44 112 GLY B CA 1
ATOM 3186 C C . GLY B 1 112 ? -8 -12.156 11.336 1 98.44 112 GLY B C 1
ATOM 3187 O O . GLY B 1 112 ? -9.195 -11.852 11.258 1 98.44 112 GLY B O 1
ATOM 3188 N N . LEU B 1 113 ? -7.359 -12.023 12.422 1 97.56 113 LEU B N 1
ATOM 3189 C CA . LEU B 1 113 ? -7.996 -11.625 13.672 1 97.56 113 LEU B CA 1
ATOM 3190 C C . LEU B 1 113 ? -8.383 -10.148 13.633 1 97.56 113 LEU B C 1
ATOM 3192 O O . LEU B 1 113 ? -9.453 -9.773 14.117 1 97.56 113 LEU B O 1
ATOM 3196 N N . LEU B 1 114 ? -7.523 -9.336 13.102 1 96 114 LEU B N 1
ATOM 3197 C CA . LEU B 1 114 ? -7.848 -7.922 12.992 1 96 114 LEU B CA 1
ATOM 3198 C C . LEU B 1 114 ? -9.094 -7.707 12.133 1 96 114 LEU B C 1
ATOM 3200 O O . LEU B 1 114 ? -9.953 -6.895 12.469 1 96 114 LEU B O 1
ATOM 3204 N N . ILE B 1 115 ? -9.156 -8.453 11.086 1 96.31 115 ILE B N 1
ATOM 3205 C CA . ILE B 1 115 ? -10.234 -8.305 10.109 1 96.31 115 ILE B CA 1
ATOM 3206 C C . ILE B 1 115 ? -11.531 -8.852 10.695 1 96.31 115 ILE B C 1
ATOM 3208 O O . ILE B 1 115 ? -12.602 -8.25 10.531 1 96.31 115 ILE B O 1
ATOM 3212 N N . THR B 1 116 ? -11.445 -9.953 11.422 1 96.38 116 THR B N 1
ATOM 3213 C CA . THR B 1 116 ? -12.664 -10.648 11.836 1 96.38 116 THR B CA 1
ATOM 3214 C C . THR B 1 116 ? -13.102 -10.18 13.227 1 96.38 116 THR B C 1
ATOM 3216 O O . THR B 1 116 ? -14.289 -9.938 13.453 1 96.38 116 THR B O 1
ATOM 3219 N N . LYS B 1 117 ? -12.188 -10.016 14.109 1 95.12 117 LYS B N 1
ATOM 3220 C CA . LYS B 1 117 ? -12.555 -9.719 15.484 1 95.12 117 LYS B CA 1
ATOM 3221 C C . LYS B 1 117 ? -12.695 -8.211 15.703 1 95.12 117 LYS B C 1
ATOM 3223 O O . LYS B 1 117 ? -13.547 -7.77 16.484 1 95.12 117 LYS B O 1
ATOM 3228 N N . LEU B 1 118 ? -11.93 -7.461 14.961 1 93 118 LEU B N 1
ATOM 3229 C CA . LEU B 1 118 ? -12.008 -6.012 15.133 1 93 118 LEU B CA 1
ATOM 3230 C C . LEU B 1 118 ? -12.797 -5.371 13.992 1 93 118 LEU B C 1
ATOM 3232 O O . LEU B 1 118 ? -12.977 -4.152 13.961 1 93 118 LEU B O 1
ATOM 3236 N N . LYS B 1 119 ? -13.117 -6.207 13.039 1 91.38 119 LYS B N 1
ATOM 3237 C CA . LYS B 1 119 ? -13.977 -5.797 11.93 1 91.38 119 LYS B CA 1
ATOM 3238 C C . LYS B 1 119 ? -13.344 -4.664 11.133 1 91.38 119 LYS B C 1
ATOM 3240 O O . LYS B 1 119 ? -14.023 -3.715 10.734 1 91.38 119 LYS B O 1
ATOM 3245 N N . ILE B 1 120 ? -12.039 -4.762 11.102 1 89.25 120 ILE B N 1
ATOM 3246 C CA . ILE B 1 120 ? -11.32 -3.807 10.258 1 89.25 120 ILE B CA 1
ATOM 3247 C C . ILE B 1 120 ? -11.352 -4.273 8.805 1 89.25 120 ILE B C 1
ATOM 3249 O O . ILE B 1 120 ? -11.18 -5.461 8.531 1 89.25 120 ILE B O 1
ATOM 3253 N N . GLN B 1 121 ? -11.562 -3.35 7.906 1 88.12 121 GLN B N 1
ATOM 3254 C CA . GLN B 1 121 ? -11.539 -3.695 6.488 1 88.12 121 GLN B CA 1
ATOM 3255 C C . GLN B 1 121 ? -10.203 -4.316 6.094 1 88.12 121 GLN B C 1
ATOM 3257 O O . GLN B 1 121 ? -9.148 -3.855 6.527 1 88.12 121 GLN B O 1
ATOM 3262 N N . PRO B 1 122 ? -10.234 -5.324 5.332 1 93.06 122 PRO B N 1
ATOM 3263 C CA . PRO B 1 122 ? -9.031 -6.082 4.992 1 93.06 122 PRO B CA 1
ATOM 3264 C C . PRO B 1 122 ? -7.898 -5.199 4.469 1 93.06 122 PRO B C 1
ATOM 3266 O O . PRO B 1 122 ? -6.75 -5.348 4.887 1 93.06 122 PRO B O 1
ATOM 3269 N N . PHE B 1 123 ? -8.164 -4.312 3.664 1 87.56 123 PHE B N 1
ATOM 3270 C CA . PHE B 1 123 ? -7.137 -3.475 3.051 1 87.56 123 PHE B CA 1
ATOM 3271 C C . PHE B 1 123 ? -6.438 -2.617 4.102 1 87.56 123 PHE B C 1
ATOM 3273 O O . PHE B 1 123 ? -5.215 -2.486 4.086 1 87.56 123 PHE B O 1
ATOM 3280 N N . VAL B 1 124 ? -7.238 -2.057 4.992 1 85.69 124 VAL B N 1
ATOM 3281 C CA . VAL B 1 124 ? -6.703 -1.17 6.02 1 85.69 124 VAL B CA 1
ATOM 3282 C C . VAL B 1 124 ? -5.891 -1.978 7.027 1 85.69 124 VAL B C 1
ATOM 3284 O O . VAL B 1 124 ? -4.797 -1.569 7.422 1 85.69 124 VAL B O 1
ATOM 3287 N N . ALA B 1 125 ? -6.453 -3.088 7.375 1 91.81 125 ALA B N 1
ATOM 3288 C CA . ALA B 1 125 ? -5.785 -3.947 8.344 1 91.81 125 ALA B CA 1
ATOM 3289 C C . ALA B 1 125 ? -4.426 -4.41 7.824 1 91.81 125 ALA B C 1
ATOM 3291 O O . ALA B 1 125 ? -3.43 -4.371 8.547 1 91.81 125 ALA B O 1
ATOM 3292 N N . THR B 1 126 ? -4.41 -4.734 6.559 1 94.88 126 THR B N 1
ATOM 3293 C CA . THR B 1 126 ? -3.191 -5.348 6.039 1 94.88 126 THR B CA 1
ATOM 3294 C C . THR B 1 126 ? -2.189 -4.277 5.613 1 94.88 126 THR B C 1
ATOM 3296 O O . THR B 1 126 ? -0.992 -4.555 5.5 1 94.88 126 THR B O 1
ATOM 3299 N N . LEU B 1 127 ? -2.652 -3.139 5.348 1 88.19 127 LEU B N 1
ATOM 3300 C CA . LEU B 1 127 ? -1.729 -2.023 5.164 1 88.19 127 LEU B CA 1
ATOM 3301 C C . LEU B 1 127 ? -1.004 -1.7 6.469 1 88.19 127 LEU B C 1
ATOM 3303 O O . LEU B 1 127 ? 0.202 -1.442 6.461 1 88.19 127 LEU B O 1
ATOM 3307 N N . ALA B 1 128 ? -1.771 -1.656 7.531 1 89.56 128 ALA B N 1
ATOM 3308 C CA . ALA B 1 128 ? -1.19 -1.388 8.844 1 89.56 128 ALA B CA 1
ATOM 3309 C C . ALA B 1 128 ? -0.18 -2.465 9.227 1 89.56 128 ALA B C 1
ATOM 3311 O O . ALA B 1 128 ? 0.909 -2.156 9.719 1 89.56 128 ALA B O 1
ATOM 3312 N N . THR B 1 129 ? -0.552 -3.68 8.961 1 95.06 129 THR B N 1
ATOM 3313 C CA . THR B 1 129 ? 0.369 -4.75 9.336 1 95.06 129 THR B CA 1
ATOM 3314 C C . THR B 1 129 ? 1.551 -4.805 8.375 1 95.06 129 THR B C 1
ATOM 3316 O O . THR B 1 129 ? 2.635 -5.27 8.734 1 95.06 129 THR B O 1
ATOM 3319 N N . GLN B 1 130 ? 1.323 -4.363 7.125 1 93.94 130 GLN B N 1
ATOM 3320 C CA . GLN B 1 130 ? 2.455 -4.238 6.215 1 93.94 130 GLN B CA 1
ATOM 3321 C C . GLN B 1 130 ? 3.559 -3.375 6.82 1 93.94 130 GLN B C 1
ATOM 3323 O O . GLN B 1 130 ? 4.73 -3.754 6.801 1 93.94 130 GLN B O 1
ATOM 3328 N N . LEU B 1 131 ? 3.15 -2.258 7.375 1 89.62 131 LEU B N 1
ATOM 3329 C CA . LEU B 1 131 ? 4.109 -1.361 8.008 1 89.62 131 LEU B CA 1
ATOM 3330 C C . LEU B 1 131 ? 4.715 -2.004 9.258 1 89.62 131 LEU B C 1
ATOM 3332 O O . LEU B 1 131 ? 5.918 -1.882 9.5 1 89.62 131 LEU B O 1
ATOM 3336 N N . ALA B 1 132 ? 3.883 -2.652 10.008 1 92.94 132 ALA B N 1
ATOM 3337 C CA . ALA B 1 132 ? 4.348 -3.293 11.234 1 92.94 132 ALA B CA 1
ATOM 3338 C C . ALA B 1 132 ? 5.344 -4.406 10.93 1 92.94 132 ALA B C 1
ATOM 3340 O O . ALA B 1 132 ? 6.402 -4.492 11.562 1 92.94 132 ALA B O 1
ATOM 3341 N N . PHE B 1 133 ? 5 -5.254 9.969 1 96.5 133 PHE B N 1
ATOM 3342 C CA . PHE B 1 133 ? 5.883 -6.359 9.609 1 96.5 133 PHE B CA 1
ATOM 3343 C C . PHE B 1 133 ? 7.184 -5.84 9.008 1 96.5 133 PHE B C 1
ATOM 3345 O O . PHE B 1 133 ? 8.25 -6.426 9.219 1 96.5 133 PHE B O 1
ATOM 3352 N N . LEU B 1 134 ? 7.121 -4.797 8.234 1 93.81 134 LEU B N 1
ATOM 3353 C CA . LEU B 1 134 ? 8.328 -4.133 7.754 1 93.81 134 LEU B CA 1
ATOM 3354 C C . LEU B 1 134 ? 9.188 -3.658 8.914 1 93.81 134 LEU B C 1
ATOM 3356 O O . LEU B 1 134 ? 10.406 -3.855 8.914 1 93.81 134 LEU B O 1
ATOM 3360 N N . GLY B 1 135 ? 8.531 -3.002 9.875 1 90.94 135 GLY B N 1
ATOM 3361 C CA . GLY B 1 135 ? 9.258 -2.555 11.055 1 90.94 135 GLY B CA 1
ATOM 3362 C C . GLY B 1 135 ? 9.945 -3.686 11.797 1 90.94 135 GLY B C 1
ATOM 3363 O O . GLY B 1 135 ? 11.109 -3.562 12.18 1 90.94 135 GLY B O 1
ATOM 3364 N N . VAL B 1 136 ? 9.273 -4.766 11.961 1 95.12 136 VAL B N 1
ATOM 3365 C CA . VAL B 1 136 ? 9.836 -5.93 12.641 1 95.12 136 VAL B CA 1
ATOM 3366 C C . VAL B 1 136 ? 11.023 -6.461 11.844 1 95.12 136 VAL B C 1
ATOM 3368 O O . VAL B 1 136 ? 12.055 -6.82 12.414 1 95.12 136 VAL B O 1
ATOM 3371 N N . ALA B 1 137 ? 10.859 -6.516 10.5 1 96.5 137 ALA B N 1
ATOM 3372 C CA . ALA B 1 137 ? 11.945 -6.988 9.641 1 96.5 137 ALA B CA 1
ATOM 3373 C C . ALA B 1 137 ? 13.172 -6.094 9.766 1 96.5 137 ALA B C 1
ATOM 3375 O O . ALA B 1 137 ? 14.305 -6.586 9.844 1 96.5 137 ALA B O 1
ATOM 3376 N N . LEU B 1 138 ? 12.961 -4.812 9.805 1 93.25 138 LEU B N 1
ATOM 3377 C CA . LEU B 1 138 ? 14.055 -3.852 9.906 1 93.25 138 LEU B CA 1
ATOM 3378 C C . LEU B 1 138 ? 14.773 -3.984 11.242 1 93.25 138 LEU B C 1
ATOM 3380 O O . LEU B 1 138 ? 16 -3.986 11.289 1 93.25 138 LEU B O 1
ATOM 3384 N N . VAL B 1 139 ? 13.992 -4.094 12.297 1 91.75 139 VAL B N 1
ATOM 3385 C CA . VAL B 1 139 ? 14.586 -4.207 13.625 1 91.75 139 VAL B CA 1
ATOM 3386 C C . VAL B 1 139 ? 15.336 -5.531 13.75 1 91.75 139 VAL B C 1
ATOM 3388 O O . VAL B 1 139 ? 16.453 -5.574 14.25 1 91.75 139 VAL B O 1
ATOM 3391 N N . TYR B 1 140 ? 14.703 -6.59 13.211 1 93.25 140 TYR B N 1
ATOM 3392 C CA . TYR B 1 140 ? 15.281 -7.922 13.336 1 93.25 140 TYR B CA 1
ATOM 3393 C C . TYR B 1 140 ? 16.562 -8.039 12.531 1 93.25 140 TYR B C 1
ATOM 3395 O O . TYR B 1 140 ? 17.5 -8.742 12.938 1 93.25 140 TYR B O 1
ATOM 3403 N N . SER B 1 141 ? 16.688 -7.406 11.414 1 93.88 141 SER B N 1
ATOM 3404 C CA . SER B 1 141 ? 17.875 -7.453 10.555 1 93.88 141 SER B CA 1
ATOM 3405 C C . SER B 1 141 ? 18.828 -6.301 10.867 1 93.88 141 SER B C 1
ATOM 3407 O O . SER B 1 141 ? 19.844 -6.137 10.195 1 93.88 141 SER B O 1
ATOM 3409 N N . ASP B 1 142 ? 18.469 -5.445 11.836 1 88.69 142 ASP B N 1
ATOM 3410 C CA . ASP B 1 142 ? 19.219 -4.242 12.164 1 88.69 142 ASP B CA 1
ATOM 3411 C C . ASP B 1 142 ? 19.312 -3.301 10.969 1 88.69 142 ASP B C 1
ATOM 3413 O O . ASP B 1 142 ? 20.359 -2.684 10.734 1 88.69 142 ASP B O 1
ATOM 3417 N N . GLY B 1 143 ? 18.281 -3.434 10.125 1 87.06 143 GLY B N 1
ATOM 3418 C CA . GLY B 1 143 ? 18.172 -2.549 8.977 1 87.06 143 GLY B CA 1
ATOM 3419 C C . GLY B 1 143 ? 19.156 -2.887 7.871 1 87.06 143 GLY B C 1
ATOM 3420 O O . GLY B 1 143 ? 19.297 -2.131 6.906 1 87.06 143 GLY B O 1
ATOM 3421 N N . SER B 1 144 ? 19.812 -4.004 8.016 1 88.81 144 SER B N 1
ATOM 3422 C CA . SER B 1 144 ? 20.875 -4.336 7.059 1 88.81 144 SER B CA 1
ATOM 3423 C C . SER B 1 144 ? 20.5 -5.574 6.246 1 88.81 144 SER B C 1
ATOM 3425 O O . SER B 1 144 ? 19.656 -6.367 6.656 1 88.81 144 SER B O 1
ATOM 3427 N N . ARG B 1 145 ? 21.109 -5.645 5.129 1 93.38 145 ARG B N 1
ATOM 3428 C CA . ARG B 1 145 ? 21.062 -6.875 4.344 1 93.38 145 ARG B CA 1
ATOM 3429 C C . ARG B 1 145 ? 21.953 -7.945 4.961 1 93.38 145 ARG B C 1
ATOM 3431 O O . ARG B 1 145 ? 23.109 -7.676 5.316 1 93.38 145 ARG B O 1
ATOM 3438 N N . VAL B 1 146 ? 21.406 -9.125 5.137 1 96.5 146 VAL B N 1
ATOM 3439 C CA . VAL B 1 146 ? 22.156 -10.234 5.73 1 96.5 146 VAL B CA 1
ATOM 3440 C C . VAL B 1 146 ? 22.422 -11.305 4.676 1 96.5 146 VAL B C 1
ATOM 3442 O O . VAL B 1 146 ? 21.484 -11.82 4.059 1 96.5 146 VAL B O 1
ATOM 3445 N N . THR B 1 147 ? 23.688 -11.594 4.5 1 96.94 147 THR B N 1
ATOM 3446 C CA . THR B 1 147 ? 24.078 -12.586 3.504 1 96.94 147 THR B CA 1
ATOM 3447 C C . THR B 1 147 ? 24.359 -13.93 4.164 1 96.94 147 THR B C 1
ATOM 3449 O O . THR B 1 147 ? 24.938 -13.984 5.25 1 96.94 147 THR B O 1
ATOM 3452 N N . ILE B 1 148 ? 23.875 -14.898 3.508 1 97 148 ILE B N 1
ATOM 3453 C CA . ILE B 1 148 ? 24.172 -16.266 3.939 1 97 148 ILE B CA 1
ATOM 3454 C C . ILE B 1 148 ? 25.391 -16.797 3.191 1 97 148 ILE B C 1
ATOM 3456 O O . ILE B 1 148 ? 25.375 -16.891 1.963 1 97 148 ILE B O 1
ATOM 3460 N N . SER B 1 149 ? 26.375 -17.109 3.922 1 94.62 149 SER B N 1
ATOM 3461 C CA . SER B 1 149 ? 27.625 -17.516 3.281 1 94.62 149 SER B CA 1
ATOM 3462 C C . SER B 1 149 ? 27.969 -18.953 3.617 1 94.62 149 SER B C 1
ATOM 3464 O O . SER B 1 149 ? 27.297 -19.594 4.418 1 94.62 149 SER B O 1
ATOM 3466 N N . GLY B 1 150 ? 28.938 -19.422 2.906 1 93.31 150 GLY B N 1
ATOM 3467 C CA . GLY B 1 150 ? 29.484 -20.734 3.186 1 93.31 150 GLY B CA 1
ATOM 3468 C C . GLY B 1 150 ? 28.547 -21.859 2.771 1 93.31 150 GLY B C 1
ATOM 3469 O O . GLY B 1 150 ? 27.844 -21.75 1.762 1 93.31 150 GLY B O 1
ATOM 3470 N N . GLY B 1 151 ? 28.672 -22.906 3.414 1 92.81 151 GLY B N 1
ATOM 3471 C CA . GLY B 1 151 ? 27.891 -24.094 3.109 1 92.81 151 GLY B CA 1
ATOM 3472 C C . GLY B 1 151 ? 26.391 -23.859 3.201 1 92.81 151 GLY B C 1
ATOM 3473 O O . GLY B 1 151 ? 25.625 -24.391 2.402 1 92.81 151 GLY B O 1
ATOM 3474 N N . ALA B 1 152 ? 26.062 -23.062 4.16 1 94.44 152 ALA B N 1
ATOM 3475 C CA . ALA B 1 152 ? 24.656 -22.734 4.324 1 94.44 152 ALA B CA 1
ATOM 3476 C C . ALA B 1 152 ? 24.125 -21.922 3.135 1 94.44 152 ALA B C 1
ATOM 3478 O O . ALA B 1 152 ? 22.984 -22.109 2.713 1 94.44 152 ALA B O 1
ATOM 3479 N N . GLY B 1 153 ? 24.969 -21.047 2.652 1 95.12 153 GLY B N 1
ATOM 3480 C CA . GLY B 1 153 ? 24.609 -20.297 1.455 1 95.12 153 GLY B CA 1
ATOM 3481 C C . GLY B 1 153 ? 24.375 -21.188 0.248 1 95.12 153 GLY B C 1
ATOM 3482 O O . GLY B 1 153 ? 23.391 -21 -0.478 1 95.12 153 GLY B O 1
ATOM 3483 N N . ASP B 1 154 ? 25.219 -22.188 0.123 1 94.44 154 ASP B N 1
ATOM 3484 C CA . ASP B 1 154 ? 25.062 -23.125 -0.978 1 94.44 154 ASP B CA 1
ATOM 3485 C C . ASP B 1 154 ? 23.812 -23.969 -0.811 1 94.44 154 ASP B C 1
ATOM 3487 O O . ASP B 1 154 ? 23.109 -24.25 -1.786 1 94.44 154 ASP B O 1
ATOM 3491 N N . ALA B 1 155 ? 23.625 -24.328 0.377 1 94.81 155 ALA B N 1
ATOM 3492 C CA . ALA B 1 155 ? 22.469 -25.172 0.674 1 94.81 155 ALA B CA 1
ATOM 3493 C C . ALA B 1 155 ? 21.172 -24.453 0.341 1 94.81 155 ALA B C 1
ATOM 3495 O O . ALA B 1 155 ? 20.25 -25.047 -0.234 1 94.81 155 ALA B O 1
ATOM 3496 N N . ILE B 1 156 ? 21.078 -23.219 0.72 1 95.81 156 ILE B N 1
ATOM 3497 C CA . ILE B 1 156 ? 19.844 -22.469 0.467 1 95.81 156 ILE B CA 1
ATOM 3498 C C . ILE B 1 156 ? 19.719 -22.172 -1.025 1 95.81 156 ILE B C 1
ATOM 3500 O O . ILE B 1 156 ? 18.609 -22.172 -1.571 1 95.81 156 ILE B O 1
ATOM 3504 N N . LYS B 1 157 ? 20.797 -21.938 -1.659 1 95.69 157 LYS B N 1
ATOM 3505 C CA . LYS B 1 157 ? 20.781 -21.656 -3.092 1 95.69 157 LYS B CA 1
ATOM 3506 C C . LYS B 1 157 ? 20.359 -22.891 -3.891 1 95.69 157 LYS B C 1
ATOM 3508 O O . LYS B 1 157 ? 19.797 -22.766 -4.977 1 95.69 157 LYS B O 1
ATOM 3513 N N . ALA B 1 158 ? 20.625 -24.031 -3.369 1 93.88 158 ALA B N 1
ATOM 3514 C CA . ALA B 1 158 ? 20.297 -25.281 -4.035 1 93.88 158 ALA B CA 1
ATOM 3515 C C . ALA B 1 158 ? 18.797 -25.375 -4.301 1 93.88 158 ALA B C 1
ATOM 3517 O O . ALA B 1 158 ? 18.359 -25.984 -5.281 1 93.88 158 ALA B O 1
ATOM 3518 N N . LEU B 1 159 ? 18.016 -24.688 -3.498 1 92.31 159 LEU B N 1
ATOM 3519 C CA . LEU B 1 159 ? 16.562 -24.703 -3.66 1 92.31 159 LEU B CA 1
ATOM 3520 C C . LEU B 1 159 ? 16.156 -24.016 -4.957 1 92.31 159 LEU B C 1
ATOM 3522 O O . LEU B 1 159 ? 15.109 -24.312 -5.523 1 92.31 159 LEU B O 1
ATOM 3526 N N . SER B 1 160 ? 16.906 -23.078 -5.395 1 91.06 160 SER B N 1
ATOM 3527 C CA . SER B 1 160 ? 16.562 -22.328 -6.602 1 91.06 160 SER B CA 1
ATOM 3528 C C . SER B 1 160 ? 17.406 -22.781 -7.789 1 91.06 160 SER B C 1
ATOM 3530 O O . SER B 1 160 ? 17.031 -22.562 -8.945 1 91.06 160 SER B O 1
ATOM 3532 N N . THR B 1 161 ? 18.578 -23.484 -7.531 1 90 161 THR B N 1
ATOM 3533 C CA . THR B 1 161 ? 19.5 -23.781 -8.617 1 90 161 THR B CA 1
ATOM 3534 C C . THR B 1 161 ? 19.438 -25.266 -8.992 1 90 161 THR B C 1
ATOM 3536 O O . THR B 1 161 ? 19.875 -25.656 -10.07 1 90 161 THR B O 1
ATOM 3539 N N . SER B 1 162 ? 18.922 -26.062 -8.109 1 93 162 SER B N 1
ATOM 3540 C CA . SER B 1 162 ? 18.844 -27.484 -8.398 1 93 162 SER B CA 1
ATOM 3541 C C . SER B 1 162 ? 17.891 -27.781 -9.539 1 93 162 SER B C 1
ATOM 3543 O O . SER B 1 162 ? 16.875 -27.094 -9.695 1 93 162 SER B O 1
ATOM 3545 N N . LYS B 1 163 ? 18.25 -28.797 -10.336 1 94.44 163 LYS B N 1
ATOM 3546 C CA . LYS B 1 163 ? 17.453 -29.125 -11.516 1 94.44 163 LYS B CA 1
ATOM 3547 C C . LYS B 1 163 ? 17.141 -30.609 -11.586 1 94.44 163 LYS B C 1
ATOM 3549 O O . LYS B 1 163 ? 17.891 -31.438 -11.047 1 94.44 163 LYS B O 1
ATOM 3554 N N . VAL B 1 164 ? 16.062 -30.984 -12.07 1 94.44 164 VAL B N 1
ATOM 3555 C CA . VAL B 1 164 ? 15.688 -32.312 -12.539 1 94.44 164 VAL B CA 1
ATOM 3556 C C . VAL B 1 164 ? 15.539 -32.312 -14.055 1 94.44 164 VAL B C 1
ATOM 3558 O O . VAL B 1 164 ? 14.516 -31.859 -14.586 1 94.44 164 VAL B O 1
ATOM 3561 N N . GLY B 1 165 ? 16.609 -32.844 -14.719 1 94 165 GLY B N 1
ATOM 3562 C CA . GLY B 1 165 ? 16.656 -32.594 -16.156 1 94 165 GLY B CA 1
ATOM 3563 C C . GLY B 1 165 ? 16.844 -31.141 -16.5 1 94 165 GLY B C 1
ATOM 3564 O O . GLY B 1 165 ? 17.719 -30.469 -15.945 1 94 165 GLY B O 1
ATOM 3565 N N . PRO B 1 166 ? 16.078 -30.641 -17.422 1 93.12 166 PRO B N 1
ATOM 3566 C CA . PRO B 1 166 ? 16.156 -29.219 -17.781 1 93.12 166 PRO B CA 1
ATOM 3567 C C . PRO B 1 166 ? 15.297 -28.328 -16.875 1 93.12 166 PRO B C 1
ATOM 3569 O O . PRO B 1 166 ? 15.336 -27.109 -16.984 1 93.12 166 PRO B O 1
ATOM 3572 N N . PHE B 1 167 ? 14.633 -28.891 -15.914 1 95.25 167 PHE B N 1
ATOM 3573 C CA . PHE B 1 167 ? 13.648 -28.141 -15.141 1 95.25 167 PHE B CA 1
ATOM 3574 C C . PHE B 1 167 ? 14.188 -27.828 -13.75 1 95.25 167 PHE B C 1
ATOM 3576 O O . PHE B 1 167 ? 14.609 -28.719 -13.023 1 95.25 167 PHE B O 1
ATOM 3583 N N . GLN B 1 168 ? 14.172 -26.578 -13.391 1 95.44 168 GLN B N 1
ATOM 3584 C CA . GLN B 1 168 ? 14.531 -26.172 -12.039 1 95.44 168 GLN B CA 1
ATOM 3585 C C . GLN B 1 168 ? 13.484 -26.625 -11.023 1 95.44 168 GLN B C 1
ATOM 3587 O O . GLN B 1 168 ? 12.289 -26.672 -11.336 1 95.44 168 GLN B O 1
ATOM 3592 N N . ILE B 1 169 ? 13.875 -26.906 -9.844 1 95.38 169 ILE B N 1
ATOM 3593 C CA . ILE B 1 169 ? 13.016 -27.469 -8.805 1 95.38 169 ILE B CA 1
ATOM 3594 C C . ILE B 1 169 ? 11.883 -26.5 -8.484 1 95.38 169 ILE B C 1
ATOM 3596 O O . ILE B 1 169 ? 10.797 -26.906 -8.062 1 95.38 169 ILE B O 1
ATOM 3600 N N . GLN B 1 170 ? 12.07 -25.188 -8.648 1 96.25 170 GLN B N 1
ATOM 3601 C CA . GLN B 1 170 ? 11.078 -24.172 -8.352 1 96.25 170 GLN B CA 1
ATOM 3602 C C . GLN B 1 170 ? 9.836 -24.344 -9.227 1 96.25 170 GLN B C 1
ATOM 3604 O O . GLN B 1 170 ? 8.727 -23.969 -8.828 1 96.25 170 GLN B O 1
ATOM 3609 N N . ILE B 1 171 ? 10.039 -24.875 -10.438 1 97.19 171 ILE B N 1
ATOM 3610 C CA . ILE B 1 171 ? 8.914 -25.125 -11.336 1 97.19 171 ILE B CA 1
ATOM 3611 C C . ILE B 1 171 ? 7.977 -26.156 -10.727 1 97.19 171 ILE B C 1
ATOM 3613 O O . ILE B 1 171 ? 6.754 -26 -10.766 1 97.19 171 ILE B O 1
ATOM 3617 N N . PHE B 1 172 ? 8.547 -27.156 -10.141 1 96.44 172 PHE B N 1
ATOM 3618 C CA . PHE B 1 172 ? 7.754 -28.203 -9.516 1 96.44 172 PHE B CA 1
ATOM 3619 C C . PHE B 1 172 ? 7.02 -27.672 -8.289 1 96.44 172 PHE B C 1
ATOM 3621 O O . PHE B 1 172 ? 5.875 -28.047 -8.031 1 96.44 172 PHE B O 1
ATOM 3628 N N . LEU B 1 173 ? 7.691 -26.797 -7.574 1 96.19 173 LEU B N 1
ATOM 3629 C CA . LEU B 1 173 ? 7.039 -26.172 -6.434 1 96.19 173 LEU B CA 1
ATOM 3630 C C . LEU B 1 173 ? 5.84 -25.344 -6.883 1 96.19 173 LEU B C 1
ATOM 3632 O O . LEU B 1 173 ? 4.781 -25.391 -6.254 1 96.19 173 LEU B O 1
ATOM 3636 N N . LEU B 1 174 ? 6.047 -24.578 -7.926 1 97.81 174 LEU B N 1
ATOM 3637 C CA . LEU B 1 174 ? 4.973 -23.766 -8.492 1 97.81 174 LEU B CA 1
ATOM 3638 C C . LEU B 1 174 ? 3.783 -24.641 -8.875 1 97.81 174 LEU B C 1
ATOM 3640 O O . LEU B 1 174 ? 2.65 -24.359 -8.477 1 97.81 174 LEU B O 1
ATOM 3644 N N . LEU B 1 175 ? 4.039 -25.703 -9.617 1 97.62 175 LEU B N 1
ATOM 3645 C CA . LEU B 1 175 ? 2.984 -26.578 -10.086 1 97.62 175 LEU B CA 1
ATOM 3646 C C . LEU B 1 175 ? 2.309 -27.297 -8.914 1 97.62 175 LEU B C 1
ATOM 3648 O O . LEU B 1 175 ? 1.086 -27.453 -8.898 1 97.62 175 LEU B O 1
ATOM 3652 N N . LEU B 1 176 ? 3.117 -27.688 -7.98 1 97.94 176 LEU B N 1
ATOM 3653 C CA . LEU B 1 176 ? 2.576 -28.359 -6.805 1 97.94 176 LEU B CA 1
ATOM 3654 C C . LEU B 1 176 ? 1.608 -27.438 -6.059 1 97.94 176 LEU B C 1
ATOM 3656 O O . LEU B 1 176 ? 0.517 -27.859 -5.676 1 97.94 176 LEU B O 1
ATOM 3660 N N . VAL B 1 177 ? 1.994 -26.203 -5.848 1 98.31 177 VAL B N 1
ATOM 3661 C CA . VAL B 1 177 ? 1.158 -25.25 -5.137 1 98.31 177 VAL B CA 1
ATOM 3662 C C . VAL B 1 177 ? -0.159 -25.047 -5.887 1 98.31 177 VAL B C 1
ATOM 3664 O O . VAL B 1 177 ? -1.231 -25.047 -5.277 1 98.31 177 VAL B O 1
ATOM 3667 N N . TYR B 1 178 ? -0.127 -24.953 -7.16 1 98.62 178 TYR B N 1
ATOM 3668 C CA . TYR B 1 178 ? -1.334 -24.656 -7.922 1 98.62 178 TYR B CA 1
ATOM 3669 C C . TYR B 1 178 ? -2.227 -25.891 -8.031 1 98.62 178 TYR B C 1
ATOM 3671 O O . TYR B 1 178 ? -3.451 -25.781 -8.117 1 98.62 178 TYR B O 1
ATOM 3679 N N . VAL B 1 179 ? -1.612 -27.078 -8.031 1 98.44 179 VAL B N 1
ATOM 3680 C CA . VAL B 1 179 ? -2.418 -28.297 -7.961 1 98.44 179 VAL B CA 1
ATOM 3681 C C . VAL B 1 179 ? -3.146 -28.359 -6.617 1 98.44 179 VAL B C 1
ATOM 3683 O O . VAL B 1 179 ? -4.348 -28.625 -6.57 1 98.44 179 VAL B O 1
ATOM 3686 N N . ILE B 1 180 ? -2.445 -28.031 -5.57 1 98.38 180 ILE B N 1
ATOM 3687 C CA . ILE B 1 180 ? -3.033 -28.047 -4.234 1 98.38 180 ILE B CA 1
ATOM 3688 C C . ILE B 1 180 ? -4.137 -26.984 -4.148 1 98.38 180 ILE B C 1
ATOM 3690 O O . ILE B 1 180 ? -5.238 -27.281 -3.676 1 98.38 180 ILE B O 1
ATOM 3694 N N . VAL B 1 181 ? -3.836 -25.812 -4.621 1 98.44 181 VAL B N 1
ATOM 3695 C CA . VAL B 1 181 ? -4.789 -24.719 -4.566 1 98.44 181 VAL B CA 1
ATOM 3696 C C . VAL B 1 181 ? -6.023 -25.062 -5.395 1 98.44 181 VAL B C 1
ATOM 3698 O O . VAL B 1 181 ? -7.152 -24.766 -4.988 1 98.44 181 VAL B O 1
ATOM 3701 N N . TYR B 1 182 ? -5.758 -25.672 -6.562 1 98.06 182 TYR B N 1
ATOM 3702 C CA . TYR B 1 182 ? -6.867 -26.078 -7.422 1 98.06 182 TYR B CA 1
ATOM 3703 C C . TYR B 1 182 ? -7.758 -27.094 -6.723 1 98.06 182 TYR B C 1
ATOM 3705 O O . TYR B 1 182 ? -8.984 -26.984 -6.742 1 98.06 182 TYR B O 1
ATOM 3713 N N . LEU B 1 183 ? -7.164 -28.062 -6.07 1 98.38 183 LEU B N 1
ATOM 3714 C CA . LEU B 1 183 ? -7.902 -29.109 -5.371 1 98.38 183 LEU B CA 1
ATOM 3715 C C . LEU B 1 183 ? -8.688 -28.531 -4.195 1 98.38 183 LEU B C 1
ATOM 3717 O O . LEU B 1 183 ? -9.844 -28.891 -3.977 1 98.38 183 LEU B O 1
ATOM 3721 N N . ILE B 1 184 ? -8.094 -27.609 -3.488 1 98.12 184 ILE B N 1
ATOM 3722 C CA . ILE B 1 184 ? -8.75 -26.984 -2.346 1 98.12 184 ILE B CA 1
ATOM 3723 C C . ILE B 1 184 ? -9.914 -26.125 -2.824 1 98.12 184 ILE B C 1
ATOM 3725 O O . ILE B 1 184 ? -11.023 -26.219 -2.291 1 98.12 184 ILE B O 1
ATOM 3729 N N . TYR B 1 185 ? -9.688 -25.391 -3.857 1 98.06 185 TYR B N 1
ATOM 3730 C CA . TYR B 1 185 ? -10.672 -24.422 -4.348 1 98.06 185 TYR B CA 1
ATOM 3731 C C . TYR B 1 185 ? -11.875 -25.141 -4.961 1 98.06 185 TYR B C 1
ATOM 3733 O O . TYR B 1 185 ? -13.016 -24.734 -4.758 1 98.06 185 TYR B O 1
ATOM 3741 N N . LYS B 1 186 ? -11.562 -26.266 -5.66 1 97.19 186 LYS B N 1
ATOM 3742 C CA . LYS B 1 186 ? -12.609 -26.906 -6.449 1 97.19 186 LYS B CA 1
ATOM 3743 C C . LYS B 1 186 ? -13.305 -28 -5.652 1 97.19 186 LYS B C 1
ATOM 3745 O O . LYS B 1 186 ? -14.516 -28.203 -5.773 1 97.19 186 LYS B O 1
ATOM 3750 N N . PHE B 1 187 ? -12.57 -28.656 -4.711 1 97.81 187 PHE B N 1
ATOM 3751 C CA . PHE B 1 187 ? -13.117 -29.922 -4.246 1 97.81 187 PHE B CA 1
ATOM 3752 C C . PHE B 1 187 ? -13.312 -29.906 -2.732 1 97.81 187 PHE B C 1
ATOM 3754 O O . PHE B 1 187 ? -13.773 -30.891 -2.15 1 97.81 187 PHE B O 1
ATOM 3761 N N . THR B 1 188 ? -13.023 -28.844 -2.055 1 98 188 THR B N 1
ATOM 3762 C CA . THR B 1 188 ? -13.172 -28.844 -0.603 1 98 188 THR B CA 1
ATOM 3763 C C . THR B 1 188 ? -14.234 -27.844 -0.17 1 98 188 THR B C 1
ATOM 3765 O O . THR B 1 188 ? -14.555 -26.906 -0.91 1 98 188 THR B O 1
ATOM 3768 N N . PRO B 1 189 ? -14.805 -28.047 1.051 1 97.88 189 PRO B N 1
ATOM 3769 C CA . PRO B 1 189 ? -15.758 -27.078 1.596 1 97.88 189 PRO B CA 1
ATOM 3770 C C . PRO B 1 189 ? -15.148 -25.688 1.767 1 97.88 189 PRO B C 1
ATOM 3772 O O . PRO B 1 189 ? -15.852 -24.688 1.652 1 97.88 189 PRO B O 1
ATOM 3775 N N . PHE B 1 190 ? -13.891 -25.719 1.94 1 98.31 190 PHE B N 1
ATOM 3776 C CA . PHE B 1 190 ? -13.227 -24.438 2.119 1 98.31 190 PHE B CA 1
ATOM 3777 C C . PHE B 1 190 ? -13.359 -23.578 0.865 1 98.31 190 PHE B C 1
ATOM 3779 O O . PHE B 1 190 ? -13.586 -22.375 0.953 1 98.31 190 PHE B O 1
ATOM 3786 N N . GLY B 1 191 ? -13.133 -24.219 -0.262 1 98.12 191 GLY B N 1
ATOM 3787 C CA . GLY B 1 191 ? -13.336 -23.5 -1.513 1 98.12 191 GLY B CA 1
ATOM 3788 C C . GLY B 1 191 ? -14.742 -22.938 -1.66 1 98.12 191 GLY B C 1
ATOM 3789 O O . GLY B 1 191 ? -14.914 -21.797 -2.092 1 98.12 191 GLY B O 1
ATOM 3790 N N . VAL B 1 192 ? -15.734 -23.703 -1.241 1 97.94 192 VAL B N 1
ATOM 3791 C CA . VAL B 1 192 ? -17.125 -23.297 -1.314 1 97.94 192 VAL B CA 1
ATOM 3792 C C . VAL B 1 192 ? -17.375 -22.141 -0.354 1 97.94 192 VAL B C 1
ATOM 3794 O O . VAL B 1 192 ? -18.031 -21.141 -0.718 1 97.94 192 VAL B O 1
ATOM 3797 N N . LYS B 1 193 ? -16.844 -22.328 0.826 1 98.44 193 LYS B N 1
ATOM 3798 C CA . LYS B 1 193 ? -17.031 -21.281 1.829 1 98.44 193 LYS B CA 1
ATOM 3799 C C . LYS B 1 193 ? -16.391 -19.969 1.381 1 98.44 193 LYS B C 1
ATOM 3801 O O . LYS B 1 193 ? -16.938 -18.891 1.607 1 98.44 193 LYS B O 1
ATOM 3806 N N . THR B 1 194 ? -15.219 -20.062 0.735 1 98.38 194 THR B N 1
ATOM 3807 C CA . THR B 1 194 ? -14.516 -18.875 0.254 1 98.38 194 THR B CA 1
ATOM 3808 C C . THR B 1 194 ? -15.352 -18.141 -0.788 1 98.38 194 THR B C 1
ATOM 3810 O O . THR B 1 194 ? -15.508 -16.922 -0.711 1 98.38 194 THR B O 1
ATOM 3813 N N . ARG B 1 195 ? -15.906 -18.875 -1.717 1 98.12 195 ARG B N 1
ATOM 3814 C CA . ARG B 1 195 ? -16.719 -18.281 -2.77 1 98.12 195 ARG B CA 1
ATOM 3815 C C . ARG B 1 195 ? -18 -17.688 -2.195 1 98.12 195 ARG B C 1
ATOM 3817 O O . ARG B 1 195 ? -18.453 -16.625 -2.623 1 98.12 195 ARG B O 1
ATOM 3824 N N . ALA B 1 196 ? -18.562 -18.312 -1.22 1 98 196 ALA B N 1
ATOM 3825 C CA . ALA B 1 196 ? -19.797 -17.828 -0.592 1 98 196 ALA B CA 1
ATOM 3826 C C . ALA B 1 196 ? -19.547 -16.516 0.141 1 98 196 ALA B C 1
ATOM 3828 O O . ALA B 1 196 ? -20.312 -15.562 -0.012 1 98 196 ALA B O 1
ATOM 3829 N N . VAL B 1 197 ? -18.453 -16.5 0.864 1 97.88 197 VAL B N 1
ATOM 3830 C CA . VAL B 1 197 ? -18.109 -15.281 1.592 1 97.88 197 VAL B CA 1
ATOM 3831 C C . VAL B 1 197 ? -17.875 -14.133 0.608 1 97.88 197 VAL B C 1
ATOM 3833 O O . VAL B 1 197 ? -18.344 -13.016 0.836 1 97.88 197 VAL B O 1
ATOM 3836 N N . GLY B 1 198 ? -17.219 -14.461 -0.468 1 96.94 198 GLY B N 1
ATOM 3837 C CA . GLY B 1 198 ? -16.906 -13.453 -1.47 1 96.94 198 GLY B CA 1
ATOM 3838 C C . GLY B 1 198 ? -18.141 -12.953 -2.199 1 96.94 198 GLY B C 1
ATOM 3839 O O . GLY B 1 198 ? -18.203 -11.789 -2.611 1 96.94 198 GLY B O 1
ATOM 3840 N N . SER B 1 199 ? -19.094 -13.789 -2.354 1 95.88 199 SER B N 1
ATOM 3841 C CA . SER B 1 199 ? -20.312 -13.406 -3.055 1 95.88 199 SER B CA 1
ATOM 3842 C C . SER B 1 199 ? -21.172 -12.484 -2.203 1 95.88 199 SER B C 1
ATOM 3844 O O . SER B 1 199 ? -21.672 -11.461 -2.689 1 95.88 199 SER B O 1
ATOM 3846 N N . ASN B 1 200 ? -21.391 -12.93 -0.998 1 95.5 200 ASN B N 1
ATOM 3847 C CA . ASN B 1 200 ? -22.172 -12.133 -0.059 1 95.5 200 ASN B CA 1
ATOM 3848 C C . ASN B 1 200 ? -21.875 -12.516 1.388 1 95.5 200 ASN B C 1
ATOM 3850 O O . ASN B 1 200 ? -22.5 -13.422 1.935 1 95.5 200 ASN B O 1
ATOM 3854 N N . GLU B 1 201 ? -21.047 -11.734 1.962 1 95 201 GLU B N 1
ATOM 3855 C CA . GLU B 1 201 ? -20.609 -12.078 3.309 1 95 201 GLU B CA 1
ATOM 3856 C C . GLU B 1 201 ? -21.766 -12.07 4.297 1 95 201 GLU B C 1
ATOM 3858 O O . GLU B 1 201 ? -21.891 -12.977 5.117 1 95 201 GLU B O 1
ATOM 3863 N N . ALA B 1 202 ? -22.594 -11.047 4.223 1 92.06 202 ALA B N 1
ATOM 3864 C CA . ALA B 1 202 ? -23.719 -10.906 5.148 1 92.06 202 ALA B CA 1
ATOM 3865 C C . ALA B 1 202 ? -24.688 -12.086 5.027 1 92.06 202 ALA B C 1
ATOM 3867 O O . ALA B 1 202 ? -25.109 -12.656 6.035 1 92.06 202 ALA B O 1
ATOM 3868 N N . ALA B 1 203 ? -24.969 -12.414 3.812 1 94.44 203 ALA B N 1
ATOM 3869 C CA . ALA B 1 203 ? -25.859 -13.547 3.574 1 94.44 203 ALA B CA 1
ATOM 3870 C C . ALA B 1 203 ? -25.234 -14.852 4.047 1 94.44 203 ALA B C 1
ATOM 3872 O O . ALA B 1 203 ? -25.922 -15.719 4.594 1 94.44 203 ALA B O 1
ATOM 3873 N N . THR B 1 204 ? -23.984 -14.938 3.867 1 96.56 204 THR B N 1
ATOM 3874 C CA . THR B 1 204 ? -23.266 -16.156 4.242 1 96.56 204 THR B CA 1
ATOM 3875 C C . THR B 1 204 ? -23.297 -16.359 5.754 1 96.56 204 THR B C 1
ATOM 3877 O O . THR B 1 204 ? -23.406 -17.484 6.238 1 96.56 204 THR B O 1
ATOM 3880 N N . ARG B 1 205 ? -23.219 -15.305 6.492 1 94.56 205 ARG B N 1
ATOM 3881 C CA . ARG B 1 205 ? -23.219 -15.375 7.949 1 94.56 205 ARG B CA 1
ATOM 3882 C C . ARG B 1 205 ? -24.547 -15.938 8.469 1 94.56 205 ARG B C 1
ATOM 3884 O O . ARG B 1 205 ? -24.594 -16.531 9.547 1 94.56 205 ARG B O 1
ATOM 3891 N N . THR B 1 206 ? -25.547 -15.852 7.695 1 94.44 206 THR B N 1
ATOM 3892 C CA . THR B 1 206 ? -26.859 -16.297 8.125 1 94.44 206 THR B CA 1
ATOM 3893 C C . THR B 1 206 ? -27.062 -17.781 7.785 1 94.44 206 THR B C 1
ATOM 3895 O O . THR B 1 206 ? -28.062 -18.375 8.203 1 94.44 206 THR B O 1
ATOM 3898 N N . THR B 1 207 ? -26.219 -18.422 7.055 1 95.25 207 THR B N 1
ATOM 3899 C CA . THR B 1 207 ? -26.391 -19.781 6.594 1 95.25 207 THR B CA 1
ATOM 3900 C C . THR B 1 207 ? -25.688 -20.766 7.527 1 95.25 207 THR B C 1
ATOM 3902 O O . THR B 1 207 ? -25.672 -21.969 7.27 1 95.25 207 THR B O 1
ATOM 3905 N N . GLY B 1 208 ? -25.031 -20.281 8.656 1 92.69 208 GLY B N 1
ATOM 3906 C CA . GLY B 1 208 ? -24.359 -21.156 9.602 1 92.69 208 GLY B CA 1
ATOM 3907 C C . GLY B 1 208 ? -22.875 -21.297 9.336 1 92.69 208 GLY B C 1
ATOM 3908 O O . GLY B 1 208 ? -22.141 -21.875 10.141 1 92.69 208 GLY B O 1
ATOM 3909 N N . ILE B 1 209 ? -22.438 -20.875 8.227 1 95.94 209 ILE B N 1
ATOM 3910 C CA . ILE B 1 209 ? -21.016 -20.906 7.918 1 95.94 209 ILE B CA 1
ATOM 3911 C C . ILE B 1 209 ? -20.266 -19.969 8.867 1 95.94 209 ILE B C 1
ATOM 3913 O O . ILE B 1 209 ? -20.703 -18.844 9.102 1 95.94 209 ILE B O 1
ATOM 3917 N N . LYS B 1 210 ? -19.172 -20.5 9.43 1 97.81 210 LYS B N 1
ATOM 3918 C CA . LYS B 1 210 ? -18.328 -19.672 10.281 1 97.81 210 LYS B CA 1
ATOM 3919 C C . LYS B 1 210 ? -17.422 -18.766 9.445 1 97.81 210 LYS B C 1
ATOM 3921 O O . LYS B 1 210 ? -16.25 -19.078 9.234 1 97.81 210 LYS B O 1
ATOM 3926 N N . VAL B 1 211 ? -17.922 -17.703 9.125 1 98.12 211 VAL B N 1
ATOM 3927 C CA . VAL B 1 211 ? -17.266 -16.766 8.211 1 98.12 211 VAL B CA 1
ATOM 3928 C C . VAL B 1 211 ? -15.93 -16.328 8.797 1 98.12 211 VAL B C 1
ATOM 3930 O O . VAL B 1 211 ? -14.922 -16.266 8.094 1 98.12 211 VAL B O 1
ATOM 3933 N N . ASP B 1 212 ? -15.875 -16.062 10.109 1 97.94 212 ASP B N 1
ATOM 3934 C CA . ASP B 1 212 ? -14.656 -15.594 10.75 1 97.94 212 ASP B CA 1
ATOM 3935 C C . ASP B 1 212 ? -13.531 -16.625 10.625 1 97.94 212 ASP B C 1
ATOM 3937 O O . ASP B 1 212 ? -12.398 -16.281 10.305 1 97.94 212 ASP B O 1
ATOM 3941 N N . LYS B 1 213 ? -13.867 -17.812 10.867 1 98.44 213 LYS B N 1
ATOM 3942 C CA . LYS B 1 213 ? -12.875 -18.891 10.75 1 98.44 213 LYS B CA 1
ATOM 3943 C C . LYS B 1 213 ? -12.367 -19 9.32 1 98.44 213 LYS B C 1
ATOM 3945 O O . LYS B 1 213 ? -11.164 -19.172 9.094 1 98.44 213 LYS B O 1
ATOM 3950 N N . THR B 1 214 ? -13.281 -18.938 8.391 1 98.62 214 THR B N 1
ATOM 3951 C CA . THR B 1 214 ? -12.914 -19.016 6.98 1 98.62 214 THR B CA 1
ATOM 3952 C C . THR B 1 214 ? -11.953 -17.906 6.602 1 98.62 214 THR B C 1
ATOM 3954 O O . THR B 1 214 ? -10.93 -18.141 5.953 1 98.62 214 THR B O 1
ATOM 3957 N N . LEU B 1 215 ? -12.242 -16.703 7.047 1 98.62 215 LEU B N 1
ATOM 3958 C CA . LEU B 1 215 ? -11.406 -15.547 6.742 1 98.62 215 LEU B CA 1
ATOM 3959 C C . LEU B 1 215 ? -10.031 -15.68 7.402 1 98.62 215 LEU B C 1
ATOM 3961 O O . LEU B 1 215 ? -9.008 -15.391 6.777 1 98.62 215 LEU B O 1
ATOM 3965 N N . ILE B 1 216 ? -10.062 -16.125 8.609 1 98.75 216 ILE B N 1
ATOM 3966 C CA . ILE B 1 216 ? -8.789 -16.297 9.305 1 98.75 216 ILE B CA 1
ATOM 3967 C C . ILE B 1 216 ? -7.914 -17.297 8.555 1 98.75 216 ILE B C 1
ATOM 3969 O O . ILE B 1 216 ? -6.73 -17.031 8.312 1 98.75 216 ILE B O 1
ATOM 3973 N N . ILE B 1 217 ? -8.484 -18.375 8.133 1 98.81 217 ILE B N 1
ATOM 3974 C CA . ILE B 1 217 ? -7.746 -19.406 7.406 1 98.81 217 ILE B CA 1
ATOM 3975 C C . ILE B 1 217 ? -7.234 -18.828 6.09 1 98.81 217 ILE B C 1
ATOM 3977 O O . ILE B 1 217 ? -6.105 -19.109 5.68 1 98.81 217 ILE B O 1
ATOM 3981 N N . ILE B 1 218 ? -8.016 -18.016 5.434 1 98.81 218 ILE B N 1
ATOM 3982 C CA . ILE B 1 218 ? -7.629 -17.406 4.168 1 98.81 218 ILE B CA 1
ATOM 3983 C C . ILE B 1 218 ? -6.379 -16.562 4.371 1 98.81 218 ILE B C 1
ATOM 3985 O O . ILE B 1 218 ? -5.418 -16.656 3.604 1 98.81 218 ILE B O 1
ATOM 3989 N N . TYR B 1 219 ? -6.332 -15.805 5.414 1 98.81 219 TYR B N 1
ATOM 3990 C CA . TYR B 1 219 ? -5.191 -14.922 5.637 1 98.81 219 TYR B CA 1
ATOM 3991 C C . TYR B 1 219 ? -3.994 -15.703 6.168 1 98.81 219 TYR B C 1
ATOM 3993 O O . TYR B 1 219 ? -2.844 -15.312 5.941 1 98.81 219 TYR B O 1
ATOM 4001 N N . VAL B 1 220 ? -4.254 -16.797 6.809 1 98.88 220 VAL B N 1
ATOM 4002 C CA . VAL B 1 220 ? -3.16 -17.703 7.164 1 98.88 220 VAL B CA 1
ATOM 4003 C C . VAL B 1 220 ? -2.539 -18.281 5.898 1 98.88 220 VAL B C 1
ATOM 4005 O O . VAL B 1 220 ? -1.314 -18.359 5.773 1 98.88 220 VAL B O 1
ATOM 4008 N N . ILE B 1 221 ? -3.379 -18.656 4.945 1 98.75 221 ILE B N 1
ATOM 4009 C CA . ILE B 1 221 ? -2.912 -19.203 3.676 1 98.75 221 ILE B CA 1
ATOM 4010 C C . ILE B 1 221 ? -2.109 -18.141 2.924 1 98.75 221 ILE B C 1
ATOM 4012 O O . ILE B 1 221 ? -1.047 -18.438 2.371 1 98.75 221 ILE B O 1
ATOM 4016 N N . THR B 1 222 ? -2.588 -16.891 2.955 1 98.75 222 THR B N 1
ATOM 4017 C CA . THR B 1 222 ? -1.873 -15.805 2.291 1 98.75 222 THR B CA 1
ATOM 4018 C C . THR B 1 222 ? -0.516 -15.57 2.949 1 98.75 222 THR B C 1
ATOM 4020 O O . THR B 1 222 ? 0.482 -15.352 2.262 1 98.75 222 THR B O 1
ATOM 4023 N N . GLY B 1 223 ? -0.508 -15.641 4.281 1 98.81 223 GLY B N 1
ATOM 4024 C CA . GLY B 1 223 ? 0.746 -15.5 5.004 1 98.81 223 GLY B CA 1
ATOM 4025 C C . GLY B 1 223 ? 1.728 -16.625 4.719 1 98.81 223 GLY B C 1
ATOM 4026 O O . GLY B 1 223 ? 2.922 -16.375 4.539 1 98.81 223 GLY B O 1
ATOM 4027 N N . LEU B 1 224 ? 1.204 -17.797 4.633 1 98.75 224 LEU B N 1
ATOM 4028 C CA . LEU B 1 224 ? 2.043 -18.969 4.371 1 98.75 224 LEU B CA 1
ATOM 4029 C C . LEU B 1 224 ? 2.641 -18.891 2.971 1 98.75 224 LEU B C 1
ATOM 4031 O O . LEU B 1 224 ? 3.834 -19.156 2.787 1 98.75 224 LEU B O 1
ATOM 4035 N N . THR B 1 225 ? 1.84 -18.594 1.994 1 98.75 225 THR B N 1
ATOM 4036 C CA . THR B 1 225 ? 2.336 -18.516 0.624 1 98.75 225 THR B CA 1
ATOM 4037 C C . THR B 1 225 ? 3.311 -17.359 0.458 1 98.75 225 THR B C 1
ATOM 4039 O O . THR B 1 225 ? 4.266 -17.453 -0.318 1 98.75 225 THR B O 1
ATOM 4042 N N . ALA B 1 226 ? 3.076 -16.266 1.161 1 98.81 226 ALA B N 1
ATOM 4043 C CA . ALA B 1 226 ? 4.031 -15.156 1.158 1 98.81 226 ALA B CA 1
ATOM 4044 C C . ALA B 1 226 ? 5.371 -15.594 1.746 1 98.81 226 ALA B C 1
ATOM 4046 O O . ALA B 1 226 ? 6.43 -15.219 1.233 1 98.81 226 ALA B O 1
ATOM 4047 N N . ALA B 1 227 ? 5.266 -16.344 2.805 1 98.81 227 ALA B N 1
ATOM 4048 C CA . ALA B 1 227 ? 6.48 -16.859 3.428 1 98.81 227 ALA B CA 1
ATOM 4049 C C . ALA B 1 227 ? 7.207 -17.828 2.498 1 98.81 227 ALA B C 1
ATOM 4051 O O . ALA B 1 227 ? 8.438 -17.828 2.428 1 98.81 227 ALA B O 1
ATOM 4052 N N . CYS B 1 228 ? 6.457 -18.656 1.795 1 98.5 228 CYS B N 1
ATOM 4053 C CA . CYS B 1 228 ? 7.055 -19.547 0.805 1 98.5 228 CYS B CA 1
ATOM 4054 C C . CYS B 1 228 ? 7.777 -18.75 -0.277 1 98.5 228 CYS B C 1
ATOM 4056 O O . CYS B 1 228 ? 8.883 -19.109 -0.684 1 98.5 228 CYS B O 1
ATOM 4058 N N . ALA B 1 229 ? 7.145 -17.688 -0.699 1 98.5 229 ALA B N 1
ATOM 4059 C CA . ALA B 1 229 ? 7.797 -16.812 -1.657 1 98.5 229 ALA B CA 1
ATOM 4060 C C . ALA B 1 229 ? 9.086 -16.219 -1.077 1 98.5 229 ALA B C 1
ATOM 4062 O O . ALA B 1 229 ? 10.07 -16.047 -1.794 1 98.5 229 ALA B O 1
ATOM 4063 N N . GLY B 1 230 ? 9.031 -15.93 0.231 1 98.56 230 GLY B N 1
ATOM 4064 C CA . GLY B 1 230 ? 10.227 -15.453 0.901 1 98.56 230 GLY B CA 1
ATOM 4065 C C . GLY B 1 230 ? 11.359 -16.469 0.891 1 98.56 230 GLY B C 1
ATOM 4066 O O . GLY B 1 230 ? 12.523 -16.109 0.719 1 98.56 230 GLY B O 1
ATOM 4067 N N . VAL B 1 231 ? 11.008 -17.703 1.057 1 98.25 231 VAL B N 1
ATOM 4068 C CA . VAL B 1 231 ? 12 -18.766 0.994 1 98.25 231 VAL B CA 1
ATOM 4069 C C . VAL B 1 231 ? 12.617 -18.812 -0.402 1 98.25 231 VAL B C 1
ATOM 4071 O O . VAL B 1 231 ? 13.844 -18.906 -0.545 1 98.25 231 VAL B O 1
ATOM 4074 N N . ILE B 1 232 ? 11.766 -18.734 -1.388 1 97.94 232 ILE B N 1
ATOM 4075 C CA . ILE B 1 232 ? 12.227 -18.75 -2.771 1 97.94 232 ILE B CA 1
ATOM 4076 C C . ILE B 1 232 ? 13.141 -17.562 -3.023 1 97.94 232 ILE B C 1
ATOM 4078 O O . ILE B 1 232 ? 14.227 -17.703 -3.6 1 97.94 232 ILE B O 1
ATOM 4082 N N . GLN B 1 233 ? 12.719 -16.438 -2.557 1 97.69 233 GLN B N 1
ATOM 4083 C CA . GLN B 1 233 ? 13.5 -15.211 -2.73 1 97.69 233 GLN B CA 1
ATOM 4084 C C . GLN B 1 233 ? 14.867 -15.336 -2.062 1 97.69 233 GLN B C 1
ATOM 4086 O O . GLN B 1 233 ? 15.883 -14.93 -2.635 1 97.69 233 GLN B O 1
ATOM 4091 N N . THR B 1 234 ? 14.891 -15.852 -0.883 1 98.06 234 THR B N 1
ATOM 4092 C CA . THR B 1 234 ? 16.156 -16.031 -0.16 1 98.06 234 THR B CA 1
ATOM 4093 C C . THR B 1 234 ? 17.062 -17.016 -0.897 1 98.06 234 THR B C 1
ATOM 4095 O O . THR B 1 234 ? 18.281 -16.812 -0.939 1 98.06 234 THR B O 1
ATOM 4098 N N . SER B 1 235 ? 16.484 -18.016 -1.442 1 97 235 SER B N 1
ATOM 4099 C CA . SER B 1 235 ? 17.266 -19.047 -2.115 1 97 235 SER B CA 1
ATOM 4100 C C . SER B 1 235 ? 17.922 -18.5 -3.379 1 97 235 SER B C 1
ATOM 4102 O O . SER B 1 235 ? 18.984 -19 -3.793 1 97 235 SER B O 1
ATOM 4104 N N . ARG B 1 236 ? 17.328 -17.547 -3.943 1 94.81 236 ARG B N 1
ATOM 4105 C CA . ARG B 1 236 ? 17.859 -16.984 -5.184 1 94.81 236 ARG B CA 1
ATOM 4106 C C . ARG B 1 236 ? 19.078 -16.125 -4.914 1 94.81 236 ARG B C 1
ATOM 4108 O O . ARG B 1 236 ? 20.047 -16.141 -5.684 1 94.81 236 ARG B O 1
ATOM 4115 N N . LEU B 1 237 ? 19.078 -15.414 -3.846 1 93.69 237 LEU B N 1
ATOM 4116 C CA . LEU B 1 237 ? 20.109 -14.422 -3.604 1 93.69 237 LEU B CA 1
ATOM 4117 C C . LEU B 1 237 ? 20.969 -14.797 -2.395 1 93.69 237 LEU B C 1
ATOM 4119 O O . LEU B 1 237 ? 22.016 -14.203 -2.156 1 93.69 237 LEU B O 1
ATOM 4123 N N . ALA B 1 238 ? 20.594 -15.711 -1.688 1 97.06 238 ALA B N 1
ATOM 4124 C CA . ALA B 1 238 ? 21.219 -16.094 -0.426 1 97.06 238 ALA B CA 1
ATOM 4125 C C . ALA B 1 238 ? 21.375 -14.891 0.496 1 97.06 238 ALA B C 1
ATOM 4127 O O . ALA B 1 238 ? 22.438 -14.68 1.086 1 97.06 238 ALA B O 1
ATOM 4128 N N . THR B 1 239 ? 20.406 -14.078 0.501 1 96.88 239 THR B N 1
ATOM 4129 C CA . THR B 1 239 ? 20.406 -12.891 1.351 1 96.88 239 THR B CA 1
ATOM 4130 C C . THR B 1 239 ? 18.984 -12.602 1.865 1 96.88 239 THR B C 1
ATOM 4132 O O . THR B 1 239 ? 18.016 -13.102 1.312 1 96.88 239 THR B O 1
ATOM 4135 N N . GLY B 1 240 ? 18.953 -11.992 3.002 1 97.5 240 GLY B N 1
ATOM 4136 C CA . GLY B 1 240 ? 17.719 -11.461 3.555 1 97.5 240 GLY B CA 1
ATOM 4137 C C . GLY B 1 240 ? 17.766 -9.961 3.807 1 97.5 240 GLY B C 1
ATOM 4138 O O . GLY B 1 240 ? 18.812 -9.438 4.219 1 97.5 240 GLY B O 1
ATOM 4139 N N . SER B 1 241 ? 16.734 -9.328 3.41 1 97 241 SER B N 1
ATOM 4140 C CA . SER B 1 241 ? 16.609 -7.898 3.658 1 97 241 SER B CA 1
ATOM 4141 C C . SER B 1 241 ? 15.156 -7.484 3.836 1 97 241 SER B C 1
ATOM 4143 O O . SER B 1 241 ? 14.25 -8.117 3.277 1 97 241 SER B O 1
ATOM 4145 N N . ALA B 1 242 ? 14.945 -6.398 4.57 1 95 242 ALA B N 1
ATOM 4146 C CA . ALA B 1 242 ? 13.602 -5.918 4.879 1 95 242 ALA B CA 1
ATOM 4147 C C . ALA B 1 242 ? 12.969 -5.25 3.664 1 95 242 ALA B C 1
ATOM 4149 O O . ALA B 1 242 ? 11.781 -4.914 3.684 1 95 242 ALA B O 1
ATOM 4150 N N . THR B 1 243 ? 13.688 -5.129 2.535 1 90.19 243 THR B N 1
ATOM 4151 C CA . THR B 1 243 ? 13.164 -4.355 1.413 1 90.19 243 THR B CA 1
ATOM 4152 C C . THR B 1 243 ? 12.984 -5.242 0.184 1 90.19 243 THR B C 1
ATOM 4154 O O . THR B 1 243 ? 12.578 -4.766 -0.877 1 90.19 243 THR B O 1
ATOM 4157 N N . LEU B 1 244 ? 13.273 -6.492 0.324 1 93.62 244 LEU B N 1
ATOM 4158 C CA . LEU B 1 244 ? 13.258 -7.379 -0.835 1 93.62 244 LEU B CA 1
ATOM 4159 C C . LEU B 1 244 ? 11.836 -7.562 -1.358 1 93.62 244 LEU B C 1
ATOM 4161 O O . LEU B 1 244 ? 11.641 -7.848 -2.541 1 93.62 244 LEU B O 1
ATOM 4165 N N . GLY B 1 245 ? 10.875 -7.375 -0.479 1 94.19 245 GLY B N 1
ATOM 4166 C CA . GLY B 1 245 ? 9.492 -7.605 -0.872 1 94.19 245 GLY B CA 1
ATOM 4167 C C . GLY B 1 245 ? 8.727 -6.32 -1.137 1 94.19 245 GLY B C 1
ATOM 4168 O O . GLY B 1 245 ? 7.496 -6.332 -1.202 1 94.19 245 GLY B O 1
ATOM 4169 N N . ASN B 1 246 ? 9.445 -5.18 -1.303 1 87.5 246 ASN B N 1
ATOM 4170 C CA . ASN B 1 246 ? 8.781 -3.902 -1.54 1 87.5 246 ASN B CA 1
ATOM 4171 C C . ASN B 1 246 ? 8.023 -3.904 -2.861 1 87.5 246 ASN B C 1
ATOM 4173 O O . ASN B 1 246 ? 8.617 -4.082 -3.926 1 87.5 246 ASN B O 1
ATOM 4177 N N . GLY B 1 247 ? 6.738 -3.711 -2.793 1 84.62 247 GLY B N 1
ATOM 4178 C CA . GLY B 1 247 ? 5.922 -3.652 -3.992 1 84.62 247 GLY B CA 1
ATOM 4179 C C . GLY B 1 247 ? 5.441 -5.016 -4.457 1 84.62 247 GLY B C 1
ATOM 4180 O O . GLY B 1 247 ? 4.629 -5.109 -5.379 1 84.62 247 GLY B O 1
ATOM 4181 N N . PHE B 1 248 ? 5.875 -6.047 -3.689 1 93.25 248 PHE B N 1
ATOM 4182 C CA . PHE B 1 248 ? 5.594 -7.422 -4.078 1 93.25 248 PHE B CA 1
ATOM 4183 C C . PHE B 1 248 ? 4.098 -7.715 -3.988 1 93.25 248 PHE B C 1
ATOM 4185 O O . PHE B 1 248 ? 3.578 -8.547 -4.734 1 93.25 248 PHE B O 1
ATOM 4192 N N . GLU B 1 249 ? 3.371 -7.094 -3.086 1 93.31 249 GLU B N 1
ATOM 4193 C CA . GLU B 1 249 ? 1.93 -7.285 -2.961 1 93.31 249 GLU B CA 1
ATOM 4194 C C . GLU B 1 249 ? 1.205 -6.879 -4.242 1 93.31 249 GLU B C 1
ATOM 4196 O O . GLU B 1 249 ? 0.205 -7.496 -4.617 1 93.31 249 GLU B O 1
ATOM 4201 N N . LEU B 1 250 ? 1.72 -5.879 -4.941 1 90.44 250 LEU B N 1
ATOM 4202 C CA . LEU B 1 250 ? 1.094 -5.41 -6.176 1 90.44 250 LEU B CA 1
ATOM 4203 C C . LEU B 1 250 ? 1.315 -6.406 -7.309 1 90.44 250 LEU B C 1
ATOM 4205 O O . LEU B 1 250 ? 0.453 -6.57 -8.172 1 90.44 250 LEU B O 1
ATOM 4209 N N . ASP B 1 251 ? 2.486 -7.035 -7.262 1 94.5 251 ASP B N 1
ATOM 4210 C CA . ASP B 1 251 ? 2.736 -8.094 -8.242 1 94.5 251 ASP B CA 1
ATOM 4211 C C . ASP B 1 251 ? 1.746 -9.242 -8.07 1 94.5 251 ASP B C 1
ATOM 4213 O O . ASP B 1 251 ? 1.165 -9.719 -9.047 1 94.5 251 ASP B O 1
ATOM 4217 N N . ALA B 1 252 ? 1.601 -9.625 -6.82 1 96.75 252 ALA B N 1
ATOM 4218 C CA . ALA B 1 252 ? 0.685 -10.727 -6.535 1 96.75 252 ALA B CA 1
ATOM 4219 C C . ALA B 1 252 ? -0.749 -10.359 -6.906 1 96.75 252 ALA B C 1
ATOM 4221 O O . ALA B 1 252 ? -1.462 -11.156 -7.52 1 96.75 252 ALA B O 1
ATOM 4222 N N . ILE B 1 253 ? -1.157 -9.188 -6.566 1 94.62 253 ILE B N 1
ATOM 4223 C CA . ILE B 1 253 ? -2.506 -8.719 -6.863 1 94.62 253 ILE B CA 1
ATOM 4224 C C . ILE B 1 253 ? -2.705 -8.641 -8.375 1 94.62 253 ILE B C 1
ATOM 4226 O O . ILE B 1 253 ? -3.721 -9.109 -8.898 1 94.62 253 ILE B O 1
ATOM 4230 N N . THR B 1 254 ? -1.697 -8.094 -9.047 1 94.69 254 THR B N 1
ATOM 4231 C CA . THR B 1 254 ? -1.782 -7.953 -10.5 1 94.69 254 THR B CA 1
ATOM 4232 C C . THR B 1 254 ? -1.95 -9.312 -11.164 1 94.69 254 THR B C 1
ATOM 4234 O O . THR B 1 254 ? -2.771 -9.469 -12.07 1 94.69 254 THR B O 1
ATOM 4237 N N . ALA B 1 255 ? -1.187 -10.273 -10.695 1 97.31 255 ALA B N 1
ATOM 4238 C CA . ALA B 1 255 ? -1.274 -11.609 -11.266 1 97.31 255 ALA B CA 1
ATOM 4239 C C . ALA B 1 255 ? -2.68 -12.188 -11.102 1 97.31 255 ALA B C 1
ATOM 4241 O O . ALA B 1 255 ? -3.225 -12.781 -12.031 1 97.31 255 ALA B O 1
ATOM 4242 N N . VAL B 1 256 ? -3.281 -11.977 -9.961 1 97.31 256 VAL B N 1
ATOM 4243 C CA . VAL B 1 256 ? -4.578 -12.562 -9.633 1 97.31 256 VAL B CA 1
ATOM 4244 C C . VAL B 1 256 ? -5.676 -11.867 -10.438 1 97.31 256 VAL B C 1
ATOM 4246 O O . VAL B 1 256 ? -6.531 -12.531 -11.031 1 97.31 256 VAL B O 1
ATOM 4249 N N . ILE B 1 257 ? -5.609 -10.547 -10.5 1 94.06 257 ILE B N 1
ATOM 4250 C CA . ILE B 1 257 ? -6.652 -9.789 -11.18 1 94.06 257 ILE B CA 1
ATOM 4251 C C . ILE B 1 257 ? -6.531 -9.984 -12.688 1 94.06 257 ILE B C 1
ATOM 4253 O O . ILE B 1 257 ? -7.531 -10.195 -13.375 1 94.06 257 ILE B O 1
ATOM 4257 N N . LEU B 1 258 ? -5.332 -9.93 -13.109 1 94.69 258 LEU B N 1
ATOM 4258 C CA . LEU B 1 258 ? -5.094 -10.195 -14.523 1 94.69 258 LEU B CA 1
ATOM 4259 C C . LEU B 1 258 ? -5.555 -11.602 -14.891 1 94.69 258 LEU B C 1
ATOM 4261 O O . LEU B 1 258 ? -6.043 -11.828 -16 1 94.69 258 LEU B O 1
ATOM 4265 N N . GLY B 1 259 ? -5.41 -12.461 -13.969 1 96.12 259 GLY B N 1
ATOM 4266 C CA . GLY B 1 259 ? -5.781 -13.852 -14.164 1 96.12 259 GLY B CA 1
ATOM 4267 C C . GLY B 1 259 ? -7.281 -14.07 -14.219 1 96.12 259 GLY B C 1
ATOM 4268 O O . GLY B 1 259 ? -7.746 -15.156 -14.562 1 96.12 259 GLY B O 1
ATOM 4269 N N . GLY B 1 260 ? -8.031 -13.094 -13.797 1 93.88 260 GLY B N 1
ATOM 4270 C CA . GLY B 1 260 ? -9.469 -13.195 -14.016 1 93.88 260 GLY B CA 1
ATOM 4271 C C . GLY B 1 260 ? -10.25 -13.383 -12.727 1 93.88 260 GLY B C 1
ATOM 4272 O O . GLY B 1 260 ? -11.477 -13.547 -12.758 1 93.88 260 GLY B O 1
ATOM 4273 N N . THR B 1 261 ? -9.547 -13.43 -11.633 1 94.31 261 THR B N 1
ATOM 4274 C CA . THR B 1 261 ? -10.273 -13.469 -10.367 1 94.31 261 THR B CA 1
ATOM 4275 C C . THR B 1 261 ? -11.094 -12.203 -10.18 1 94.31 261 THR B C 1
ATOM 4277 O O . THR B 1 261 ? -10.625 -11.102 -10.469 1 94.31 261 THR B O 1
ATOM 4280 N N . SER B 1 262 ? -12.305 -12.375 -9.727 1 91.38 262 SER B N 1
ATOM 4281 C CA . SER B 1 262 ? -13.242 -11.258 -9.664 1 91.38 262 SER B CA 1
ATOM 4282 C C . SER B 1 262 ? -12.906 -10.328 -8.5 1 91.38 262 SER B C 1
ATOM 4284 O O . SER B 1 262 ? -12.789 -10.773 -7.355 1 91.38 262 SER B O 1
ATOM 4286 N N . LEU B 1 263 ? -12.914 -9.133 -8.867 1 87.5 263 LEU B N 1
ATOM 4287 C CA . LEU B 1 263 ? -12.688 -8.125 -7.836 1 87.5 263 LEU B CA 1
ATOM 4288 C C . LEU B 1 263 ? -13.898 -8 -6.918 1 87.5 263 LEU B C 1
ATOM 4290 O O . LEU B 1 263 ? -13.773 -7.535 -5.785 1 87.5 263 LEU B O 1
ATOM 4294 N N . ALA B 1 264 ? -15.023 -8.406 -7.395 1 87.31 264 ALA B N 1
ATOM 4295 C CA . ALA B 1 264 ? -16.266 -8.344 -6.625 1 87.31 264 ALA B CA 1
ATOM 4296 C C . ALA B 1 264 ? -16.359 -9.5 -5.637 1 87.31 264 ALA B C 1
ATOM 4298 O O . ALA B 1 264 ? -17.234 -9.508 -4.77 1 87.31 264 ALA B O 1
ATOM 4299 N N . GLY B 1 265 ? -15.398 -10.406 -5.73 1 91.88 265 GLY B N 1
ATOM 4300 C CA . GLY B 1 265 ? -15.43 -11.578 -4.863 1 91.88 265 GLY B CA 1
ATOM 4301 C C . GLY B 1 265 ? -16.297 -12.688 -5.406 1 91.88 265 GLY B C 1
ATOM 4302 O O . GLY B 1 265 ? -17.016 -12.508 -6.395 1 91.88 265 GLY B O 1
ATOM 4303 N N . GLY B 1 266 ? -16.109 -13.82 -4.879 1 96.06 266 GLY B N 1
ATOM 4304 C CA . GLY B 1 266 ? -17.016 -14.938 -5.125 1 96.06 266 GLY B CA 1
ATOM 4305 C C . GLY B 1 266 ? -16.562 -15.836 -6.262 1 96.06 266 GLY B C 1
ATOM 4306 O O . GLY B 1 266 ? -17.094 -16.938 -6.438 1 96.06 266 GLY B O 1
ATOM 4307 N N . LYS B 1 267 ? -15.633 -15.359 -7.004 1 95.44 267 LYS B N 1
ATOM 4308 C CA . LYS B 1 267 ? -15.164 -16.172 -8.125 1 95.44 267 LYS B CA 1
ATOM 4309 C C . LYS B 1 267 ? -13.648 -16.078 -8.273 1 95.44 267 LYS B C 1
ATOM 4311 O O . LYS B 1 267 ? -13.117 -15.023 -8.617 1 95.44 267 LYS B O 1
ATOM 4316 N N . GLY B 1 268 ? -13 -17.125 -8.086 1 96 268 GLY B N 1
ATOM 4317 C CA . GLY B 1 268 ? -11.562 -17.203 -8.297 1 96 268 GLY B CA 1
ATOM 4318 C C . GLY B 1 268 ? -11.188 -17.984 -9.547 1 96 268 GLY B C 1
ATOM 4319 O O . GLY B 1 268 ? -11.992 -18.75 -10.07 1 96 268 GLY B O 1
ATOM 4320 N N . ASN B 1 269 ? -10.031 -17.672 -10.078 1 97.12 269 ASN B N 1
ATOM 4321 C CA . ASN B 1 269 ? -9.492 -18.391 -11.234 1 97.12 269 ASN B CA 1
ATOM 4322 C C . ASN B 1 269 ? -8.07 -18.891 -10.969 1 97.12 269 ASN B C 1
ATOM 4324 O O . ASN B 1 269 ? -7.105 -18.156 -11.188 1 97.12 269 ASN B O 1
ATOM 4328 N N . VAL B 1 270 ? -8 -20.156 -10.594 1 97.75 270 VAL B N 1
ATOM 4329 C CA . VAL B 1 270 ? -6.727 -20.719 -10.164 1 97.75 270 VAL B CA 1
ATOM 4330 C C . VAL B 1 270 ? -5.746 -20.719 -11.336 1 97.75 270 VAL B C 1
ATOM 4332 O O . VAL B 1 270 ? -4.641 -20.188 -11.227 1 97.75 270 VAL B O 1
ATOM 4335 N N . TRP B 1 271 ? -6.129 -21.141 -12.445 1 95.94 271 TRP B N 1
ATOM 4336 C CA . TRP B 1 271 ? -5.234 -21.281 -13.594 1 95.94 271 TRP B CA 1
ATOM 4337 C C . TRP B 1 271 ? -4.93 -19.922 -14.211 1 95.94 271 TRP B C 1
ATOM 4339 O O . TRP B 1 271 ? -3.814 -19.672 -14.672 1 95.94 271 TRP B O 1
ATOM 4349 N N . GLY B 1 272 ? -5.953 -19.062 -14.211 1 97.12 272 GLY B N 1
ATOM 4350 C CA . GLY B 1 272 ? -5.707 -17.703 -14.656 1 97.12 272 GLY B CA 1
ATOM 4351 C C . GLY B 1 272 ? -4.656 -16.984 -13.836 1 97.12 272 GLY B C 1
ATOM 4352 O O . GLY B 1 272 ? -3.834 -16.25 -14.375 1 97.12 272 GLY B O 1
ATOM 4353 N N . THR B 1 273 ? -4.723 -17.234 -12.547 1 98 273 THR B N 1
ATOM 4354 C CA . THR B 1 273 ? -3.752 -16.641 -11.641 1 98 273 THR B CA 1
ATOM 4355 C C . THR B 1 273 ? -2.34 -17.109 -11.961 1 98 273 THR B C 1
ATOM 4357 O O . THR B 1 273 ? -1.397 -16.312 -11.969 1 98 273 THR B O 1
ATOM 4360 N N . LEU B 1 274 ? -2.217 -18.375 -12.242 1 98.19 274 LEU B N 1
ATOM 4361 C CA . LEU B 1 274 ? -0.924 -18.922 -12.633 1 98.19 274 LEU B CA 1
ATOM 4362 C C . LEU B 1 274 ? -0.416 -18.266 -13.906 1 98.19 274 LEU B C 1
ATOM 4364 O O . LEU B 1 274 ? 0.739 -17.828 -13.977 1 98.19 274 LEU B O 1
ATOM 4368 N N . ILE B 1 275 ? -1.258 -18.125 -14.875 1 97.88 275 ILE B N 1
ATOM 4369 C CA . ILE B 1 275 ? -0.888 -17.516 -16.141 1 97.88 275 ILE B CA 1
ATOM 4370 C C . ILE B 1 275 ? -0.547 -16.031 -15.922 1 97.88 275 ILE B C 1
ATOM 4372 O O . ILE B 1 275 ? 0.387 -15.508 -16.531 1 97.88 275 ILE B O 1
ATOM 4376 N N . GLY B 1 276 ? -1.323 -15.383 -15.07 1 97.81 276 GLY B N 1
ATOM 4377 C CA . GLY B 1 276 ? -1.014 -14.008 -14.719 1 97.81 276 GLY B CA 1
ATOM 4378 C C . GLY B 1 276 ? 0.386 -13.836 -14.164 1 97.81 276 GLY B C 1
ATOM 4379 O O . GLY B 1 276 ? 1.1 -12.898 -14.539 1 97.81 276 GLY B O 1
ATOM 4380 N N . ALA B 1 277 ? 0.743 -14.719 -13.273 1 98.25 277 ALA B N 1
ATOM 4381 C CA . ALA B 1 277 ? 2.08 -14.672 -12.695 1 98.25 277 ALA B CA 1
ATOM 4382 C C . ALA B 1 277 ? 3.152 -14.875 -13.758 1 98.25 277 ALA B C 1
ATOM 4384 O O . ALA B 1 277 ? 4.188 -14.203 -13.742 1 98.25 277 ALA B O 1
ATOM 4385 N N . ILE B 1 278 ? 2.906 -15.75 -14.656 1 97.75 278 ILE B N 1
ATOM 4386 C CA . ILE B 1 278 ? 3.85 -16.047 -15.734 1 97.75 278 ILE B CA 1
ATOM 4387 C C . ILE B 1 278 ? 3.975 -14.82 -16.641 1 97.75 278 ILE B C 1
ATOM 4389 O O . ILE B 1 278 ? 5.074 -14.469 -17.078 1 97.75 278 ILE B O 1
ATOM 4393 N N . ILE B 1 279 ? 2.859 -14.156 -16.875 1 97.5 279 ILE B N 1
ATOM 4394 C CA . ILE B 1 279 ? 2.859 -12.977 -17.734 1 97.5 279 ILE B CA 1
ATOM 4395 C C . ILE B 1 279 ? 3.738 -11.883 -17.125 1 97.5 279 ILE B C 1
ATOM 4397 O O . ILE B 1 279 ? 4.582 -11.305 -17.797 1 97.5 279 ILE B O 1
ATOM 4401 N N . LEU B 1 280 ? 3.562 -11.648 -15.891 1 96.94 280 LEU B N 1
ATOM 4402 C CA . LEU B 1 280 ? 4.34 -10.609 -15.227 1 96.94 280 LEU B CA 1
ATOM 4403 C C . LEU B 1 280 ? 5.832 -10.938 -15.273 1 96.94 280 LEU B C 1
ATOM 4405 O O . LEU B 1 280 ? 6.652 -10.055 -15.547 1 96.94 280 LEU B O 1
ATOM 4409 N N . THR B 1 281 ? 6.113 -12.18 -15.031 1 96.88 281 THR B N 1
ATOM 4410 C CA . THR B 1 281 ? 7.508 -12.609 -15.055 1 96.88 281 THR B CA 1
ATOM 4411 C C . THR B 1 281 ? 8.078 -12.523 -16.469 1 96.88 281 THR B C 1
ATOM 4413 O O . THR B 1 281 ? 9.234 -12.133 -16.656 1 96.88 281 THR B O 1
ATOM 4416 N N . PHE B 1 282 ? 7.258 -12.898 -17.359 1 96.94 282 PHE B N 1
ATOM 4417 C CA . PHE B 1 282 ? 7.66 -12.852 -18.766 1 96.94 282 PHE B CA 1
ATOM 4418 C C . PHE B 1 282 ? 7.973 -11.422 -19.188 1 96.94 282 PHE B C 1
ATOM 4420 O O . PHE B 1 282 ? 8.977 -11.18 -19.859 1 96.94 282 PHE B O 1
ATOM 4427 N N . VAL B 1 283 ? 7.184 -10.508 -18.797 1 96.38 283 VAL B N 1
ATOM 4428 C CA . VAL B 1 283 ? 7.363 -9.102 -19.156 1 96.38 283 VAL B CA 1
ATOM 4429 C C . VAL B 1 283 ? 8.648 -8.57 -18.516 1 96.38 283 VAL B C 1
ATOM 4431 O O . VAL B 1 283 ? 9.453 -7.926 -19.188 1 96.38 283 VAL B O 1
ATOM 4434 N N . ARG B 1 284 ? 8.836 -8.883 -17.281 1 95.12 284 ARG B N 1
ATOM 4435 C CA . ARG B 1 284 ? 10.047 -8.43 -16.594 1 95.12 284 ARG B CA 1
ATOM 4436 C C . ARG B 1 284 ? 11.297 -9.031 -17.25 1 95.12 284 ARG B C 1
ATOM 4438 O O . ARG B 1 284 ? 12.273 -8.32 -17.5 1 95.12 284 ARG B O 1
ATOM 4445 N N . SER B 1 285 ? 11.242 -10.344 -17.516 1 94.19 285 SER B N 1
ATOM 4446 C CA . SER B 1 285 ? 12.375 -11.039 -18.109 1 94.19 285 SER B CA 1
ATOM 4447 C C . SER B 1 285 ? 12.648 -10.539 -19.531 1 94.19 285 SER B C 1
ATOM 4449 O O . SER B 1 285 ? 13.805 -10.336 -19.906 1 94.19 285 SER B O 1
ATOM 4451 N N . GLY B 1 286 ? 11.625 -10.383 -20.266 1 95.12 286 GLY B N 1
ATOM 4452 C CA . GLY B 1 286 ? 11.781 -9.875 -21.625 1 95.12 286 GLY B CA 1
ATOM 4453 C C . GLY B 1 286 ? 12.367 -8.477 -21.672 1 95.12 286 GLY B C 1
ATOM 4454 O O . GLY B 1 286 ? 13.273 -8.211 -22.469 1 95.12 286 GLY B O 1
ATOM 4455 N N . LEU B 1 287 ? 11.883 -7.621 -20.844 1 95.31 287 LEU B N 1
ATOM 4456 C CA . LEU B 1 287 ? 12.391 -6.258 -20.812 1 95.31 287 LEU B CA 1
ATOM 4457 C C . LEU B 1 287 ? 13.844 -6.234 -20.344 1 95.31 287 LEU B C 1
ATOM 4459 O O . LEU B 1 287 ? 14.648 -5.445 -20.844 1 95.31 287 LEU B O 1
ATOM 4463 N N . ASN B 1 288 ? 14.078 -7.105 -19.391 1 93.56 288 ASN B N 1
ATOM 4464 C CA . ASN B 1 288 ? 15.453 -7.215 -18.938 1 93.56 288 ASN B CA 1
ATOM 4465 C C . ASN B 1 288 ? 16.391 -7.625 -20.062 1 93.56 288 ASN B C 1
ATOM 4467 O O . ASN B 1 288 ? 17.469 -7.055 -20.219 1 93.56 288 ASN B O 1
ATOM 4471 N N . MET B 1 289 ? 16.016 -8.539 -20.828 1 93.81 289 MET B N 1
ATOM 4472 C CA . MET B 1 289 ? 16.828 -9.023 -21.953 1 93.81 289 MET B CA 1
ATOM 4473 C C . MET B 1 289 ? 17 -7.934 -23 1 93.81 289 MET B C 1
ATOM 4475 O O . MET B 1 289 ? 17.984 -7.93 -23.734 1 93.81 289 MET B O 1
ATOM 4479 N N . LEU B 1 290 ? 16.062 -7.047 -23.047 1 95 290 LEU B N 1
ATOM 4480 C CA . LEU B 1 290 ? 16.141 -5.945 -24 1 95 290 LEU B CA 1
ATOM 4481 C C . LEU B 1 290 ? 16.953 -4.781 -23.438 1 95 290 LEU B C 1
ATOM 4483 O O . LEU B 1 290 ? 17.062 -3.734 -24.062 1 95 290 LEU B O 1
ATOM 4487 N N . GLY B 1 291 ? 17.422 -4.895 -22.125 1 93.44 291 GLY B N 1
ATOM 4488 C CA . GLY B 1 291 ? 18.25 -3.875 -21.5 1 93.44 291 GLY B CA 1
ATOM 4489 C C . GLY B 1 291 ? 17.453 -2.756 -20.859 1 93.44 291 GLY B C 1
ATOM 4490 O O . GLY B 1 291 ? 17.969 -1.668 -20.625 1 93.44 291 GLY B O 1
ATOM 4491 N N . VAL B 1 292 ? 16.219 -3.033 -20.672 1 91.88 292 VAL B N 1
ATOM 4492 C CA . VAL B 1 292 ? 15.352 -2.027 -20.078 1 91.88 292 VAL B CA 1
ATOM 4493 C C . VAL B 1 292 ? 15.555 -2.002 -18.562 1 91.88 292 VAL B C 1
ATOM 4495 O O . VAL B 1 292 ? 15.547 -3.049 -17.906 1 91.88 292 VAL B O 1
ATOM 4498 N N . GLY B 1 293 ? 15.781 -0.809 -17.969 1 88.44 293 GLY B N 1
ATOM 4499 C CA . GLY B 1 293 ? 16.047 -0.651 -16.547 1 88.44 293 GLY B CA 1
ATOM 4500 C C . GLY B 1 293 ? 14.859 -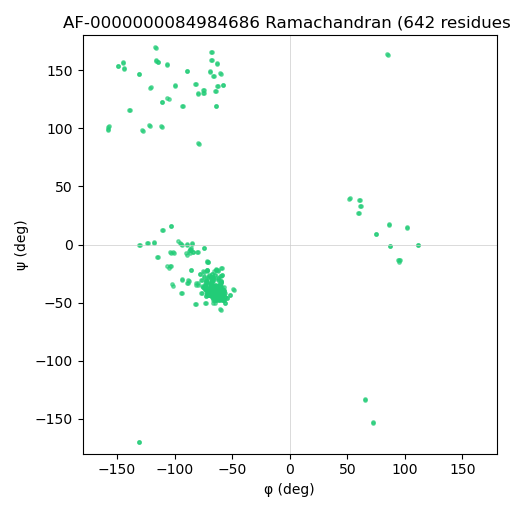0.978 -15.664 1 88.44 293 GLY B C 1
ATOM 4501 O O . GLY B 1 293 ? 13.742 -1.138 -16.156 1 88.44 293 GLY B O 1
ATOM 4502 N N . GLU B 1 294 ? 15.078 -1.137 -14.414 1 83.12 294 GLU B N 1
ATOM 4503 C CA . GLU B 1 294 ? 14.086 -1.566 -13.43 1 83.12 294 GLU B CA 1
ATOM 4504 C C . GLU B 1 294 ? 12.93 -0.574 -13.344 1 83.12 294 GLU B C 1
ATOM 4506 O O . GLU B 1 294 ? 11.781 -0.972 -13.172 1 83.12 294 GLU B O 1
ATOM 4511 N N . ALA B 1 295 ? 13.242 0.696 -13.5 1 83.94 295 ALA B N 1
ATOM 4512 C CA . ALA B 1 295 ? 12.219 1.734 -13.406 1 83.94 295 ALA B CA 1
ATOM 4513 C C . ALA B 1 295 ? 11.156 1.557 -14.484 1 83.94 295 ALA B C 1
ATOM 4515 O O . ALA B 1 295 ? 9.953 1.627 -14.203 1 83.94 295 ALA B O 1
ATOM 4516 N N . TYR B 1 296 ? 11.57 1.252 -15.625 1 89.44 296 TYR B N 1
ATOM 4517 C CA . TYR B 1 296 ? 10.648 1.07 -16.75 1 89.44 296 TYR B CA 1
ATOM 4518 C C . TYR B 1 296 ? 9.867 -0.228 -16.594 1 89.44 296 TYR B C 1
ATOM 4520 O O . TYR B 1 296 ? 8.727 -0.323 -17.047 1 89.44 296 TYR B O 1
ATOM 4528 N N . GLN B 1 297 ? 10.492 -1.195 -15.984 1 90 297 GLN B N 1
ATOM 4529 C CA . GLN B 1 297 ? 9.789 -2.453 -15.75 1 90 297 GLN B CA 1
ATOM 4530 C C . GLN B 1 297 ? 8.656 -2.273 -14.742 1 90 297 GLN B C 1
ATOM 4532 O O . GLN B 1 297 ? 7.559 -2.789 -14.945 1 90 297 GLN B O 1
ATOM 4537 N N . LYS B 1 298 ? 8.922 -1.465 -13.711 1 86.12 298 LYS B N 1
ATOM 4538 C CA . LYS B 1 298 ? 7.879 -1.166 -12.734 1 86.12 298 LYS B CA 1
ATOM 4539 C C . LYS B 1 298 ? 6.715 -0.416 -13.383 1 86.12 298 LYS B C 1
ATOM 4541 O O . LYS B 1 298 ? 5.551 -0.676 -13.07 1 86.12 298 LYS B O 1
ATOM 4546 N N . LEU B 1 299 ? 7.055 0.459 -14.227 1 88.5 299 LEU B N 1
ATOM 4547 C CA . LEU B 1 299 ? 6.02 1.2 -14.938 1 88.5 299 LEU B CA 1
ATOM 4548 C C . LEU B 1 299 ? 5.199 0.27 -15.82 1 88.5 299 LEU B C 1
ATOM 4550 O O . LEU B 1 299 ? 3.973 0.397 -15.891 1 88.5 299 LEU B O 1
ATOM 4554 N N . ALA B 1 300 ? 5.871 -0.656 -16.5 1 91.94 300 ALA B N 1
ATOM 4555 C CA . ALA B 1 300 ? 5.168 -1.607 -17.359 1 91.94 300 ALA B CA 1
ATOM 4556 C C . ALA B 1 300 ? 4.18 -2.445 -16.547 1 91.94 300 ALA B C 1
ATOM 4558 O O . ALA B 1 300 ? 3.033 -2.639 -16.969 1 91.94 300 ALA B O 1
ATOM 4559 N N . ILE B 1 301 ? 4.578 -2.891 -15.391 1 90.56 301 ILE B N 1
ATOM 4560 C CA . ILE B 1 301 ? 3.721 -3.703 -14.531 1 90.56 301 ILE B CA 1
ATOM 4561 C C . ILE B 1 301 ? 2.537 -2.869 -14.047 1 90.56 301 ILE B C 1
ATOM 4563 O O . ILE B 1 301 ? 1.409 -3.363 -13.969 1 90.56 301 ILE B O 1
ATOM 4567 N N . ALA B 1 302 ? 2.795 -1.651 -13.773 1 88.94 302 ALA B N 1
ATOM 4568 C CA . ALA B 1 302 ? 1.726 -0.757 -13.344 1 88.94 302 ALA B CA 1
ATOM 4569 C C . ALA B 1 302 ? 0.677 -0.586 -14.438 1 88.94 302 ALA B C 1
ATOM 4571 O O . ALA B 1 302 ? -0.524 -0.568 -14.156 1 88.94 302 ALA B O 1
ATOM 4572 N N . ILE B 1 303 ? 1.144 -0.465 -15.594 1 92.06 303 ILE B N 1
ATOM 4573 C CA . ILE B 1 303 ? 0.24 -0.318 -16.734 1 92.06 303 ILE B CA 1
ATOM 4574 C C . ILE B 1 303 ? -0.596 -1.586 -16.891 1 92.06 303 ILE B C 1
ATOM 4576 O O . ILE B 1 303 ? -1.799 -1.515 -17.156 1 92.06 303 ILE B O 1
ATOM 4580 N N . ILE B 1 304 ? 0.05 -2.705 -16.719 1 92.69 304 ILE B N 1
ATOM 4581 C CA . ILE B 1 304 ? -0.658 -3.979 -16.797 1 92.69 304 ILE B CA 1
ATOM 4582 C C . ILE B 1 304 ? -1.72 -4.055 -15.703 1 92.69 304 ILE B C 1
ATOM 4584 O O . ILE B 1 304 ? -2.852 -4.473 -15.961 1 92.69 304 ILE B O 1
ATOM 4588 N N . LEU B 1 305 ? -1.361 -3.637 -14.508 1 91.06 305 LEU B N 1
ATOM 4589 C CA . LEU B 1 305 ? -2.311 -3.645 -13.406 1 91.06 305 LEU B CA 1
ATOM 4590 C C . LEU B 1 305 ? -3.494 -2.729 -13.695 1 91.06 305 LEU B C 1
ATOM 4592 O O . LEU B 1 305 ? -4.648 -3.115 -13.5 1 91.06 305 LEU B O 1
ATOM 4596 N N . LEU B 1 306 ? -3.219 -1.547 -14.195 1 91.5 306 LEU B N 1
ATOM 4597 C CA . LEU B 1 306 ? -4.277 -0.596 -14.516 1 91.5 306 LEU B CA 1
ATOM 4598 C C . LEU B 1 306 ? -5.18 -1.141 -15.609 1 91.5 306 LEU B C 1
ATOM 4600 O O . LEU B 1 306 ? -6.398 -0.954 -15.57 1 91.5 306 LEU B O 1
ATOM 4604 N N . PHE B 1 307 ? -4.566 -1.786 -16.562 1 92.75 307 PHE B N 1
ATOM 4605 C CA . PHE B 1 307 ? -5.332 -2.424 -17.625 1 92.75 307 PHE B CA 1
ATOM 4606 C C . PHE B 1 307 ? -6.246 -3.504 -17.062 1 92.75 307 PHE B C 1
ATOM 4608 O O . PHE B 1 307 ? -7.434 -3.555 -17.391 1 92.75 307 PHE B O 1
ATOM 4615 N N . ALA B 1 308 ? -5.68 -4.309 -16.219 1 91.44 308 ALA B N 1
ATOM 4616 C CA . ALA B 1 308 ? -6.449 -5.391 -15.602 1 91.44 308 ALA B CA 1
ATOM 4617 C C . ALA B 1 308 ? -7.617 -4.84 -14.789 1 91.44 308 ALA B C 1
ATOM 4619 O O . ALA B 1 308 ? -8.727 -5.371 -14.852 1 91.44 308 ALA B O 1
ATOM 4620 N N . LEU B 1 309 ? -7.375 -3.836 -14.102 1 89.56 309 LEU B N 1
ATOM 4621 C CA . LEU B 1 309 ? -8.406 -3.215 -13.281 1 89.56 309 LEU B CA 1
ATOM 4622 C C . LEU B 1 309 ? -9.477 -2.557 -14.148 1 89.56 309 LEU B C 1
ATOM 4624 O O . LEU B 1 309 ? -10.664 -2.623 -13.836 1 89.56 309 LEU B O 1
ATOM 4628 N N . ALA B 1 310 ? -9.055 -1.925 -15.195 1 90.75 310 ALA B N 1
ATOM 4629 C CA . ALA B 1 310 ? -9.984 -1.256 -16.109 1 90.75 310 ALA B CA 1
ATOM 4630 C C . ALA B 1 310 ? -10.945 -2.256 -16.75 1 90.75 310 ALA B C 1
ATOM 4632 O O . ALA B 1 310 ? -12.148 -2.01 -16.828 1 90.75 310 ALA B O 1
ATOM 4633 N N . ILE B 1 311 ? -10.414 -3.336 -17.141 1 90.06 311 ILE B N 1
ATOM 4634 C CA . ILE B 1 311 ? -11.242 -4.359 -17.766 1 90.06 311 ILE B CA 1
ATOM 4635 C C . ILE B 1 311 ? -12.242 -4.902 -16.75 1 90.06 311 ILE B C 1
ATOM 4637 O O . ILE B 1 311 ? -13.406 -5.133 -17.078 1 90.06 311 ILE B O 1
ATOM 4641 N N . SER B 1 312 ? -11.734 -5.109 -15.57 1 86.25 312 SER B N 1
ATOM 4642 C CA . SER B 1 312 ? -12.609 -5.602 -14.5 1 86.25 312 SER B CA 1
ATOM 4643 C C . SER B 1 312 ? -13.734 -4.617 -14.219 1 86.25 312 SER B C 1
ATOM 4645 O O . SER B 1 312 ? -14.883 -5.023 -14 1 86.25 312 SER B O 1
ATOM 4647 N N . GLY B 1 313 ? -13.414 -3.387 -14.234 1 86.25 313 GLY B N 1
ATOM 4648 C CA . GLY B 1 313 ? -14.414 -2.361 -13.992 1 86.25 313 GLY B CA 1
ATOM 4649 C C . GLY B 1 313 ? -15.445 -2.268 -15.102 1 86.25 313 GLY B C 1
ATOM 4650 O O . GLY B 1 313 ? -16.641 -2.164 -14.836 1 86.25 313 GLY B O 1
ATOM 4651 N N . ILE B 1 314 ? -15.016 -2.322 -16.312 1 89.88 314 ILE B N 1
ATOM 4652 C CA . ILE B 1 314 ? -15.906 -2.232 -17.469 1 89.88 314 ILE B CA 1
ATOM 4653 C C . ILE B 1 314 ? -16.859 -3.43 -17.484 1 89.88 314 ILE B C 1
ATOM 4655 O O . ILE B 1 314 ? -18.047 -3.283 -17.766 1 89.88 314 ILE B O 1
ATOM 4659 N N . LYS B 1 315 ? -16.266 -4.504 -17.125 1 87.19 315 LYS B N 1
ATOM 4660 C CA . LYS B 1 315 ? -17.094 -5.715 -17.078 1 87.19 315 LYS B CA 1
ATOM 4661 C C . LYS B 1 315 ? -18.188 -5.594 -16.031 1 87.19 315 LYS B C 1
ATOM 4663 O O . LYS B 1 315 ? -19.344 -5.977 -16.297 1 87.19 315 LYS B O 1
ATOM 4668 N N . LEU B 1 316 ? -17.922 -5.082 -14.93 1 82.75 316 LEU B N 1
ATOM 4669 C CA . LEU B 1 316 ? -18.891 -4.934 -13.852 1 82.75 316 LEU B CA 1
ATOM 4670 C C . LEU B 1 316 ? -20 -3.973 -14.25 1 82.75 316 LEU B C 1
ATOM 4672 O O . LEU B 1 316 ? -21.172 -4.207 -13.93 1 82.75 316 LEU B O 1
ATOM 4676 N N . ILE B 1 317 ? -19.656 -2.943 -14.961 1 86 317 ILE B N 1
ATOM 4677 C CA . ILE B 1 317 ? -20.625 -1.93 -15.359 1 86 317 ILE B CA 1
ATOM 4678 C C . ILE B 1 317 ? -21.562 -2.498 -16.422 1 86 317 ILE B C 1
ATOM 4680 O O . ILE B 1 317 ? -22.766 -2.271 -16.391 1 86 317 ILE B O 1
ATOM 4684 N N . THR B 1 318 ? -20.953 -3.197 -17.359 1 84.5 318 THR B N 1
ATOM 4685 C CA . THR B 1 318 ? -21.734 -3.703 -18.469 1 84.5 318 THR B CA 1
ATOM 4686 C C . THR B 1 318 ? -22.656 -4.832 -18.031 1 84.5 318 THR B C 1
ATOM 4688 O O . THR B 1 318 ? -23.734 -5.012 -18.578 1 84.5 318 THR B O 1
ATOM 4691 N N . GLN B 1 319 ? -22.234 -5.535 -17 1 80.25 319 GLN B N 1
ATOM 4692 C CA . GLN B 1 319 ? -23.062 -6.637 -16.516 1 80.25 319 GLN B CA 1
ATOM 4693 C C . GLN B 1 319 ? -24.188 -6.129 -15.617 1 80.25 319 GLN B C 1
ATOM 4695 O O . GLN B 1 319 ? -25.234 -6.773 -15.5 1 80.25 319 GLN B O 1
ATOM 4700 N N . LYS B 1 320 ? -24.031 -5.137 -14.898 1 71.31 320 LYS B N 1
ATOM 4701 C CA . LYS B 1 320 ? -25.062 -4.562 -14.047 1 71.31 320 LYS B CA 1
ATOM 4702 C C . LYS B 1 320 ? -26.141 -3.877 -14.891 1 71.31 320 LYS B C 1
ATOM 4704 O O . LYS B 1 320 ? -27.328 -3.881 -14.523 1 71.31 320 LYS B O 1
ATOM 4709 N N . GLU B 1 321 ? -25.719 -3.209 -15.883 1 60.84 321 GLU B N 1
ATOM 4710 C CA . GLU B 1 321 ? -26.688 -2.547 -16.75 1 60.84 321 GLU B CA 1
ATOM 4711 C C . GLU B 1 321 ? -27.578 -3.564 -17.469 1 60.84 321 GLU B C 1
ATOM 4713 O O . GLU B 1 321 ? -28.719 -3.256 -17.828 1 60.84 321 GLU B O 1
ATOM 4718 N N . GLY B 1 322 ? -27.125 -4.676 -17.562 1 50.84 322 GLY B N 1
ATOM 4719 C CA . GLY B 1 322 ? -27.891 -5.691 -18.25 1 50.84 322 GLY B CA 1
ATOM 4720 C C . GLY B 1 322 ? -28.875 -6.414 -17.359 1 50.84 322 GLY B C 1
ATOM 4721 O O . GLY B 1 322 ? -29.703 -7.191 -17.828 1 50.84 322 GLY B O 1
ATOM 4722 N N . LYS B 1 323 ? -28.812 -6.148 -16.109 1 46.62 323 LYS B N 1
ATOM 4723 C CA . LYS B 1 323 ? -29.875 -6.676 -15.258 1 46.62 323 LYS B CA 1
ATOM 4724 C C . LYS B 1 323 ? -30.969 -5.633 -15.039 1 46.62 323 LYS B C 1
ATOM 4726 O O . LYS B 1 323 ? -30.672 -4.473 -14.742 1 46.62 323 LYS B O 1
#

Foldseek 3Di:
DDPVLVVVVVCCLVCVLVVVLVVLLVVLCVVPVVCVDPLNLLVLLLVLLLLLLLLLLQLLQLQLQAGALLLLQLLQLLLLQQLCCCVPVVDANVVSLVVSLVSLLVLLLQLLCCCQVVVDGSVVSNVVVSVVSLVVSCVSNVQDKGADDDPRLVVLLCQSPPDDVSHGNSSVVSVVSLVVSVCCLPPHVLVVLSLVSLQPVVVSVVVPDPNSVSSSVSSSSSSNSSSVSSSNQCNNGRMHGSCSSPCSSLLSVLLFLSLNRASSHNDGDSVSSSSSSSSLSSLLSSCVVVVHDPVVSVVVSVVSSVVSVVVNVVSVVVVVVVD/DDPVVVVVVVCCLVCVLVVVLVVLLVVLCVVPVVCVDPLNLLVLLLVLLLLLLLLLLQLLQLQLQAGALLLLLLLQLLLLQQLCCCVPVVDANVVSLVVSLVSLLVLLLQLLCCCQVVVDGSVVSNVVVSVVSLVVSCVSNVQDKGADDDPRLVVLLCQSPPDDVSHRNSSVVSVVSLVVSVCCLPPHVLVVLSLVSLQPVVVSVVVPDPNSVSSSVSSSSSSNSSSVSSSNQCNNGRMHGSCSSPCSSLLSVLLFLSLNRASSHNDGDSVSSSSSSSSLSSLLSSCVVVVHDPVVSVVVSVVSSVVSVVVNVVSVVVVVVVD

pLDDT: mean 93.99, std 6.17, range [46.62, 98.88]

Radius of gyration: 24.55 Å; Cα contacts (8 Å, |Δi|>4): 1236; chains: 2; bounding box: 60×68×64 Å

Solvent-accessible surface area (backbone atoms only — not comparable to full-atom values): 29083 Å² total; per-residue (Å²): 81,57,69,65,58,54,54,48,54,52,48,39,64,74,39,39,50,59,51,50,44,51,52,52,50,51,53,44,37,71,75,40,56,69,59,68,32,69,73,42,44,49,48,33,50,35,58,12,22,40,45,28,38,25,16,58,19,43,34,50,27,26,13,37,53,41,49,58,52,22,34,11,22,37,15,4,28,18,14,21,45,29,22,44,36,34,61,72,65,67,42,57,66,70,58,25,50,50,53,21,36,51,49,15,29,51,53,6,43,52,48,16,44,42,30,55,76,35,61,32,56,38,56,61,48,17,46,34,45,19,40,32,36,29,16,51,16,16,56,73,40,70,69,37,75,34,65,33,62,69,70,61,18,52,58,43,24,42,58,51,66,36,59,63,83,92,41,39,46,33,38,56,52,35,52,49,51,50,52,51,50,42,48,41,49,71,72,34,68,62,24,52,50,35,26,42,34,8,62,37,48,74,64,35,53,73,71,71,52,60,55,55,60,52,48,22,51,34,31,21,42,24,19,31,23,13,11,50,22,10,51,49,53,20,13,68,65,26,36,8,26,47,62,76,18,70,67,40,30,54,54,19,49,33,12,20,42,41,11,51,27,32,84,73,18,32,37,67,32,68,66,30,20,47,52,22,16,38,42,55,33,41,50,49,51,47,38,45,76,71,68,50,55,69,39,57,46,47,26,51,51,17,49,49,34,44,48,34,50,48,52,53,18,49,49,54,53,50,55,52,68,41,101,84,58,71,64,57,54,52,49,53,52,48,39,63,74,39,40,49,59,50,50,44,51,52,52,51,50,54,43,38,71,75,39,53,69,57,68,32,70,71,43,44,50,48,34,49,34,58,12,22,41,46,27,38,26,16,57,19,41,36,50,26,26,11,37,52,42,48,58,52,22,35,10,21,39,15,4,28,18,14,22,45,30,20,44,36,34,61,73,65,67,41,58,68,70,58,24,51,51,51,20,35,51,49,13,29,51,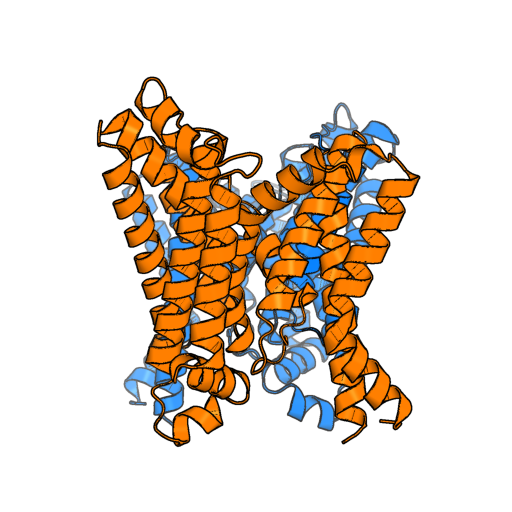53,7,42,52,47,17,43,42,32,53,77,32,61,34,56,39,57,60,46,17,46,34,44,19,41,31,37,30,14,50,16,16,55,74,39,69,69,37,77,33,63,34,60,68,70,61,19,52,56,43,24,41,57,53,68,36,59,63,82,92,40,39,48,32,37,55,51,34,51,50,50,52,52,51,49,42,47,40,48,72,74,34,68,62,24,52,51,35,27,42,34,8,62,37,48,73,63,34,53,71,71,71,51,61,56,56,60,52,47,24,49,35,31,21,41,25,20,30,23,13,13,50,22,10,52,49,53,20,14,69,66,26,36,8,27,46,62,76,18,70,66,40,30,55,54,19,48,32,12,19,42,42,12,52,28,33,82,74,18,32,37,65,32,68,67,31,21,48,51,22,16,38,41,56,32,40,51,47,53,47,38,44,74,71,69,50,55,69,40,56,44,47,26,50,51,18,50,50,34,44,50,33,49,49,53,52,20,49,50,52,54,49,56,53,68,42,100

Organism: NCBI:txid537013